Protein AF-A0A2D6N2S7-F1 (afdb_monomer_lite)

pLDDT: mean 90.11, std 9.92, range [46.66, 98.44]

Secondary structure (DSSP, 8-state):
-HHHHHHHHHHHHTTEEEEEETTEEEEEE-PPSSSEEEEEEEEEETTEEEEEEEEEE--TT-HHHHHHHHHHHHHHHHHHHT--HHHHHHHHHHHHHHHHHHHHHH--GGGGS--PPPSSEEEEEEEE-TTS-TTEEEEEHHHHHHHHHHHHHHHHT-HHHHHTT-HHHHHHHHHHHHH--EEEEESS--SGGGEEEEEEEEESSSSEEE-GGGTGGGT--SSS-EEEEE---SHHHHHHIIIIIBHHHHHHH-GGGGGGGS--HHHHHHHHHHTTSHHHHHHHHHHTTSPPP-TTSS--HHHHHHHHHHHHHHH-HHHHHHHHHHHHHHHHHHHHHHT----TTTTTT--PPPPPSS--HHHHHHHHHHHHHHHHT------TTTHHHHHHHHTTSS--HHHHHHHHS--EEEE-TTS-EEEE---GGG---HHHHHHHHHHHHHHHHHHHHHHHHHHHHHH-HHHHHHHHHT-----HHHHHHH-SSHHHHHHHHHHHT-EE---SHHHHHHHTPPP-

Radius of gyration: 33.05 Å; chains: 1; bounding box: 77×55×103 Å

Sequence (520 aa):
GPLFTQLARRLSAAGLRVELAAGRLSFAFAQPEGDVLTLAQPIPHPWWSERELSAVGALPDLPSYRALVDTNGRVARFVADGVPDSLMGRAMTQLASQVGAYFDDLLTDRHLWINSRSLFSGRAVIAPGSNLRLDQVGLPDGIAWTLFGPLVARELGNSDDVLARTPPAADALDTLMAQSWVIINRAPTLTATCLLAFHPVRLPDPVIRLHPLACPLISADFDGDTASVLLPITAAAQREAGERLSVAGHLARDPEVLESLMPTQAALWGLADLSRSLKGRDEVSALADASVATPEGIVTREALLETMQTVLDRQGVAQTLDVLERLMRRGFEVAEASGASISPFIGASIARPPTPTDGASEAWDRYAETLQERLAGRHDYTDDDLGPQLLAVKSGARGSMEQLGRLVGSPGSAATVNGQLTALRRGLAEGLTPDEVYGLGVKQLEGIARVASNWGWVHTYTGSDSHLRETYKDSPGFTVLERAMRATWPGPVFAHAAATGETDPLTDINGRVFVGLSPR

Structure (mmCIF, N/CA/C/O backbone):
data_AF-A0A2D6N2S7-F1
#
_entry.id   AF-A0A2D6N2S7-F1
#
loop_
_atom_site.group_PDB
_atom_site.id
_atom_site.type_symbol
_atom_site.label_atom_id
_atom_site.label_alt_id
_atom_site.label_comp_id
_atom_site.label_asym_id
_atom_site.label_entity_id
_atom_site.label_seq_id
_atom_site.pdbx_PDB_ins_code
_atom_site.Cartn_x
_atom_site.Cartn_y
_atom_site.Cartn_z
_atom_site.occupancy
_atom_site.B_iso_or_equiv
_atom_site.auth_seq_id
_atom_site.auth_comp_id
_atom_site.auth_asym_id
_atom_site.auth_atom_id
_atom_site.pdbx_PDB_model_num
ATOM 1 N N . GLY A 1 1 ? -21.916 3.763 17.877 1.00 63.50 1 GLY A N 1
ATOM 2 C CA . GLY A 1 1 ? -20.790 2.823 17.668 1.00 63.50 1 GLY A CA 1
ATOM 3 C C . GLY A 1 1 ? -20.141 2.451 18.998 1.00 63.50 1 GLY A C 1
ATOM 4 O O . GLY A 1 1 ? -20.493 3.073 19.995 1.00 63.50 1 GLY A O 1
ATOM 5 N N . PRO A 1 2 ? -19.195 1.491 19.035 1.00 73.50 2 PRO A N 1
ATOM 6 C CA . PRO A 1 2 ? -18.548 1.026 20.272 1.00 73.50 2 PRO A CA 1
ATOM 7 C C . PRO A 1 2 ? -17.869 2.138 21.086 1.00 73.50 2 PRO A C 1
ATOM 9 O O . PRO A 1 2 ? -17.995 2.158 22.308 1.00 73.50 2 PRO A O 1
ATOM 12 N N . LEU A 1 3 ? -17.219 3.097 20.410 1.00 81.06 3 LEU A N 1
ATOM 13 C CA . LEU A 1 3 ? -16.598 4.272 21.040 1.00 81.06 3 LEU A CA 1
ATOM 14 C C . LEU A 1 3 ? -17.629 5.119 21.798 1.00 81.06 3 LEU A C 1
ATOM 16 O O . LEU A 1 3 ? -17.452 5.408 22.979 1.00 81.06 3 LEU A O 1
ATOM 20 N N . PHE A 1 4 ? -18.754 5.442 21.157 1.00 88.62 4 PHE A N 1
ATOM 21 C CA . PHE A 1 4 ? -19.841 6.176 21.805 1.00 88.62 4 PHE A CA 1
ATOM 22 C C . PHE A 1 4 ? -20.487 5.408 22.958 1.00 88.62 4 PHE A C 1
ATOM 24 O O . PHE A 1 4 ? -20.748 6.001 23.997 1.00 88.62 4 PHE A O 1
ATOM 31 N N . THR A 1 5 ? -20.690 4.095 22.828 1.00 88.12 5 THR A N 1
ATOM 32 C CA . THR A 1 5 ? -21.196 3.274 23.940 1.00 88.12 5 THR A CA 1
ATOM 33 C C . THR A 1 5 ? -20.243 3.316 25.138 1.00 88.12 5 THR A C 1
ATOM 35 O O . THR A 1 5 ? -20.685 3.437 26.280 1.00 88.12 5 THR A O 1
ATOM 38 N N . GLN A 1 6 ? -18.931 3.274 24.895 1.00 88.69 6 GLN A N 1
ATOM 39 C CA . GLN A 1 6 ? -17.928 3.384 25.950 1.00 88.69 6 GLN A CA 1
ATOM 40 C C . GLN A 1 6 ? -17.907 4.781 26.589 1.00 88.69 6 GLN A C 1
ATOM 42 O O . GLN A 1 6 ? -17.818 4.877 27.815 1.00 88.69 6 GLN A O 1
ATOM 47 N N . LEU A 1 7 ? -18.027 5.845 25.786 1.00 91.88 7 LEU A N 1
ATOM 48 C CA . LEU A 1 7 ? -18.164 7.216 26.281 1.00 91.88 7 LEU A CA 1
ATOM 49 C C . LEU A 1 7 ? -19.421 7.363 27.146 1.00 91.88 7 LEU A C 1
ATOM 51 O O . LEU A 1 7 ? -19.323 7.834 28.274 1.00 91.88 7 LEU A O 1
ATOM 55 N N . ALA A 1 8 ? -20.577 6.911 26.657 1.00 93.31 8 ALA A N 1
ATOM 56 C CA . ALA A 1 8 ? -21.847 6.988 27.373 1.00 93.31 8 ALA A CA 1
ATOM 57 C C . ALA A 1 8 ? -21.783 6.263 28.724 1.00 93.31 8 ALA A C 1
ATOM 59 O O . ALA A 1 8 ? -22.211 6.815 29.732 1.00 93.31 8 ALA A O 1
ATOM 60 N N . ARG A 1 9 ? -21.157 5.079 28.778 1.00 93.00 9 ARG A N 1
ATOM 61 C CA . ARG A 1 9 ? -20.930 4.348 30.034 1.00 93.00 9 ARG A CA 1
ATOM 62 C C . ARG A 1 9 ? -20.064 5.137 31.023 1.00 93.00 9 ARG A C 1
ATOM 64 O O . ARG A 1 9 ? -20.368 5.171 32.211 1.00 93.00 9 ARG A O 1
ATOM 71 N N . ARG A 1 10 ? -18.985 5.768 30.546 1.00 94.50 10 ARG A N 1
ATOM 72 C CA . ARG A 1 10 ? -18.077 6.580 31.380 1.00 94.50 10 ARG A CA 1
ATOM 73 C C . ARG A 1 10 ? -18.755 7.854 31.891 1.00 94.50 10 ARG A C 1
ATOM 75 O O . ARG A 1 10 ? -18.607 8.182 33.062 1.00 94.50 10 ARG A O 1
ATOM 82 N N . LEU A 1 11 ? -19.532 8.530 31.045 1.00 95.62 11 LEU A N 1
ATOM 83 C CA . LEU A 1 11 ? -20.340 9.689 31.437 1.00 95.62 11 LEU A CA 1
ATOM 84 C C . LEU A 1 11 ? -21.427 9.296 32.446 1.00 95.62 11 LEU A C 1
ATOM 86 O O . LEU A 1 11 ? -21.588 9.976 33.457 1.00 95.62 11 LEU A O 1
ATOM 90 N N . SER A 1 12 ? -22.095 8.159 32.235 1.00 95.81 12 SER A N 1
ATOM 91 C CA . SER A 1 12 ? -23.105 7.631 33.157 1.00 95.81 12 SER A CA 1
ATOM 92 C C . SER A 1 12 ? -22.517 7.375 34.545 1.00 95.81 12 SER A C 1
ATOM 94 O O . SER A 1 12 ? -23.096 7.794 35.544 1.00 95.81 12 SER A O 1
ATOM 96 N N . ALA A 1 13 ? -21.302 6.819 34.631 1.00 95.62 13 ALA A N 1
ATOM 97 C CA . ALA A 1 13 ? -20.613 6.628 35.909 1.00 95.62 13 ALA A CA 1
ATOM 98 C C . ALA A 1 13 ? -20.314 7.939 36.664 1.00 95.62 13 ALA A C 1
ATOM 100 O O . ALA A 1 13 ? -20.245 7.931 37.894 1.00 95.62 13 ALA A O 1
ATOM 101 N N . ALA A 1 14 ? -20.199 9.058 35.946 1.00 95.25 14 ALA A N 1
ATOM 102 C CA . ALA A 1 14 ? -20.076 10.397 36.513 1.00 95.25 14 ALA A CA 1
ATOM 103 C C . ALA A 1 14 ? -21.430 11.073 36.813 1.00 95.25 14 ALA A C 1
ATOM 105 O O . ALA A 1 14 ? -21.446 12.216 37.249 1.00 95.25 14 ALA A O 1
ATOM 106 N N . GLY A 1 15 ? -22.570 10.417 36.575 1.00 95.00 15 GLY A N 1
ATOM 107 C CA . GLY A 1 15 ? -23.899 11.019 36.746 1.00 95.00 15 GLY A CA 1
ATOM 108 C C . GLY A 1 15 ? -24.338 11.904 35.572 1.00 95.00 15 GLY A C 1
ATOM 109 O O . GLY A 1 15 ? -25.159 12.811 35.736 1.00 95.00 15 GLY A O 1
ATOM 110 N N . LEU A 1 16 ? -23.794 11.662 34.377 1.00 95.75 16 LEU A N 1
ATOM 111 C CA . LEU A 1 16 ? -24.168 12.339 33.138 1.00 95.75 16 LEU A CA 1
ATOM 112 C C . LEU A 1 16 ? -24.791 11.345 32.159 1.00 95.75 16 LEU A C 1
ATOM 114 O O . LEU A 1 16 ? -24.187 10.343 31.789 1.00 95.75 16 LEU A O 1
ATOM 118 N N . ARG A 1 17 ? -25.987 11.656 31.672 1.00 94.69 17 ARG A N 1
ATOM 119 C CA . ARG A 1 17 ? -26.653 10.913 30.609 1.00 94.69 17 ARG A CA 1
ATOM 120 C C . ARG A 1 17 ? -26.438 11.615 29.277 1.00 94.69 17 ARG A C 1
ATOM 122 O O . ARG A 1 17 ? -26.658 12.822 29.162 1.00 94.69 17 ARG A O 1
ATOM 129 N N . VAL A 1 18 ? -26.051 10.833 28.275 1.00 94.12 18 VAL A N 1
ATOM 130 C CA . VAL A 1 18 ? -25.972 11.260 26.879 1.00 94.12 18 VAL A CA 1
ATOM 131 C C . VAL A 1 18 ? -26.925 10.415 26.041 1.00 94.12 18 VAL A C 1
ATOM 133 O O . VAL A 1 18 ? -26.882 9.189 26.090 1.00 94.12 18 VAL A O 1
ATOM 136 N N . GLU A 1 19 ? -27.787 11.067 25.269 1.00 93.06 19 GLU A N 1
ATOM 137 C CA . GLU A 1 19 ? -28.770 10.399 24.411 1.00 93.06 19 GLU A CA 1
ATOM 138 C C . GLU A 1 19 ? -28.555 10.810 22.955 1.00 93.06 19 GLU A C 1
ATOM 140 O O . GLU A 1 19 ? -28.458 11.997 22.654 1.00 93.06 19 GLU A O 1
ATOM 145 N N . LEU A 1 20 ? -28.477 9.825 22.053 1.00 91.88 20 LEU A N 1
ATOM 146 C CA . LEU A 1 20 ? -28.415 10.045 20.609 1.00 91.88 20 LEU A CA 1
ATOM 147 C C . LEU A 1 20 ? -29.813 9.864 20.012 1.00 91.88 20 LEU A C 1
ATOM 149 O O . LEU A 1 20 ? -30.290 8.738 19.880 1.00 91.88 20 LEU A O 1
ATOM 153 N N . ALA A 1 21 ? -30.450 10.961 19.606 1.00 91.19 21 ALA A N 1
ATOM 154 C CA . ALA A 1 21 ? -31.779 10.950 19.000 1.00 91.19 21 ALA A CA 1
ATOM 155 C C . ALA A 1 21 ? -31.814 11.839 17.753 1.00 91.19 21 ALA A C 1
ATOM 157 O O . ALA A 1 21 ? -31.306 12.958 17.757 1.00 91.19 21 ALA A O 1
ATOM 158 N N . ALA A 1 22 ? -32.396 11.334 16.659 1.00 86.06 22 ALA A N 1
ATOM 159 C CA . ALA A 1 22 ? -32.522 12.055 15.383 1.00 86.06 22 ALA A CA 1
ATOM 160 C C . ALA A 1 22 ? -31.204 12.687 14.866 1.00 86.06 22 ALA A C 1
ATOM 162 O O . ALA A 1 22 ? -31.209 13.741 14.231 1.00 86.06 22 ALA A O 1
ATOM 163 N N . GLY A 1 23 ? -30.062 12.043 15.138 1.00 84.56 23 GLY A N 1
ATOM 164 C CA . GLY A 1 23 ? -28.743 12.533 14.732 1.00 84.56 23 GLY A CA 1
ATOM 165 C C . GLY A 1 23 ? -28.216 13.712 15.552 1.00 84.56 23 GLY A C 1
ATOM 166 O O . GLY A 1 23 ? -27.378 14.446 15.042 1.00 84.56 23 GLY A O 1
ATOM 167 N N . ARG A 1 24 ? -28.698 13.897 16.786 1.00 90.75 24 ARG A N 1
ATOM 168 C CA . ARG A 1 24 ? -28.224 14.902 17.747 1.00 90.75 24 ARG A CA 1
ATOM 169 C C . ARG A 1 24 ? -27.905 14.236 19.083 1.00 90.75 24 ARG A C 1
ATOM 171 O O . ARG A 1 24 ? -28.594 13.283 19.450 1.00 90.75 24 ARG A O 1
ATOM 178 N N . LEU A 1 25 ? -26.901 14.733 19.805 1.00 93.12 25 LEU A N 1
ATOM 179 C CA . LEU A 1 25 ? -26.662 14.341 21.197 1.00 93.12 25 LEU A CA 1
ATOM 180 C C . LEU A 1 25 ? -27.303 15.348 22.140 1.00 93.12 25 LEU A C 1
ATOM 182 O O . LEU A 1 25 ? -27.130 16.550 21.964 1.00 93.12 25 LEU A O 1
ATOM 186 N N . SER A 1 26 ? -27.992 14.872 23.165 1.00 94.31 26 SER A N 1
ATOM 187 C CA . SER A 1 26 ? -28.413 15.690 24.302 1.00 94.31 26 SER A CA 1
ATOM 188 C C . SER A 1 26 ? -27.715 15.226 25.568 1.00 94.31 26 SER A C 1
ATOM 190 O O . SER A 1 26 ? -27.555 14.021 25.776 1.00 94.31 26 SER A O 1
ATOM 192 N N . PHE A 1 27 ? -27.341 16.179 26.418 1.00 95.50 27 PHE A N 1
ATOM 193 C CA . PHE A 1 27 ? -26.660 15.924 27.682 1.00 95.50 27 PHE A CA 1
ATOM 194 C C . PHE A 1 27 ? -27.541 16.380 28.837 1.00 95.50 27 PHE A C 1
ATOM 196 O O . PHE A 1 27 ? -28.137 17.454 28.792 1.00 95.50 27 PHE A O 1
ATOM 203 N N . ALA A 1 28 ? -27.626 15.566 29.880 1.00 95.75 28 ALA A N 1
ATOM 204 C CA . ALA A 1 28 ? -28.330 15.915 31.103 1.00 95.75 28 ALA A CA 1
ATOM 205 C C . ALA A 1 28 ? -27.672 15.220 32.287 1.00 95.75 28 ALA A C 1
ATOM 207 O O . ALA A 1 28 ? -27.144 14.119 32.158 1.00 95.75 28 ALA A O 1
ATOM 208 N N . PHE A 1 29 ? -27.748 15.822 33.465 1.00 95.88 29 PHE A N 1
ATOM 209 C CA . PHE A 1 29 ? -27.415 15.089 34.676 1.00 95.88 29 PHE A CA 1
ATOM 210 C C . PHE A 1 29 ? -28.493 14.050 34.981 1.00 95.88 29 PHE A C 1
ATOM 212 O O . PHE A 1 29 ? -29.689 14.345 34.926 1.00 95.88 29 PHE A O 1
ATOM 219 N N . ALA A 1 30 ? -28.067 12.856 35.366 1.00 93.69 30 ALA A N 1
ATOM 220 C CA . ALA A 1 30 ? -28.940 11.755 35.739 1.00 93.69 30 ALA A CA 1
ATOM 221 C C . ALA A 1 30 ? -28.292 10.929 36.854 1.00 93.69 30 ALA A C 1
ATOM 223 O O . ALA A 1 30 ? -27.128 11.129 37.196 1.00 93.69 30 ALA A O 1
ATOM 224 N N . GLN A 1 31 ? -29.050 10.002 37.435 1.00 90.50 31 GLN A N 1
ATOM 225 C CA . GLN A 1 31 ? -28.432 8.974 38.269 1.00 90.50 31 GLN A CA 1
ATOM 226 C C . GLN A 1 31 ? -27.582 8.048 37.386 1.00 90.50 31 GLN A C 1
ATOM 228 O O . GLN A 1 31 ? -27.989 7.789 36.249 1.00 90.50 31 GLN A O 1
ATOM 233 N N . PRO A 1 32 ? -26.433 7.555 37.880 1.00 92.69 32 PRO A N 1
ATOM 234 C CA . PRO A 1 32 ? -25.656 6.561 37.156 1.00 92.69 32 PRO A CA 1
ATOM 235 C C . PRO A 1 32 ? -26.494 5.317 36.846 1.00 92.69 32 PRO A C 1
ATOM 237 O O . PRO A 1 32 ? -27.296 4.872 37.668 1.00 92.69 32 PRO A O 1
ATOM 240 N N . GLU A 1 33 ? -26.311 4.754 35.656 1.00 88.88 33 GLU A N 1
ATOM 241 C CA . GLU A 1 33 ? -26.980 3.518 35.246 1.00 88.88 33 GLU A CA 1
ATOM 242 C C . GLU A 1 33 ? -26.215 2.283 35.748 1.00 88.88 33 GLU A C 1
ATOM 244 O O . GLU A 1 33 ? -24.984 2.243 35.705 1.00 88.88 33 GLU A O 1
ATOM 249 N N . GLY A 1 34 ? -26.946 1.241 36.158 1.00 88.62 34 GLY A N 1
ATOM 250 C CA . GLY A 1 34 ? -26.372 -0.033 36.602 1.00 88.62 34 GLY A CA 1
ATOM 251 C C . GLY A 1 34 ? -25.985 -0.045 38.082 1.00 88.62 34 GLY A C 1
ATOM 252 O O . GLY A 1 34 ? -26.726 0.465 38.921 1.00 88.62 34 GLY A O 1
ATOM 253 N N . ASP A 1 35 ? -24.850 -0.670 38.397 1.00 92.38 35 ASP A N 1
ATOM 254 C CA . ASP A 1 35 ? -24.328 -0.746 39.763 1.00 92.38 35 ASP A CA 1
ATOM 255 C C . ASP A 1 35 ? -23.748 0.604 40.195 1.00 92.38 35 ASP A C 1
ATOM 257 O O . ASP A 1 35 ? -23.019 1.259 39.447 1.00 92.38 35 ASP A O 1
ATOM 261 N N . VAL A 1 36 ? -24.051 1.014 41.426 1.00 95.50 36 VAL A N 1
ATOM 262 C CA . VAL A 1 36 ? -23.736 2.350 41.941 1.00 95.50 36 VAL A CA 1
ATOM 263 C C . VAL A 1 36 ? -23.107 2.255 43.328 1.00 95.50 36 VAL A C 1
ATOM 265 O O . VAL A 1 36 ? -23.561 1.497 44.185 1.00 95.50 36 VAL A O 1
ATOM 268 N N . LEU A 1 37 ? -22.082 3.070 43.568 1.00 96.06 37 LEU A N 1
ATOM 269 C CA . LEU A 1 37 ? -21.542 3.344 44.893 1.00 96.06 37 LEU A CA 1
ATOM 270 C C . LEU A 1 37 ? -22.189 4.617 45.449 1.00 96.06 37 LEU A C 1
ATOM 272 O O . LEU A 1 37 ? -21.867 5.725 45.015 1.00 96.06 37 LEU A O 1
ATOM 276 N N . THR A 1 38 ? -23.065 4.466 46.440 1.00 96.50 38 THR A N 1
ATOM 277 C CA . THR A 1 38 ? -23.576 5.600 47.221 1.00 96.50 38 THR A CA 1
ATOM 278 C C . THR A 1 38 ? -22.465 6.153 48.109 1.00 96.50 38 THR A C 1
ATOM 280 O O . THR A 1 38 ? -21.839 5.415 48.878 1.00 96.50 38 THR A O 1
ATOM 283 N N . LEU A 1 39 ? -22.209 7.455 48.014 1.00 95.81 39 LEU A N 1
ATOM 284 C CA . LEU A 1 39 ? -21.214 8.122 48.841 1.00 95.81 39 LEU A CA 1
ATOM 285 C C . LEU A 1 39 ? -21.740 8.274 50.272 1.00 95.81 39 LEU A C 1
ATOM 287 O O . LEU A 1 39 ? -22.903 8.602 50.497 1.00 95.81 39 LEU A O 1
ATOM 291 N N . ALA A 1 40 ? -20.869 8.036 51.249 1.00 94.19 40 ALA A N 1
ATOM 292 C CA . ALA A 1 40 ? -21.185 8.111 52.672 1.00 94.19 40 ALA A CA 1
ATOM 293 C C . ALA A 1 40 ? -21.625 9.518 53.104 1.00 94.19 40 ALA A C 1
ATOM 295 O O . ALA A 1 40 ? -22.376 9.669 54.067 1.00 94.19 40 ALA A O 1
ATOM 296 N N . GLN A 1 41 ? -21.133 10.533 52.394 1.00 93.25 41 GLN A N 1
ATOM 297 C CA . GLN A 1 41 ? -21.535 11.928 52.484 1.00 93.25 41 GLN A CA 1
ATOM 298 C C . GLN A 1 41 ? -21.500 12.535 51.073 1.00 93.25 41 GLN A C 1
ATOM 300 O O . GLN A 1 41 ? -20.601 12.181 50.299 1.00 93.25 41 GLN A O 1
ATOM 305 N N . PRO A 1 42 ? -22.432 13.440 50.727 1.00 94.00 42 PRO A N 1
ATOM 306 C CA . PRO A 1 42 ? -22.364 14.188 49.479 1.00 94.00 42 PRO A CA 1
ATOM 307 C C . PRO A 1 42 ? -21.089 15.033 49.403 1.00 94.00 42 PRO A C 1
ATOM 309 O O . PRO A 1 42 ? -20.610 15.554 50.413 1.00 94.00 42 PRO A O 1
ATOM 312 N N . ILE A 1 43 ? -20.546 15.186 48.198 1.00 94.50 43 ILE A N 1
ATOM 313 C CA . ILE A 1 43 ? -19.423 16.092 47.924 1.00 94.50 43 ILE A CA 1
ATOM 314 C C . ILE A 1 43 ? -19.700 16.919 46.662 1.00 94.50 43 ILE A C 1
ATOM 316 O O . ILE A 1 43 ? -20.515 16.501 45.841 1.00 94.50 43 ILE A O 1
ATOM 3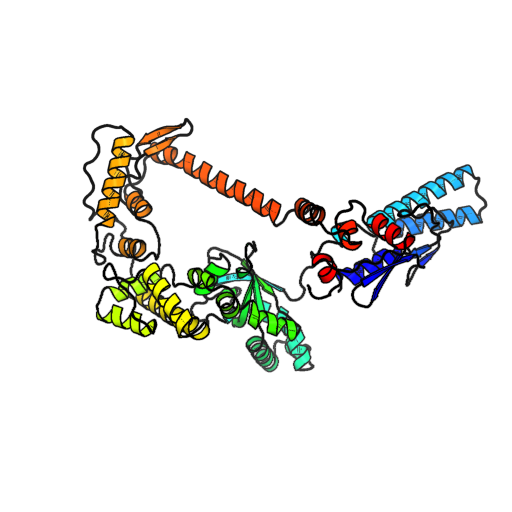20 N N . PRO A 1 44 ? -19.021 18.058 46.441 1.00 95.25 44 PRO A N 1
ATOM 321 C CA . PRO A 1 44 ? -19.117 18.780 45.175 1.00 95.25 44 PRO A CA 1
ATOM 322 C C . PRO A 1 44 ? -18.705 17.898 43.989 1.00 95.25 44 PRO A C 1
ATOM 324 O O . PRO A 1 44 ? -17.697 17.192 44.046 1.00 95.25 44 PRO A O 1
ATOM 327 N N . HIS A 1 45 ? -19.471 17.947 42.902 1.00 95.69 45 HIS A N 1
ATOM 328 C CA . HIS A 1 45 ? -19.205 17.167 41.700 1.00 95.69 45 HIS A CA 1
ATOM 329 C C . HIS A 1 45 ? -17.893 17.633 41.029 1.00 95.69 45 HIS A C 1
ATOM 331 O O . HIS A 1 45 ? -17.788 18.812 40.677 1.00 95.69 45 HIS A O 1
ATOM 337 N N . PRO A 1 46 ? -16.909 16.746 40.769 1.00 94.75 46 PRO A N 1
ATOM 338 C CA . PRO A 1 46 ? -15.580 17.154 40.292 1.00 94.75 46 PRO A CA 1
ATOM 339 C C . PRO A 1 46 ? -15.570 17.928 38.970 1.00 94.75 46 PRO A C 1
ATOM 341 O O . PRO A 1 46 ? -14.735 18.805 38.774 1.00 94.75 46 PRO A O 1
ATOM 344 N N . TRP A 1 47 ? -16.502 17.630 38.059 1.00 95.88 47 TRP A N 1
ATOM 345 C CA . TRP A 1 47 ? -16.620 18.350 36.782 1.00 95.88 47 TRP A CA 1
ATOM 346 C C . TRP A 1 47 ? -17.599 19.541 36.806 1.00 95.88 47 TRP A C 1
ATOM 348 O O . TRP A 1 47 ? -17.669 20.267 35.819 1.00 95.88 47 TRP A O 1
ATOM 358 N N . TRP A 1 48 ? -18.369 19.739 37.887 1.00 95.12 48 TRP A N 1
ATOM 359 C CA . TRP A 1 48 ? -19.357 20.825 38.008 1.00 95.12 48 TRP A CA 1
ATOM 360 C C . TRP A 1 48 ? -19.692 21.116 39.479 1.00 95.12 48 TRP A C 1
ATOM 362 O O . TRP A 1 48 ? -20.682 20.627 40.018 1.00 95.12 48 TRP A O 1
ATOM 372 N N . SER A 1 49 ? -18.859 21.913 40.144 1.00 92.69 49 SER A N 1
ATOM 373 C CA . SER A 1 49 ? -18.895 22.093 41.604 1.00 92.69 49 SER A CA 1
ATOM 374 C C . SER A 1 49 ? -20.186 22.701 42.168 1.00 92.69 49 SER A C 1
ATOM 376 O O . SER A 1 49 ? -20.418 22.586 43.368 1.00 92.69 49 SER A O 1
ATOM 378 N N . GLU A 1 50 ? -21.039 23.312 41.339 1.00 92.25 50 GLU A N 1
ATOM 379 C CA . GLU A 1 50 ? -22.351 23.843 41.753 1.00 92.25 50 GLU A CA 1
ATOM 380 C C . GLU A 1 50 ? -23.377 22.744 42.079 1.00 92.25 50 GLU A C 1
ATOM 382 O O . GLU A 1 50 ? -24.466 23.036 42.572 1.00 92.25 50 GLU A O 1
ATOM 387 N N . ARG A 1 51 ? -23.053 21.478 41.792 1.00 91.69 51 ARG A N 1
ATOM 388 C CA . ARG A 1 51 ? -23.909 20.328 42.072 1.00 91.69 51 ARG A CA 1
ATOM 389 C C . ARG A 1 51 ? -23.238 19.390 43.064 1.00 91.69 51 ARG A C 1
ATOM 391 O O . ARG A 1 51 ? -22.045 19.113 42.965 1.00 91.69 51 ARG A O 1
ATOM 398 N N . GLU A 1 52 ? -24.030 18.838 43.974 1.00 93.31 52 GLU A N 1
ATOM 399 C CA . GLU A 1 52 ? -23.580 17.753 44.839 1.00 93.31 52 GLU A CA 1
ATOM 400 C C . GLU A 1 52 ? -23.678 16.396 44.135 1.00 93.31 52 GLU A C 1
ATOM 402 O O . GLU A 1 52 ? -24.634 16.087 43.416 1.00 93.31 52 GLU A O 1
ATOM 407 N N . LEU A 1 53 ? -22.670 15.573 44.379 1.00 94.31 53 LEU A N 1
ATOM 408 C CA . LEU A 1 53 ? -22.569 14.191 43.964 1.00 94.31 53 LEU A CA 1
ATOM 409 C C . LEU A 1 53 ? -22.830 13.317 45.191 1.00 94.31 53 LEU A C 1
ATOM 411 O O . LEU A 1 53 ? -22.085 13.363 46.168 1.00 94.31 53 LEU A O 1
ATOM 415 N N . SER A 1 54 ? -23.898 12.527 45.139 1.00 94.06 54 SER A N 1
ATOM 416 C CA . SER A 1 54 ? -24.275 11.587 46.203 1.00 94.06 54 SER A CA 1
ATOM 417 C C . SER A 1 54 ? -23.964 10.135 45.852 1.00 94.06 54 SER A C 1
ATOM 419 O O . SER A 1 54 ? -23.985 9.272 46.729 1.00 94.06 54 SER A O 1
ATOM 421 N N . ALA A 1 55 ? -23.671 9.848 44.585 1.00 95.75 55 ALA A N 1
ATOM 422 C CA . ALA A 1 55 ? -23.384 8.506 44.115 1.00 95.75 55 ALA A CA 1
ATOM 423 C C . ALA A 1 55 ? -22.570 8.526 42.816 1.00 95.75 55 ALA A C 1
ATOM 425 O O . ALA A 1 55 ? -22.661 9.477 42.042 1.00 95.75 55 ALA A O 1
ATOM 426 N N . VAL A 1 56 ? -21.802 7.464 42.571 1.00 96.19 56 VAL A N 1
ATOM 427 C CA . VAL A 1 56 ? -21.039 7.254 41.329 1.00 96.19 56 VAL A CA 1
ATOM 428 C C . VAL A 1 56 ? -21.312 5.866 40.765 1.00 96.19 56 VAL A C 1
ATOM 430 O O . VAL A 1 56 ? -21.537 4.928 41.527 1.00 96.19 56 VAL A O 1
ATOM 433 N N . GLY A 1 57 ? -21.273 5.703 39.444 1.00 96.25 57 GLY A N 1
ATOM 434 C CA . GLY A 1 57 ? -21.399 4.376 38.832 1.00 96.25 57 GLY A CA 1
ATOM 435 C C . GLY A 1 57 ? -20.179 3.505 39.128 1.00 96.25 57 GLY A C 1
ATOM 436 O O . GLY A 1 57 ? -19.064 4.013 39.268 1.00 96.25 57 GLY A O 1
ATOM 437 N N . ALA A 1 58 ? -20.389 2.196 39.228 1.00 94.06 58 ALA A N 1
ATOM 438 C CA . ALA A 1 58 ? -19.361 1.234 39.586 1.00 94.06 58 ALA A CA 1
ATOM 439 C C . ALA A 1 58 ? -18.494 0.833 38.384 1.00 94.06 58 ALA A C 1
ATOM 441 O O . ALA A 1 58 ? -18.997 0.353 37.369 1.00 94.06 58 ALA A O 1
ATOM 442 N N . LEU A 1 59 ? -17.170 0.958 38.525 1.00 92.38 59 LEU A N 1
ATOM 443 C CA . LEU A 1 59 ? -16.191 0.452 37.555 1.00 92.38 59 LEU A CA 1
ATOM 444 C C . LEU A 1 59 ? -15.064 -0.311 38.274 1.00 92.38 59 LEU A C 1
ATOM 446 O O . LEU A 1 59 ? -13.970 0.228 38.449 1.00 92.38 59 LEU A O 1
ATOM 450 N N . PRO A 1 60 ? -15.306 -1.574 38.685 1.00 91.94 60 PRO A N 1
ATOM 451 C CA . PRO A 1 60 ? -14.360 -2.376 39.473 1.00 91.94 60 PRO A CA 1
ATOM 452 C C . PRO A 1 60 ? -12.972 -2.547 38.842 1.00 91.94 60 PRO A C 1
ATOM 454 O O . PRO A 1 60 ? -11.981 -2.698 39.560 1.00 91.94 60 PRO A O 1
ATOM 457 N N . ASP A 1 61 ? -12.897 -2.485 37.512 1.00 90.69 61 ASP A N 1
ATOM 458 C CA . ASP A 1 61 ? -11.653 -2.611 36.749 1.00 90.69 61 ASP A CA 1
ATOM 459 C C . ASP A 1 61 ? -10.674 -1.453 37.012 1.00 90.69 61 ASP A C 1
ATOM 461 O O . ASP A 1 61 ? -9.461 -1.612 36.851 1.00 90.69 61 ASP A O 1
ATOM 465 N N . LEU A 1 62 ? -11.169 -0.288 37.446 1.00 91.50 62 LEU A N 1
ATOM 466 C CA . LEU A 1 62 ? -10.340 0.887 37.700 1.00 91.50 62 LEU A CA 1
ATOM 467 C C . LEU A 1 62 ? -9.708 0.829 39.106 1.00 91.50 62 LEU A C 1
ATOM 469 O O . LEU A 1 62 ? -10.416 0.680 40.107 1.00 91.50 62 LEU A O 1
ATOM 473 N N . PRO A 1 63 ? -8.373 0.971 39.238 1.00 93.94 63 PRO A N 1
ATOM 474 C CA . PRO A 1 63 ? -7.718 1.055 40.545 1.00 93.94 63 PRO A CA 1
ATOM 475 C C . PRO A 1 63 ? -8.233 2.217 41.409 1.00 93.94 63 PRO A C 1
ATOM 477 O O . PRO A 1 63 ? -8.436 2.035 42.609 1.00 93.94 63 PRO A O 1
ATOM 480 N N . SER A 1 64 ? -8.502 3.377 40.802 1.00 95.31 64 SER A N 1
ATOM 481 C CA . SER A 1 64 ? -9.073 4.553 41.475 1.00 95.31 64 SER A CA 1
ATOM 482 C C . SER A 1 64 ? -10.466 4.292 42.044 1.00 95.31 64 SER A C 1
ATOM 484 O O . SER A 1 64 ? -10.762 4.731 43.153 1.00 95.31 64 SER A O 1
ATOM 486 N N . TYR A 1 65 ? -11.297 3.501 41.357 1.00 96.38 65 TYR A N 1
ATOM 487 C CA . TYR A 1 65 ? -12.598 3.087 41.885 1.00 96.38 65 TYR A CA 1
ATOM 488 C C . TYR A 1 65 ? -12.452 2.233 43.150 1.00 96.38 65 TYR A C 1
ATOM 490 O O . TYR A 1 65 ? -13.135 2.469 44.144 1.00 96.38 65 TYR A O 1
ATOM 498 N N . ARG A 1 66 ? -11.528 1.265 43.155 1.00 96.06 66 ARG A N 1
ATOM 499 C CA . ARG A 1 66 ? -11.276 0.423 44.338 1.00 96.06 66 ARG A CA 1
ATOM 500 C C . ARG A 1 66 ? -10.795 1.254 45.533 1.00 96.06 66 ARG A C 1
ATOM 502 O O . ARG A 1 66 ? -11.317 1.100 46.633 1.00 96.06 66 ARG A O 1
ATOM 509 N N . ALA A 1 67 ? -9.880 2.196 45.301 1.00 95.31 67 ALA A N 1
ATOM 510 C CA . ALA A 1 67 ? -9.409 3.119 46.335 1.00 95.31 67 ALA A CA 1
ATOM 511 C C . ALA A 1 67 ? -10.523 4.049 46.863 1.00 95.31 67 ALA A C 1
ATOM 513 O O . ALA A 1 67 ? -10.579 4.350 48.065 1.00 95.31 67 ALA A O 1
ATOM 514 N N . LEU A 1 68 ? -11.439 4.468 45.984 1.00 97.06 68 LEU A N 1
ATOM 515 C CA . LEU A 1 68 ? -12.634 5.222 46.351 1.00 97.06 68 LEU A CA 1
ATOM 516 C C . LEU A 1 68 ? -13.573 4.395 47.239 1.00 97.06 68 LEU A C 1
ATOM 518 O O . LEU A 1 68 ? -13.998 4.899 48.277 1.00 97.06 68 LEU A O 1
ATOM 522 N N . VAL A 1 69 ? -13.856 3.136 46.892 1.00 97.12 69 VAL A N 1
ATOM 523 C CA . VAL A 1 69 ? -14.701 2.238 47.704 1.00 97.12 69 VAL A CA 1
ATOM 524 C C . VAL A 1 69 ? -14.147 2.096 49.124 1.00 97.12 69 VAL A C 1
ATOM 526 O O . VAL A 1 69 ? -14.885 2.293 50.094 1.00 97.12 69 VAL A O 1
ATOM 529 N N . ASP A 1 70 ? -12.844 1.838 49.261 1.00 95.81 70 ASP A N 1
ATOM 530 C CA . ASP A 1 70 ? -12.187 1.690 50.565 1.00 95.81 70 ASP A CA 1
ATOM 531 C C . ASP A 1 70 ? -12.279 2.972 51.405 1.00 95.81 70 ASP A C 1
ATOM 533 O O . ASP A 1 70 ? -12.577 2.939 52.606 1.00 95.81 70 ASP A O 1
ATOM 537 N N . THR A 1 71 ? -12.051 4.126 50.774 1.00 96.19 71 THR A N 1
ATOM 538 C CA . THR A 1 71 ? -12.115 5.434 51.439 1.00 96.19 71 THR A CA 1
ATOM 539 C C . THR A 1 71 ? -13.546 5.783 51.841 1.00 96.19 71 THR A C 1
ATOM 541 O O . THR A 1 71 ? -13.780 6.197 52.977 1.00 96.19 71 THR A O 1
ATOM 544 N N . ASN A 1 72 ? -14.518 5.539 50.963 1.00 97.25 72 ASN A N 1
ATOM 545 C CA . ASN A 1 72 ? -15.936 5.749 51.233 1.00 97.25 72 ASN A CA 1
ATOM 546 C C . ASN A 1 72 ? -16.426 4.874 52.400 1.00 97.25 72 ASN A C 1
ATOM 548 O O . ASN A 1 72 ? -17.102 5.362 53.303 1.00 97.25 72 ASN A O 1
ATOM 552 N N . GLY A 1 73 ? -16.001 3.607 52.457 1.00 96.25 73 GLY A N 1
ATOM 553 C CA . GLY A 1 73 ? -16.303 2.703 53.571 1.00 96.25 73 GLY A CA 1
ATOM 554 C C . GLY A 1 73 ? -15.662 3.119 54.904 1.00 96.25 73 GLY A C 1
ATOM 555 O O . GLY A 1 73 ? -16.190 2.822 55.978 1.00 96.25 73 GLY A O 1
ATOM 556 N N . ARG A 1 74 ? -14.526 3.828 54.880 1.00 93.31 74 ARG A N 1
ATOM 557 C CA . ARG A 1 74 ? -13.947 4.451 56.087 1.00 93.31 74 ARG A CA 1
ATOM 558 C C . ARG A 1 74 ? -14.773 5.647 56.555 1.00 93.31 74 ARG A C 1
ATOM 560 O O . ARG A 1 74 ? -15.046 5.741 57.747 1.00 93.31 74 ARG A O 1
ATOM 567 N N . VAL A 1 75 ? -15.198 6.513 55.636 1.00 94.50 75 VAL A N 1
ATOM 568 C CA . VAL A 1 75 ? -16.048 7.674 55.954 1.00 94.50 75 VAL A CA 1
ATOM 569 C C . VAL A 1 75 ? -17.401 7.220 56.499 1.00 94.50 75 VAL A C 1
ATOM 571 O O . VAL A 1 75 ? -17.834 7.732 57.523 1.00 94.50 75 VAL A O 1
ATOM 574 N N . ALA A 1 76 ? -18.024 6.200 55.902 1.00 94.81 76 ALA A N 1
ATOM 575 C CA . ALA A 1 76 ? -19.281 5.628 56.392 1.00 94.81 76 ALA A CA 1
ATOM 576 C C . ALA A 1 76 ? -19.187 5.165 57.855 1.00 94.81 76 ALA A C 1
ATOM 578 O O . ALA A 1 76 ? -20.079 5.446 58.653 1.00 94.81 76 ALA A O 1
ATOM 579 N N . ARG A 1 77 ? -18.078 4.511 58.230 1.00 94.25 77 ARG A N 1
ATOM 580 C CA . ARG A 1 77 ? -17.814 4.132 59.627 1.00 94.25 77 ARG A CA 1
ATOM 581 C C . ARG A 1 77 ? -17.629 5.349 60.526 1.00 94.25 77 ARG A C 1
ATOM 583 O O . ARG A 1 77 ? -18.216 5.396 61.593 1.00 94.25 77 ARG A O 1
ATOM 590 N N . PHE A 1 78 ? -16.892 6.364 60.080 1.00 93.81 78 PHE A N 1
ATOM 591 C CA . PHE A 1 78 ? -16.700 7.588 60.867 1.00 93.81 78 PHE A CA 1
ATOM 592 C C . PHE A 1 78 ? -18.013 8.336 61.120 1.00 93.81 78 PHE A C 1
ATOM 594 O O . PHE A 1 78 ? -18.191 8.906 62.195 1.00 93.81 78 PHE A O 1
ATOM 601 N N . VAL A 1 79 ? -18.924 8.324 60.143 1.00 90.94 79 VAL A N 1
ATOM 602 C CA . VAL A 1 79 ? -20.273 8.886 60.281 1.00 90.94 79 VAL A CA 1
ATOM 603 C C . VAL A 1 79 ? -21.080 8.083 61.302 1.00 90.94 79 VAL A C 1
ATOM 605 O O . VAL A 1 79 ? -21.719 8.677 62.165 1.00 90.94 79 VAL A O 1
ATOM 608 N N . ALA A 1 80 ? -21.020 6.749 61.247 1.00 91.88 80 ALA A N 1
ATOM 609 C CA . ALA A 1 80 ? -21.709 5.881 62.203 1.00 91.88 80 ALA A CA 1
ATOM 610 C C . ALA A 1 80 ? -21.161 6.012 63.639 1.00 91.88 80 ALA A C 1
ATOM 612 O O . ALA A 1 80 ? -21.936 5.997 64.592 1.00 91.88 80 ALA A O 1
ATOM 613 N N . ASP A 1 81 ? -19.845 6.181 63.783 1.00 92.38 81 ASP A N 1
ATOM 614 C CA . ASP A 1 81 ? -19.142 6.228 65.071 1.00 92.38 81 ASP A CA 1
ATOM 615 C C . ASP A 1 81 ? -19.136 7.629 65.722 1.00 92.38 81 ASP A C 1
ATOM 617 O O . ASP A 1 81 ? -18.671 7.778 66.852 1.00 92.38 81 ASP A O 1
ATOM 621 N N . GLY A 1 82 ? -19.628 8.670 65.036 1.00 88.56 82 GLY A N 1
ATOM 622 C CA . GLY A 1 82 ? -19.699 10.035 65.581 1.00 88.56 82 GLY A CA 1
ATOM 623 C C . GLY A 1 82 ? -18.327 10.666 65.855 1.00 88.56 82 GLY A C 1
ATOM 624 O O . GLY A 1 82 ? -18.107 11.276 66.902 1.00 88.56 82 GLY A O 1
ATOM 625 N N . VAL A 1 83 ? -17.378 10.484 64.934 1.00 89.88 83 VAL A N 1
ATOM 626 C CA . VAL A 1 83 ? -15.983 10.938 65.077 1.00 89.88 83 VAL A CA 1
ATOM 627 C C . VAL A 1 83 ? -15.885 12.482 65.107 1.00 89.88 83 VAL A C 1
ATOM 629 O O . VAL A 1 83 ? -16.624 13.138 64.376 1.00 89.88 83 VAL A O 1
ATOM 632 N N . PRO A 1 84 ? -14.953 13.092 65.878 1.00 91.38 84 PRO A N 1
ATOM 633 C CA . PRO A 1 84 ? -14.790 14.549 65.945 1.00 91.38 84 PRO A CA 1
ATOM 634 C C . PRO A 1 84 ? -14.610 15.245 64.586 1.00 91.38 84 PRO A C 1
ATOM 636 O O . PRO A 1 84 ? -13.900 14.741 63.710 1.00 91.38 84 PRO A O 1
ATOM 639 N N . ASP A 1 85 ? -15.140 16.467 64.466 1.00 87.75 85 ASP A N 1
ATOM 640 C CA . ASP A 1 85 ? -15.172 17.261 63.224 1.00 87.75 85 ASP A CA 1
ATOM 641 C C . ASP A 1 85 ? -13.803 17.430 62.549 1.00 87.75 85 ASP A C 1
ATOM 643 O O . ASP A 1 85 ? -13.695 17.416 61.324 1.00 87.75 85 ASP A O 1
ATOM 647 N N . SER A 1 86 ? -12.723 17.546 63.327 1.00 88.44 86 SER A N 1
ATOM 648 C CA . SER A 1 86 ? -11.364 17.705 62.791 1.00 88.44 86 SER A CA 1
ATOM 649 C C . SER A 1 86 ? -10.862 16.464 62.042 1.00 88.44 86 SER A C 1
ATOM 651 O O . SER A 1 86 ? -10.131 16.584 61.054 1.00 88.44 86 SER A O 1
ATOM 653 N N . LEU A 1 87 ? -11.257 15.269 62.488 1.00 89.75 87 LEU A N 1
ATOM 654 C CA . LEU A 1 87 ? -10.948 14.000 61.831 1.00 89.75 87 LEU A CA 1
ATOM 655 C C . LEU A 1 87 ? -11.916 13.731 60.678 1.00 89.75 87 LEU A C 1
ATOM 657 O O . LEU A 1 87 ? -11.472 13.274 59.623 1.00 89.75 87 LEU A O 1
ATOM 661 N N . MET A 1 88 ? -13.197 14.077 60.846 1.00 91.31 88 MET A N 1
ATOM 662 C CA . MET A 1 88 ? -14.186 14.012 59.770 1.00 91.31 88 MET A CA 1
ATOM 663 C C . MET A 1 88 ? -13.773 14.900 58.589 1.00 91.31 88 MET A C 1
ATOM 665 O O . MET A 1 88 ? -13.755 14.435 57.454 1.00 91.31 88 MET A O 1
ATOM 669 N N . GLY A 1 89 ? -13.319 16.131 58.842 1.00 90.69 89 GLY A N 1
ATOM 670 C CA . GLY A 1 89 ? -12.835 17.042 57.803 1.00 90.69 89 GLY A CA 1
ATOM 671 C C . GLY A 1 89 ? -11.671 16.464 56.992 1.00 90.69 89 GLY A C 1
ATOM 672 O O . GLY A 1 89 ? -11.684 16.522 55.766 1.00 90.69 89 GLY A O 1
ATOM 673 N N . ARG A 1 90 ? -10.693 15.817 57.645 1.00 92.44 90 ARG A N 1
ATOM 674 C CA . ARG A 1 90 ? -9.590 15.130 56.940 1.00 92.44 90 ARG A CA 1
ATOM 675 C C . ARG A 1 90 ? -10.086 13.956 56.097 1.00 92.44 90 ARG A C 1
ATOM 677 O O . ARG A 1 90 ? -9.613 13.774 54.977 1.00 92.44 90 ARG A O 1
ATOM 684 N N . ALA A 1 91 ? -11.024 13.172 56.628 1.00 92.56 91 ALA A N 1
ATOM 685 C CA . ALA A 1 91 ? -11.618 12.047 55.915 1.00 92.56 91 ALA A CA 1
ATOM 686 C C . ALA A 1 91 ? -12.419 12.516 54.688 1.00 92.56 91 ALA A C 1
ATOM 688 O O . ALA A 1 91 ? -12.292 11.921 53.621 1.00 92.56 91 ALA A O 1
ATOM 689 N N . MET A 1 92 ? -13.157 13.624 54.806 1.00 94.56 92 MET A N 1
ATOM 690 C CA . MET A 1 92 ? -13.887 14.249 53.701 1.00 94.56 92 MET A CA 1
ATOM 691 C C . MET A 1 92 ? -12.953 14.808 52.623 1.00 94.56 92 MET A C 1
ATOM 693 O O . MET A 1 92 ? -13.198 14.583 51.441 1.00 94.56 92 MET A O 1
ATOM 697 N N . THR A 1 93 ? -11.837 15.448 52.994 1.00 94.50 93 THR A N 1
ATOM 698 C CA . THR A 1 93 ? -10.808 15.868 52.024 1.00 94.50 93 THR A CA 1
ATOM 699 C C . THR A 1 93 ? -10.225 14.670 51.275 1.00 94.50 93 THR A C 1
ATOM 701 O O . THR A 1 93 ? -10.034 14.725 50.061 1.00 94.50 93 THR A O 1
ATOM 704 N N . GLN A 1 94 ? -9.965 13.565 51.981 1.00 95.00 94 GLN A N 1
ATOM 705 C CA . GLN A 1 94 ? -9.469 12.342 51.356 1.00 95.00 94 GLN A CA 1
ATOM 706 C C . GLN A 1 94 ? -10.517 11.711 50.428 1.00 95.00 94 GLN A C 1
ATOM 708 O O . GLN A 1 94 ? -10.163 11.292 49.329 1.00 95.00 94 GLN A O 1
ATOM 713 N N . LEU A 1 95 ? -11.794 11.685 50.825 1.00 95.62 95 LEU A N 1
ATOM 714 C CA . LEU A 1 95 ? -12.893 11.212 49.982 1.00 95.62 95 LEU A CA 1
ATOM 715 C C . LEU A 1 95 ? -13.004 12.044 48.703 1.00 95.62 95 LEU A C 1
ATOM 717 O O . LEU A 1 95 ? -12.999 11.476 47.616 1.00 95.62 95 LEU A O 1
ATOM 721 N N . ALA A 1 96 ? -13.018 13.374 48.820 1.00 95.12 96 ALA A N 1
ATOM 722 C CA . ALA A 1 96 ? -13.057 14.275 47.671 1.00 95.12 96 ALA A CA 1
ATOM 723 C C . ALA A 1 96 ? -11.854 14.072 46.736 1.00 95.12 96 ALA A C 1
ATOM 725 O O . ALA A 1 96 ? -12.021 14.028 45.521 1.00 95.12 96 ALA A O 1
ATOM 726 N N . SER A 1 97 ? -10.653 13.867 47.290 1.00 96.38 97 SER A N 1
ATOM 727 C CA . SER A 1 97 ? -9.457 13.555 46.502 1.00 96.38 97 SER A CA 1
ATOM 728 C C . SER A 1 97 ? -9.573 12.222 45.752 1.00 96.38 97 SER A C 1
ATOM 730 O O . SER A 1 97 ? -9.173 12.155 44.593 1.00 96.38 97 SER A O 1
ATOM 732 N N . GLN A 1 98 ? -10.135 11.179 46.373 1.00 96.62 98 GLN A N 1
ATOM 733 C CA . GLN A 1 98 ? -10.335 9.882 45.714 1.00 96.62 98 GLN A CA 1
ATOM 734 C C . GLN A 1 98 ? -11.433 9.931 44.651 1.00 96.62 98 GLN A C 1
ATOM 736 O O . GLN A 1 98 ? -11.288 9.312 43.600 1.00 96.62 98 GLN A O 1
ATOM 741 N N . VAL A 1 99 ? -12.500 10.703 44.879 1.00 96.38 99 VAL A N 1
ATOM 742 C CA . VAL A 1 99 ? -13.506 10.944 43.839 1.00 96.38 99 VAL A CA 1
ATOM 743 C C . VAL A 1 99 ? -12.902 11.738 42.678 1.00 96.38 99 VAL A C 1
ATOM 745 O O . VAL A 1 99 ? -13.143 11.382 41.530 1.00 96.38 99 VAL A O 1
ATOM 748 N N . GLY A 1 100 ? -12.066 12.746 42.945 1.00 95.44 100 GLY A N 1
ATOM 749 C CA . GLY A 1 100 ? -11.324 13.465 41.905 1.00 95.44 100 GLY A CA 1
ATOM 750 C C . GLY A 1 100 ? -10.457 12.530 41.057 1.00 95.44 100 GLY A C 1
ATOM 751 O O . GLY A 1 100 ? -10.615 12.492 39.843 1.00 95.44 100 GLY A O 1
ATOM 752 N N . ALA A 1 101 ? -9.637 11.691 41.698 1.00 95.19 101 ALA A N 1
ATOM 753 C CA . ALA A 1 101 ? -8.802 10.710 41.001 1.00 95.19 101 ALA A CA 1
ATOM 754 C C . ALA A 1 101 ? -9.625 9.704 40.173 1.00 95.19 101 ALA A C 1
ATOM 756 O O . ALA A 1 101 ? -9.238 9.340 39.065 1.00 95.19 101 ALA A O 1
ATOM 757 N N . TYR A 1 102 ? -10.783 9.275 40.684 1.00 96.56 102 TYR A N 1
ATOM 758 C CA . TYR A 1 102 ? -11.710 8.440 39.921 1.00 96.56 102 TYR A CA 1
ATOM 759 C C . TYR A 1 102 ? -12.247 9.163 38.680 1.00 96.56 102 TYR A C 1
ATOM 761 O O . TYR A 1 102 ? -12.302 8.575 37.604 1.00 96.56 102 TYR A O 1
ATOM 769 N N . PHE A 1 103 ? -12.600 10.444 38.800 1.00 95.88 103 PHE A N 1
ATOM 770 C CA . PHE A 1 103 ? -13.084 11.259 37.685 1.00 95.88 103 PHE A CA 1
ATOM 771 C C . PHE A 1 103 ? -11.998 11.539 36.636 1.00 95.88 103 PHE A C 1
ATOM 773 O O . PHE A 1 103 ? -12.301 11.538 35.442 1.00 95.88 103 PHE A O 1
ATOM 780 N N . ASP A 1 104 ? -10.742 11.707 37.048 1.00 92.31 104 ASP A N 1
ATOM 781 C CA . ASP A 1 104 ? -9.608 11.843 36.127 1.00 92.31 104 ASP A CA 1
ATOM 782 C C . ASP A 1 104 ? -9.391 10.557 35.302 1.00 92.31 104 ASP A C 1
ATOM 784 O O . ASP A 1 104 ? -9.153 10.619 34.094 1.00 92.31 104 ASP A O 1
ATOM 788 N N . ASP A 1 105 ? -9.568 9.383 35.917 1.00 92.81 105 ASP A N 1
ATOM 789 C CA . ASP A 1 105 ? -9.494 8.079 35.236 1.00 92.81 105 ASP A CA 1
ATOM 790 C C . ASP A 1 105 ? -10.753 7.745 34.409 1.00 92.81 105 ASP A C 1
ATOM 792 O O . ASP A 1 105 ? -10.702 6.964 33.443 1.00 92.81 105 ASP A O 1
ATOM 796 N N . LEU A 1 106 ? -11.907 8.310 34.784 1.00 93.00 106 LEU A N 1
ATOM 797 C CA . LEU A 1 106 ? -13.182 8.083 34.107 1.00 93.00 106 LEU A CA 1
ATOM 798 C C . LEU A 1 106 ? -13.148 8.585 32.671 1.00 93.00 106 LEU A C 1
ATOM 800 O O . LEU A 1 106 ? -13.677 7.902 31.790 1.00 93.00 106 LEU A O 1
ATOM 804 N N . LEU A 1 107 ? -12.550 9.750 32.420 1.00 91.25 107 LEU A N 1
ATOM 805 C CA . LEU A 1 107 ? -12.523 10.329 31.086 1.00 91.25 107 LEU A CA 1
ATOM 806 C C . LEU A 1 107 ? -11.287 11.199 30.841 1.00 91.25 107 LEU A C 1
ATOM 808 O O . LEU A 1 107 ? -11.193 12.340 31.283 1.00 91.25 107 LEU A O 1
ATOM 812 N N . THR A 1 108 ? -10.399 10.670 30.011 1.00 86.69 108 THR A N 1
ATOM 813 C CA . THR A 1 108 ? -9.257 11.383 29.421 1.00 86.69 108 THR A CA 1
ATOM 814 C C . THR A 1 108 ? -9.500 11.689 27.942 1.00 86.69 108 THR A C 1
ATOM 816 O O . THR A 1 108 ? -10.343 11.049 27.307 1.00 86.69 108 THR A O 1
ATOM 819 N N . ASP A 1 109 ? -8.739 12.626 27.376 1.00 74.75 109 ASP A N 1
ATOM 820 C CA . ASP A 1 109 ? -8.766 12.986 25.948 1.00 74.75 109 ASP A CA 1
ATOM 821 C C . ASP A 1 109 ? -8.619 11.769 25.014 1.00 74.75 109 ASP A C 1
ATOM 823 O O . ASP A 1 109 ? -9.344 11.647 24.027 1.00 74.75 109 ASP A O 1
ATOM 827 N N . ARG A 1 110 ? -7.779 10.797 25.383 1.00 78.00 110 ARG A N 1
ATOM 828 C CA . ARG A 1 110 ? -7.578 9.535 24.647 1.00 78.00 110 ARG A CA 1
ATOM 829 C C . ARG A 1 110 ? -8.850 8.724 24.414 1.00 78.00 110 ARG A C 1
ATOM 831 O O . ARG A 1 110 ? -8.936 7.998 23.429 1.00 78.00 110 ARG A O 1
ATOM 838 N N . HIS A 1 111 ? -9.840 8.826 25.300 1.00 85.06 111 HIS A N 1
ATOM 839 C CA . HIS A 1 111 ? -11.116 8.118 25.144 1.00 85.06 111 HIS A CA 1
ATOM 840 C C . HIS A 1 111 ? -12.000 8.712 24.044 1.00 85.06 111 HIS A C 1
ATOM 842 O O . HIS A 1 111 ? -12.994 8.098 23.658 1.00 85.06 111 HIS A O 1
ATOM 848 N N . LEU A 1 112 ? -11.650 9.903 23.559 1.00 82.38 112 LEU A N 1
ATOM 849 C CA . LEU A 1 112 ? -12.341 10.594 22.482 1.00 82.38 112 LEU A CA 1
ATOM 850 C C . LEU A 1 112 ? -11.606 10.457 21.140 1.00 82.38 112 LEU A C 1
ATOM 852 O O . LEU A 1 112 ? -12.128 10.902 20.123 1.00 82.38 112 LEU A O 1
ATOM 856 N N . TRP A 1 113 ? -10.428 9.825 21.097 1.00 75.31 113 TRP A N 1
ATOM 857 C CA . TRP A 1 113 ? -9.700 9.598 19.848 1.00 75.31 113 TRP A CA 1
ATOM 858 C C . TRP A 1 113 ? -10.237 8.382 19.096 1.00 75.31 113 TRP A C 1
ATOM 860 O O . TRP A 1 113 ? -10.492 7.320 19.670 1.00 75.31 113 TRP A O 1
ATOM 870 N N . ILE A 1 114 ? -10.346 8.510 17.775 1.00 67.50 114 ILE A N 1
ATOM 871 C CA . ILE A 1 114 ? -10.714 7.404 16.890 1.00 67.50 114 ILE A CA 1
ATOM 872 C C . ILE A 1 114 ? -9.452 6.563 16.635 1.00 67.50 114 ILE A C 1
ATOM 874 O O . ILE A 1 114 ? -8.821 6.657 15.590 1.00 67.50 114 ILE A O 1
ATOM 878 N N . ASN A 1 115 ? -9.047 5.758 17.622 1.00 59.47 115 ASN A N 1
ATOM 879 C CA . ASN A 1 115 ? -7.911 4.832 17.512 1.00 59.47 115 ASN A CA 1
ATOM 880 C C . ASN A 1 115 ? -8.329 3.406 17.903 1.00 59.47 115 ASN A C 1
ATOM 882 O O . ASN A 1 115 ? -7.823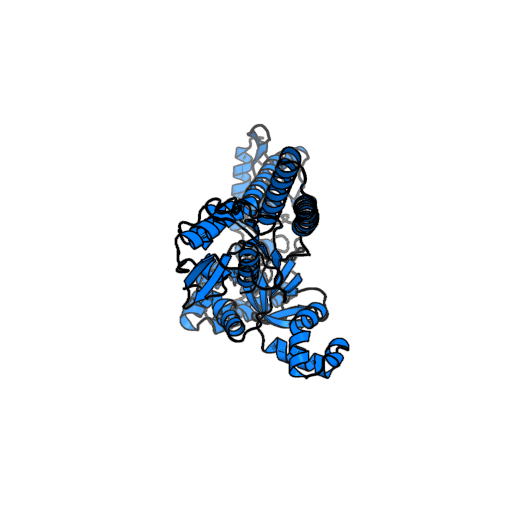 2.806 18.854 1.00 59.47 115 ASN A O 1
ATOM 886 N N . SER A 1 116 ? -9.335 2.873 17.208 1.00 55.69 116 SER A N 1
ATOM 887 C CA . SER A 1 116 ? -9.814 1.513 17.445 1.00 55.69 116 SER A CA 1
ATOM 888 C C . SER A 1 116 ? -9.012 0.499 16.632 1.00 55.69 116 SER A C 1
ATOM 890 O O . SER A 1 116 ? -8.976 0.568 15.403 1.00 55.69 116 SER A O 1
ATOM 892 N N . ARG A 1 117 ? -8.439 -0.504 17.307 1.00 61.28 117 ARG A N 1
ATOM 893 C CA . ARG A 1 117 ? -7.928 -1.710 16.641 1.00 61.28 117 ARG A CA 1
ATOM 894 C C . ARG A 1 117 ? -9.080 -2.415 15.921 1.00 61.28 117 ARG A C 1
ATOM 896 O O . ARG A 1 117 ? -10.096 -2.727 16.539 1.00 61.28 117 ARG A O 1
ATOM 903 N N . SER A 1 118 ? -8.913 -2.673 14.628 1.00 65.81 118 SER A N 1
ATOM 904 C CA . SER A 1 118 ? -9.909 -3.392 13.827 1.00 65.81 118 SER A CA 1
ATOM 905 C C . SER A 1 118 ? -9.816 -4.896 14.082 1.00 65.81 118 SER A C 1
ATOM 907 O O . SER A 1 118 ? -8.755 -5.488 13.903 1.00 65.81 118 SER A O 1
ATOM 909 N N . LEU A 1 119 ? -10.928 -5.517 14.486 1.00 67.81 119 LEU A N 1
ATOM 910 C CA . LEU A 1 119 ? -10.982 -6.939 14.860 1.00 67.81 119 LEU A CA 1
ATOM 911 C C . LEU A 1 119 ? -10.817 -7.892 13.662 1.00 67.81 119 LEU A C 1
ATOM 913 O O . LEU A 1 119 ? -10.233 -8.957 13.814 1.00 67.81 119 LEU A O 1
ATOM 917 N N . PHE A 1 120 ? -11.281 -7.496 12.474 1.00 84.56 120 PHE A N 1
ATOM 918 C CA . PHE A 1 120 ? -11.151 -8.267 11.231 1.00 84.56 120 PHE A CA 1
ATOM 919 C C . PHE A 1 120 ? -9.999 -7.731 10.381 1.00 84.56 120 PHE A C 1
ATOM 921 O O . PHE A 1 120 ? -10.205 -7.195 9.289 1.00 84.56 120 PHE A O 1
ATOM 928 N N . SER A 1 121 ? -8.782 -7.823 10.921 1.00 91.75 121 SER A N 1
ATOM 929 C CA . SER A 1 121 ? -7.574 -7.383 10.225 1.00 91.75 121 SER A CA 1
ATOM 930 C C . SER A 1 121 ? -6.392 -8.335 10.408 1.00 91.75 121 SER A C 1
ATOM 932 O O . SER A 1 121 ? -6.308 -9.068 11.391 1.00 91.75 121 SER A O 1
ATOM 934 N N . GLY A 1 122 ? -5.485 -8.333 9.435 1.00 91.38 122 GLY A N 1
ATOM 935 C CA . GLY A 1 122 ? -4.233 -9.087 9.446 1.00 91.38 122 GLY A CA 1
ATOM 936 C C . GLY A 1 122 ? -3.083 -8.243 8.904 1.00 91.38 122 GLY A C 1
ATOM 937 O O . GLY A 1 122 ? -3.307 -7.181 8.323 1.00 91.38 122 GLY A O 1
ATOM 938 N N . ARG A 1 123 ? -1.842 -8.696 9.090 1.00 93.94 123 ARG A N 1
ATOM 939 C CA . ARG A 1 123 ? -0.649 -8.061 8.513 1.00 93.94 123 ARG A CA 1
ATOM 940 C C . ARG A 1 123 ? 0.357 -9.129 8.110 1.00 93.94 123 ARG A C 1
ATOM 942 O O . ARG A 1 123 ? 0.582 -10.065 8.872 1.00 93.94 123 ARG A O 1
ATOM 949 N N . ALA A 1 124 ? 0.965 -8.967 6.944 1.00 95.62 124 ALA A N 1
ATOM 950 C CA . ALA A 1 124 ? 2.037 -9.828 6.458 1.00 95.62 124 ALA A CA 1
ATOM 951 C C . ALA A 1 124 ? 2.962 -9.051 5.509 1.00 95.62 124 ALA A C 1
ATOM 953 O O . ALA A 1 124 ? 2.647 -7.934 5.088 1.00 95.62 124 ALA A O 1
ATOM 954 N N . VAL A 1 125 ? 4.123 -9.637 5.218 1.00 96.94 125 VAL A N 1
ATOM 955 C CA . VAL A 1 125 ? 5.054 -9.141 4.193 1.00 96.94 125 VAL A CA 1
ATOM 956 C C . VAL A 1 125 ? 4.400 -9.294 2.824 1.00 96.94 125 VAL A C 1
ATOM 958 O O . VAL A 1 125 ? 3.713 -10.293 2.587 1.00 96.94 125 VAL A O 1
ATOM 961 N N . ILE A 1 126 ? 4.589 -8.314 1.943 1.00 96.94 126 ILE A N 1
ATOM 962 C CA . ILE A 1 126 ? 4.101 -8.395 0.565 1.00 96.94 126 ILE A CA 1
ATOM 963 C C . ILE A 1 126 ? 5.141 -9.029 -0.360 1.00 96.94 126 ILE A C 1
ATOM 965 O O . ILE A 1 126 ? 6.344 -8.858 -0.186 1.00 96.94 126 ILE A O 1
ATOM 969 N N . ALA A 1 127 ? 4.666 -9.763 -1.360 1.00 97.19 127 ALA A N 1
ATOM 970 C CA . ALA A 1 127 ? 5.492 -10.400 -2.377 1.00 97.19 127 ALA A CA 1
ATOM 971 C C . ALA A 1 127 ? 4.844 -10.277 -3.769 1.00 97.19 127 ALA A C 1
ATOM 973 O O . ALA A 1 127 ? 3.622 -10.114 -3.861 1.00 97.19 127 ALA A O 1
ATOM 974 N N . PRO A 1 128 ? 5.621 -10.399 -4.863 1.00 96.00 128 PRO A N 1
ATOM 975 C CA . PRO A 1 128 ? 5.075 -10.316 -6.213 1.00 96.00 128 PRO A CA 1
ATOM 976 C C . PRO A 1 128 ? 4.060 -11.430 -6.493 1.00 96.00 128 PRO A C 1
ATOM 978 O O . PRO A 1 128 ? 4.335 -12.612 -6.259 1.00 96.00 128 PRO A O 1
ATOM 981 N N . GLY A 1 129 ? 2.903 -11.048 -7.032 1.00 95.31 129 GLY A N 1
ATOM 982 C CA . GLY A 1 129 ? 1.834 -11.932 -7.495 1.00 95.31 129 GLY A CA 1
ATOM 983 C C . GLY A 1 129 ? 1.497 -11.714 -8.970 1.00 95.31 129 GLY A C 1
ATOM 984 O O . GLY A 1 129 ? 0.346 -11.454 -9.289 1.00 95.31 129 GLY A O 1
ATOM 985 N N . SER A 1 130 ? 2.480 -11.804 -9.871 1.00 89.31 130 SER A N 1
ATOM 986 C CA . SER A 1 130 ? 2.310 -11.548 -11.318 1.00 89.31 130 SER A CA 1
ATOM 987 C C . SER A 1 130 ? 1.324 -12.479 -12.038 1.00 89.31 130 SER A C 1
ATOM 989 O O . SER A 1 130 ? 0.885 -12.160 -13.136 1.00 89.31 130 SER A O 1
ATOM 991 N N . ASN A 1 131 ? 0.979 -13.617 -11.431 1.00 90.88 131 ASN A N 1
ATOM 992 C CA . ASN A 1 131 ? 0.001 -14.573 -11.964 1.00 90.88 131 ASN A CA 1
ATOM 993 C C . ASN A 1 131 ? -1.441 -14.290 -11.507 1.00 90.88 131 ASN A C 1
ATOM 995 O O . ASN A 1 131 ? -2.360 -14.985 -11.936 1.00 90.88 131 ASN A O 1
ATOM 999 N N . LEU A 1 132 ? -1.637 -13.338 -10.590 1.00 95.44 132 LEU A N 1
ATOM 1000 C CA . LEU A 1 132 ? -2.963 -12.896 -10.162 1.00 95.44 132 LEU A CA 1
ATOM 1001 C C . LEU A 1 132 ? -3.539 -11.934 -11.203 1.00 95.44 132 LEU A C 1
ATOM 1003 O O . LEU A 1 132 ? -2.791 -11.317 -11.955 1.00 95.44 132 LEU A O 1
ATOM 1007 N N . ARG A 1 133 ? -4.860 -11.774 -11.221 1.00 95.75 133 ARG A N 1
ATOM 1008 C CA . ARG A 1 133 ? -5.480 -10.647 -11.929 1.00 95.75 133 ARG A CA 1
ATOM 1009 C C . ARG A 1 133 ? -5.268 -9.347 -11.154 1.00 95.75 133 ARG A C 1
ATOM 1011 O O . ARG A 1 133 ? -5.051 -9.384 -9.940 1.00 95.75 133 ARG A O 1
ATOM 1018 N N . LEU A 1 134 ? -5.393 -8.195 -11.813 1.00 95.81 134 LEU A N 1
ATOM 1019 C CA . LEU A 1 134 ? -5.230 -6.891 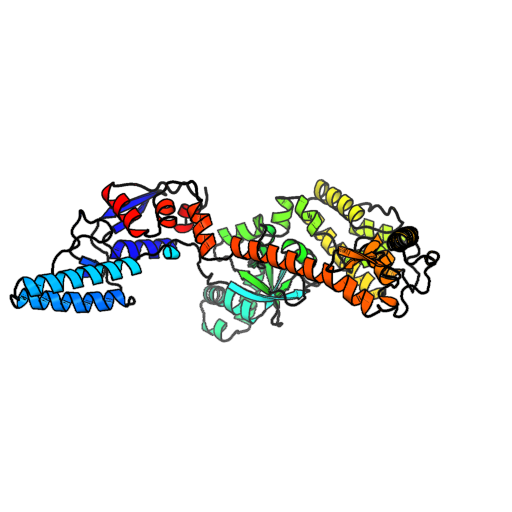-11.153 1.00 95.81 134 LEU A CA 1
ATOM 1020 C C . LEU A 1 134 ? -6.251 -6.642 -10.033 1.00 95.81 134 LEU A C 1
ATOM 1022 O O . LEU A 1 134 ? -5.955 -5.933 -9.074 1.00 95.81 134 LEU A O 1
ATOM 1026 N N . ASP A 1 135 ? -7.443 -7.227 -10.136 1.00 96.31 135 ASP A N 1
ATOM 1027 C CA . ASP A 1 135 ? -8.499 -7.148 -9.124 1.00 96.31 135 ASP A CA 1
ATOM 1028 C C . ASP A 1 135 ? -8.312 -8.142 -7.967 1.00 96.31 135 ASP A C 1
ATOM 1030 O O . ASP A 1 135 ? -9.140 -8.169 -7.058 1.00 96.31 135 ASP A O 1
ATOM 1034 N N . GLN A 1 136 ? -7.247 -8.949 -7.968 1.00 97.75 136 GLN A N 1
ATOM 1035 C CA . GLN A 1 136 ? -7.012 -10.003 -6.984 1.00 97.75 136 GLN A CA 1
ATOM 1036 C C . GLN A 1 136 ? -5.830 -9.721 -6.052 1.00 97.75 136 GLN A C 1
ATOM 1038 O O . GLN A 1 136 ? -4.846 -9.075 -6.409 1.00 97.75 136 GLN A O 1
ATOM 1043 N N . VAL A 1 137 ? -5.903 -10.293 -4.849 1.00 98.25 137 VAL A N 1
ATOM 1044 C CA . VAL A 1 137 ? -4.798 -10.333 -3.885 1.00 98.25 137 VAL A CA 1
ATOM 1045 C C . VAL A 1 137 ? -4.658 -11.736 -3.311 1.00 98.25 137 VAL A C 1
ATOM 1047 O O . VAL A 1 137 ? -5.642 -12.352 -2.915 1.00 98.25 137 VAL A O 1
ATOM 1050 N N . GLY A 1 138 ? -3.441 -12.262 -3.232 1.00 98.19 138 GLY A N 1
ATOM 1051 C CA . GLY A 1 138 ? -3.198 -13.532 -2.558 1.00 98.19 138 GLY A CA 1
ATOM 1052 C C . GLY A 1 138 ? -3.080 -13.333 -1.051 1.00 98.19 138 GLY A C 1
ATOM 1053 O O . GLY A 1 138 ? -2.273 -12.517 -0.606 1.00 98.19 138 GLY A O 1
ATOM 1054 N N . LEU A 1 139 ? -3.865 -14.069 -0.266 1.00 98.19 139 LEU A N 1
ATOM 1055 C CA . LEU A 1 139 ? -3.807 -14.055 1.193 1.00 98.19 139 LEU A CA 1
ATOM 1056 C C . LEU A 1 139 ? -3.239 -15.374 1.733 1.00 98.19 139 LEU A C 1
ATOM 1058 O O . LEU A 1 139 ? -3.671 -16.439 1.281 1.00 98.19 139 LEU A O 1
ATOM 1062 N N . PRO A 1 140 ? -2.369 -15.320 2.760 1.00 97.50 140 PRO A N 1
ATOM 1063 C CA . PRO A 1 140 ? -1.925 -16.511 3.471 1.00 97.50 140 PRO A CA 1
ATOM 1064 C C . PRO A 1 140 ? -3.098 -17.296 4.048 1.00 97.50 140 PRO A C 1
ATOM 1066 O O . PRO A 1 140 ? -3.987 -16.708 4.672 1.00 97.50 140 PRO A O 1
ATOM 1069 N N . ASP A 1 141 ? -3.052 -18.622 3.939 1.00 96.06 141 ASP A N 1
ATOM 1070 C CA . ASP A 1 141 ? -4.085 -19.525 4.463 1.00 96.06 141 ASP A CA 1
ATOM 1071 C C . ASP A 1 141 ? -4.441 -19.230 5.933 1.00 96.06 141 ASP A C 1
ATOM 1073 O O . ASP A 1 141 ? -5.612 -19.114 6.291 1.00 96.06 141 ASP A O 1
ATOM 1077 N N . GLY A 1 142 ? -3.440 -18.995 6.789 1.00 94.56 142 GLY A N 1
ATOM 1078 C CA . GLY A 1 142 ? -3.674 -18.645 8.193 1.00 94.56 142 GLY A CA 1
ATOM 1079 C C . GLY A 1 142 ? -4.460 -17.340 8.384 1.00 94.56 142 GLY A C 1
ATOM 1080 O O . GLY A 1 142 ? -5.346 -17.276 9.240 1.00 94.56 142 GLY A O 1
ATOM 1081 N N . ILE A 1 143 ? -4.174 -16.315 7.574 1.00 96.12 143 ILE A N 1
ATOM 1082 C CA . ILE A 1 143 ? -4.898 -15.036 7.611 1.00 96.12 143 ILE A CA 1
ATOM 1083 C C . ILE A 1 143 ? -6.319 -15.228 7.078 1.00 96.12 143 ILE A C 1
ATOM 1085 O O . ILE A 1 143 ? -7.263 -14.743 7.700 1.00 96.12 143 ILE A O 1
ATOM 1089 N N . ALA A 1 144 ? -6.486 -15.976 5.986 1.00 96.81 144 ALA A N 1
ATOM 1090 C CA . ALA A 1 144 ? -7.792 -16.282 5.413 1.00 96.81 144 ALA A CA 1
ATOM 1091 C C . ALA A 1 144 ? -8.720 -16.944 6.445 1.00 96.81 144 ALA A C 1
ATOM 1093 O O . ALA A 1 144 ? -9.794 -16.416 6.730 1.00 96.81 144 ALA A O 1
ATOM 1094 N N . TRP A 1 145 ? -8.273 -18.024 7.096 1.00 95.38 145 TRP A N 1
ATOM 1095 C CA . TRP A 1 145 ? -9.050 -18.691 8.148 1.00 95.38 145 TRP A CA 1
ATOM 1096 C C . TRP A 1 145 ? -9.359 -17.782 9.335 1.00 95.38 145 TRP A C 1
ATOM 1098 O O . TRP A 1 145 ? -10.460 -17.835 9.878 1.00 95.38 145 TRP A O 1
ATOM 1108 N N . THR A 1 146 ? -8.415 -16.930 9.735 1.00 93.25 146 THR A N 1
ATOM 1109 C CA . THR A 1 146 ? -8.621 -16.014 10.866 1.00 93.25 146 THR A CA 1
ATOM 1110 C C . THR A 1 146 ? -9.701 -14.975 10.561 1.00 93.25 146 THR A C 1
ATOM 1112 O O . THR A 1 146 ? -10.539 -14.691 11.413 1.00 93.25 146 THR A O 1
ATOM 1115 N N . LEU A 1 147 ? -9.703 -14.413 9.348 1.00 94.81 147 LEU A N 1
ATOM 1116 C CA . LEU A 1 147 ? -10.645 -13.361 8.960 1.00 94.81 147 LEU A CA 1
ATOM 1117 C C . LEU A 1 147 ? -12.026 -13.909 8.591 1.00 94.81 147 LEU A C 1
ATOM 1119 O O . LEU A 1 147 ? -13.040 -13.350 9.007 1.00 94.81 147 LEU A O 1
ATOM 1123 N N . PHE A 1 148 ? -12.069 -14.994 7.820 1.00 96.00 148 PHE A N 1
ATOM 1124 C CA . PHE A 1 148 ? -13.300 -15.517 7.228 1.00 96.00 148 PHE A CA 1
ATOM 1125 C C . PHE A 1 148 ? -13.881 -16.718 7.981 1.00 96.00 148 PHE A C 1
ATOM 1127 O O . PHE A 1 148 ? -15.070 -16.991 7.841 1.00 96.00 148 PHE A O 1
ATOM 1134 N N . GLY A 1 149 ? -13.107 -17.408 8.824 1.00 94.06 149 GLY A N 1
ATOM 1135 C CA . GLY A 1 149 ? -13.567 -18.576 9.586 1.00 94.06 149 GLY A CA 1
ATOM 1136 C C . GLY A 1 149 ? -14.877 -18.354 10.357 1.00 94.06 149 GLY A C 1
ATOM 1137 O O . GLY A 1 149 ? -15.779 -19.183 10.241 1.00 94.06 149 GLY A O 1
ATOM 1138 N N . PRO A 1 150 ? -15.065 -17.224 11.072 1.00 92.44 150 PRO A N 1
ATOM 1139 C CA . PRO A 1 150 ? -16.338 -16.929 11.734 1.00 92.44 150 PRO A CA 1
ATOM 1140 C C . PRO A 1 150 ? -17.529 -16.797 10.770 1.00 92.44 150 PRO A C 1
ATOM 1142 O O . PRO A 1 150 ? -18.659 -17.123 11.132 1.00 92.44 150 PRO A O 1
ATOM 1145 N N . LEU A 1 151 ? -17.296 -16.316 9.545 1.00 93.12 151 LEU A N 1
ATOM 1146 C CA . LEU A 1 151 ? -18.331 -16.183 8.517 1.00 93.12 151 LEU A CA 1
ATOM 1147 C C . LEU A 1 151 ? -18.692 -17.549 7.923 1.00 93.12 151 LEU A C 1
ATOM 1149 O O . LEU A 1 151 ? -19.877 -17.841 7.780 1.00 93.12 151 LEU A O 1
ATOM 1153 N N . VAL A 1 152 ? -17.692 -18.400 7.677 1.00 94.25 152 VAL A N 1
ATOM 1154 C CA . VAL A 1 152 ? -17.881 -19.785 7.216 1.00 94.25 152 VAL A CA 1
ATOM 1155 C C . VAL A 1 152 ? -18.633 -20.610 8.261 1.00 94.25 152 VAL A C 1
ATOM 1157 O O . VAL A 1 152 ? -19.588 -21.303 7.926 1.00 94.25 152 VAL A O 1
ATOM 1160 N N . ALA A 1 153 ? -18.276 -20.485 9.543 1.00 92.88 153 ALA A N 1
ATOM 1161 C CA . ALA A 1 153 ? -18.971 -21.178 10.631 1.00 92.88 153 ALA A CA 1
ATOM 1162 C C . ALA A 1 153 ? -20.459 -20.800 10.684 1.00 92.88 153 ALA A C 1
ATOM 1164 O O . ALA A 1 153 ? -21.314 -21.649 10.931 1.00 92.88 153 ALA A O 1
ATOM 1165 N N . ARG A 1 154 ? -20.780 -19.527 10.413 1.00 90.88 154 ARG A N 1
ATOM 1166 C CA . ARG A 1 154 ? -22.164 -19.049 10.325 1.00 90.88 154 ARG A CA 1
ATOM 1167 C C . ARG A 1 154 ? -22.902 -19.620 9.113 1.00 90.88 154 ARG A C 1
ATOM 1169 O O . ARG A 1 154 ? -24.089 -19.899 9.229 1.00 90.88 154 ARG A O 1
ATOM 1176 N N . GLU A 1 155 ? -22.229 -19.760 7.975 1.00 89.56 155 GLU A N 1
ATOM 1177 C CA . GLU A 1 155 ? -22.815 -20.297 6.741 1.00 89.56 155 GLU A CA 1
ATOM 1178 C C . GLU A 1 155 ? -23.080 -21.805 6.832 1.00 89.56 155 GLU A C 1
ATOM 1180 O O . GLU A 1 155 ? -24.154 -22.266 6.455 1.00 89.56 155 GLU A O 1
ATOM 1185 N N . LEU A 1 156 ? -22.143 -22.560 7.409 1.00 90.62 156 LEU A N 1
ATOM 1186 C CA . LEU A 1 156 ? -22.276 -24.005 7.606 1.00 90.62 156 LEU A CA 1
ATOM 1187 C C . LEU A 1 156 ? -23.115 -24.378 8.835 1.00 90.62 156 LEU A C 1
ATOM 1189 O O . LEU A 1 156 ? -23.589 -25.506 8.941 1.00 90.62 156 LEU A O 1
ATOM 1193 N N . GLY A 1 157 ? -23.280 -23.455 9.787 1.00 90.81 157 GLY A N 1
ATOM 1194 C CA . GLY A 1 157 ? -23.942 -23.720 11.066 1.00 90.81 157 GLY A CA 1
ATOM 1195 C C . GLY A 1 157 ? -23.141 -24.628 12.007 1.00 90.81 157 GLY A C 1
ATOM 1196 O O . GLY A 1 157 ? -23.700 -25.121 12.985 1.00 90.81 157 GLY A O 1
ATOM 1197 N N . ASN A 1 158 ? -21.851 -24.854 11.728 1.00 87.50 158 ASN A N 1
ATOM 1198 C CA . ASN A 1 158 ? -20.964 -25.707 12.515 1.00 87.50 158 ASN A CA 1
ATOM 1199 C C . ASN A 1 158 ? -19.562 -25.088 12.650 1.00 87.50 158 ASN A C 1
ATOM 1201 O O . ASN A 1 158 ? -18.833 -24.936 11.670 1.00 87.50 158 ASN A O 1
ATOM 1205 N N . SER A 1 159 ? -19.167 -24.761 13.880 1.00 90.12 159 SER A N 1
ATOM 1206 C CA . SER A 1 159 ? -17.838 -24.213 14.179 1.00 90.12 159 SER A CA 1
ATOM 1207 C C . SER A 1 159 ? -16.744 -25.282 14.224 1.00 90.12 159 SER A C 1
ATOM 1209 O O . SER A 1 159 ? -15.582 -24.960 13.978 1.00 90.12 159 SER A O 1
ATOM 1211 N N . ASP A 1 160 ? -17.089 -26.540 14.511 1.00 90.31 160 ASP A N 1
ATOM 1212 C CA . ASP A 1 160 ? -16.105 -27.620 14.652 1.00 90.31 160 ASP A CA 1
ATOM 1213 C C . ASP A 1 160 ? -15.438 -27.935 13.308 1.00 90.31 160 ASP A C 1
ATOM 1215 O O . ASP A 1 160 ? -14.225 -28.138 13.248 1.00 90.31 160 ASP A O 1
ATOM 1219 N N . ASP A 1 161 ? -16.198 -27.861 12.211 1.00 86.25 161 ASP A N 1
ATOM 1220 C CA . ASP A 1 161 ? -15.687 -28.074 10.853 1.00 86.25 161 ASP A CA 1
ATOM 1221 C C . ASP A 1 161 ? -14.684 -26.993 10.425 1.00 86.25 161 ASP A C 1
ATOM 1223 O O . ASP A 1 161 ? -13.737 -27.284 9.690 1.00 86.25 161 ASP A O 1
ATOM 1227 N N . VAL A 1 162 ? -14.863 -25.761 10.915 1.00 90.44 162 VAL A N 1
ATOM 1228 C CA . VAL A 1 162 ? -13.941 -24.634 10.703 1.00 90.44 162 VAL A CA 1
ATOM 1229 C C . VAL A 1 162 ? -12.682 -24.797 11.549 1.00 90.44 162 VAL A C 1
ATOM 1231 O O . VAL A 1 162 ? -11.577 -24.604 11.043 1.00 90.44 162 VAL A O 1
ATOM 1234 N N . LEU A 1 163 ? -12.822 -25.199 12.817 1.00 89.88 163 LEU A N 1
ATOM 1235 C CA . LEU A 1 163 ? -11.682 -25.475 13.699 1.00 89.88 163 LEU A CA 1
ATOM 1236 C C . LEU A 1 163 ? -10.821 -26.628 13.168 1.00 89.88 163 LEU A C 1
ATOM 1238 O O . LEU A 1 163 ? -9.593 -26.552 13.213 1.00 89.88 163 LEU A O 1
ATOM 1242 N N . ALA A 1 164 ? -11.459 -27.664 12.622 1.00 91.69 164 ALA A N 1
ATOM 1243 C CA . ALA A 1 164 ? -10.797 -28.801 11.993 1.00 91.69 164 ALA A CA 1
ATOM 1244 C C . ALA A 1 164 ? -10.340 -28.532 10.546 1.00 91.69 164 ALA A C 1
ATOM 1246 O O . ALA A 1 164 ? -9.640 -29.371 9.979 1.00 91.69 164 ALA A O 1
ATOM 1247 N N . ARG A 1 165 ? -10.716 -27.388 9.949 1.00 93.69 165 ARG A N 1
ATOM 1248 C CA . ARG A 1 165 ? -10.442 -27.019 8.546 1.00 93.69 165 ARG A CA 1
ATOM 1249 C C . ARG A 1 165 ? -10.790 -28.144 7.565 1.00 93.69 165 ARG A C 1
ATOM 1251 O O . ARG A 1 165 ? -9.987 -28.520 6.710 1.00 93.69 165 ARG A O 1
ATOM 1258 N N . THR A 1 166 ? -11.977 -28.721 7.729 1.00 94.31 166 THR A N 1
ATOM 1259 C CA . THR A 1 166 ? -12.451 -29.828 6.885 1.00 94.31 166 THR A CA 1
ATOM 1260 C C . THR A 1 166 ? -12.572 -29.396 5.414 1.00 94.31 166 THR A C 1
ATOM 1262 O O . THR A 1 166 ? -12.747 -28.204 5.149 1.00 94.31 166 THR A O 1
ATOM 1265 N N . PRO A 1 167 ? -12.524 -30.325 4.436 1.00 95.56 167 PRO A N 1
ATOM 1266 C CA . PRO A 1 167 ? -12.667 -29.967 3.023 1.00 95.56 167 PRO A CA 1
ATOM 1267 C C . PRO A 1 167 ? -13.931 -29.143 2.704 1.00 95.56 167 PRO A C 1
ATOM 1269 O O . PRO A 1 167 ? -13.785 -28.108 2.063 1.00 95.56 167 PRO A O 1
ATOM 1272 N N . PRO A 1 168 ? -15.134 -29.471 3.229 1.00 93.12 168 PRO A N 1
ATOM 1273 C CA . PRO A 1 168 ? -16.319 -28.633 3.017 1.00 93.12 168 PRO A CA 1
ATOM 1274 C C . PRO A 1 168 ? -16.175 -27.206 3.566 1.00 93.12 168 PRO A C 1
ATOM 1276 O O . PRO A 1 168 ? -16.651 -26.255 2.951 1.00 93.12 168 PRO A O 1
ATOM 1279 N N . ALA A 1 169 ? -15.500 -27.036 4.710 1.00 95.44 169 ALA A N 1
ATOM 1280 C CA . ALA A 1 169 ? -15.228 -25.715 5.268 1.00 95.44 169 ALA A CA 1
ATOM 1281 C C . ALA A 1 169 ? -14.205 -24.931 4.436 1.00 95.44 169 ALA A C 1
ATOM 1283 O O . ALA A 1 169 ? -14.336 -23.716 4.310 1.00 95.44 169 ALA A O 1
ATOM 1284 N N . ALA A 1 170 ? -13.212 -25.607 3.854 1.00 96.19 170 ALA A N 1
ATOM 1285 C CA . ALA A 1 170 ? -12.254 -24.985 2.946 1.00 96.19 170 ALA A CA 1
ATOM 1286 C C . ALA A 1 170 ? -12.921 -24.537 1.632 1.00 96.19 170 ALA A C 1
ATOM 1288 O O . ALA A 1 170 ? -12.686 -23.417 1.187 1.00 96.19 170 ALA A O 1
ATOM 1289 N N . ASP A 1 171 ? -13.809 -25.356 1.063 1.00 95.75 171 ASP A N 1
ATOM 1290 C CA . ASP A 1 171 ? -14.556 -25.010 -0.154 1.00 95.75 171 ASP A CA 1
ATOM 1291 C C . ASP A 1 171 ? -15.511 -23.823 0.083 1.00 95.75 171 ASP A C 1
ATOM 1293 O O . ASP A 1 171 ? -15.612 -22.906 -0.741 1.00 95.75 171 ASP A O 1
ATOM 1297 N N . ALA A 1 172 ? -16.186 -23.802 1.238 1.00 96.25 172 ALA A N 1
ATOM 1298 C CA . ALA A 1 172 ? -17.025 -22.679 1.655 1.00 96.25 172 ALA A CA 1
ATOM 1299 C C . ALA A 1 172 ? -16.197 -21.402 1.878 1.00 96.25 172 ALA A C 1
ATOM 1301 O O . ALA A 1 172 ? -16.591 -20.323 1.435 1.00 96.25 172 ALA A O 1
ATOM 1302 N N . LEU A 1 173 ? -15.021 -21.523 2.504 1.00 97.00 173 LEU A N 1
ATOM 1303 C CA . LEU A 1 173 ? -14.074 -20.421 2.671 1.00 97.00 173 LEU A CA 1
ATOM 1304 C C . LEU A 1 173 ? -13.664 -19.820 1.322 1.00 97.00 173 LEU A C 1
ATOM 1306 O O . LEU A 1 173 ? -13.755 -18.605 1.152 1.00 97.00 173 LEU A O 1
ATOM 1310 N N . ASP A 1 174 ? -13.250 -20.652 0.366 1.00 97.19 174 ASP A N 1
ATOM 1311 C CA . ASP A 1 174 ? -12.809 -20.195 -0.956 1.00 97.19 174 ASP A CA 1
ATOM 1312 C C . ASP A 1 174 ? -13.946 -19.520 -1.734 1.00 97.19 174 ASP A C 1
ATOM 1314 O O . ASP A 1 174 ? -13.745 -18.477 -2.362 1.00 97.19 174 ASP A O 1
ATOM 1318 N N . THR A 1 175 ? -15.163 -20.059 -1.629 1.00 96.62 175 THR A N 1
ATOM 1319 C CA . THR A 1 175 ? -16.366 -19.470 -2.237 1.00 96.62 175 THR A CA 1
ATOM 1320 C C . THR A 1 175 ? -16.674 -18.093 -1.647 1.00 96.62 175 THR A C 1
ATOM 1322 O O . THR A 1 175 ? -16.897 -17.131 -2.386 1.00 96.62 175 THR A O 1
ATOM 1325 N N . LEU A 1 176 ? -16.645 -17.975 -0.318 1.00 96.38 176 LEU A N 1
ATOM 1326 C CA . LEU A 1 176 ? -16.900 -16.724 0.390 1.00 96.38 176 LEU A CA 1
ATOM 1327 C C . LEU A 1 176 ? -15.833 -15.667 0.070 1.00 96.38 176 LEU A C 1
ATOM 1329 O O . LEU A 1 176 ? -16.156 -14.498 -0.154 1.00 96.38 176 LEU A O 1
ATOM 1333 N N . MET A 1 177 ? -14.563 -16.076 0.023 1.00 97.25 177 MET A N 1
ATOM 1334 C CA . MET A 1 177 ? -13.441 -15.220 -0.361 1.00 97.25 177 MET A CA 1
ATOM 1335 C C . MET A 1 177 ? -13.618 -14.680 -1.782 1.00 97.25 177 MET A C 1
ATOM 1337 O O . MET A 1 177 ? -13.535 -13.471 -1.974 1.00 97.25 177 MET A O 1
ATOM 1341 N N . ALA A 1 178 ? -13.961 -15.533 -2.750 1.00 96.06 178 ALA A N 1
ATOM 1342 C CA . ALA A 1 178 ? -14.157 -15.126 -4.141 1.00 96.06 178 ALA A CA 1
ATOM 1343 C C . ALA A 1 178 ? -15.289 -14.096 -4.336 1.00 96.06 178 ALA A C 1
ATOM 1345 O O . ALA A 1 178 ? -15.258 -13.324 -5.291 1.00 96.06 178 ALA A O 1
ATOM 1346 N N . GLN A 1 179 ? -16.281 -14.067 -3.442 1.00 95.31 179 GLN A N 1
ATOM 1347 C CA . GLN A 1 179 ? -17.405 -13.119 -3.481 1.00 95.31 179 GLN A CA 1
ATOM 1348 C C . GLN A 1 179 ? -17.166 -11.849 -2.652 1.00 95.31 179 GLN A C 1
ATOM 1350 O O . GLN A 1 179 ? -17.961 -10.909 -2.718 1.00 95.31 179 GLN A O 1
ATOM 1355 N N . SER A 1 180 ? -16.093 -11.815 -1.863 1.00 97.06 180 SER A N 1
ATOM 1356 C CA . SER A 1 180 ? -15.790 -10.721 -0.946 1.00 97.06 180 SER A CA 1
ATOM 1357 C C . SER A 1 180 ? -14.716 -9.798 -1.511 1.00 97.06 180 SER A C 1
ATOM 1359 O O . SER A 1 180 ? -13.827 -10.214 -2.250 1.00 97.06 180 SER A O 1
ATOM 1361 N N . TRP A 1 181 ? -14.763 -8.541 -1.095 1.00 98.31 181 TRP A N 1
ATOM 1362 C CA . TRP A 1 181 ? -13.673 -7.583 -1.187 1.00 98.31 181 TRP A CA 1
ATOM 1363 C C . TRP A 1 181 ? -12.929 -7.529 0.143 1.00 98.31 181 TRP A C 1
ATOM 1365 O O . TRP A 1 181 ? -13.538 -7.521 1.217 1.00 98.31 181 TRP A O 1
ATOM 1375 N N . VAL A 1 182 ? -11.605 -7.447 0.077 1.00 98.06 182 VAL A N 1
ATOM 1376 C CA . VAL A 1 182 ? -10.735 -7.093 1.202 1.00 98.06 182 VAL A CA 1
ATOM 1377 C C . VAL A 1 182 ? -9.983 -5.818 0.868 1.00 98.06 182 VAL A C 1
ATOM 1379 O O . VAL A 1 182 ? -9.655 -5.585 -0.289 1.00 98.06 182 VAL A O 1
ATOM 1382 N N . ILE A 1 183 ? -9.699 -4.997 1.875 1.00 97.75 183 ILE A N 1
ATOM 1383 C CA . ILE A 1 183 ? -8.948 -3.752 1.712 1.00 97.75 183 ILE A CA 1
ATOM 1384 C C . ILE A 1 183 ? -7.504 -3.998 2.138 1.00 97.75 183 ILE A C 1
ATOM 1386 O O . ILE A 1 183 ? -7.253 -4.411 3.269 1.00 97.75 183 ILE A O 1
ATOM 1390 N N . ILE A 1 184 ? -6.561 -3.717 1.251 1.00 97.06 184 ILE A N 1
ATOM 1391 C CA . ILE A 1 184 ? -5.129 -3.701 1.517 1.00 97.06 184 ILE A CA 1
ATOM 1392 C C . ILE A 1 184 ? -4.699 -2.262 1.803 1.00 97.06 184 ILE A C 1
ATOM 1394 O O . ILE A 1 184 ? -5.068 -1.339 1.080 1.00 97.06 184 ILE A O 1
ATOM 1398 N N . ASN A 1 185 ? -3.918 -2.084 2.867 1.00 94.00 185 ASN A N 1
ATOM 1399 C CA . ASN A 1 185 ? -3.317 -0.814 3.257 1.00 94.00 185 ASN A CA 1
ATOM 1400 C C . ASN A 1 185 ? -1.821 -0.991 3.525 1.00 94.00 185 ASN A C 1
ATOM 1402 O O . ASN A 1 185 ? -1.436 -1.860 4.315 1.00 94.00 185 ASN A O 1
ATOM 1406 N N . ARG A 1 186 ? -0.987 -0.122 2.952 1.00 88.50 186 ARG A N 1
ATOM 1407 C CA . ARG A 1 186 ? 0.440 -0.018 3.279 1.00 88.50 186 ARG A CA 1
ATOM 1408 C C . ARG A 1 186 ? 0.679 1.287 4.028 1.00 88.50 186 ARG A C 1
ATOM 1410 O O . ARG A 1 186 ? 0.286 2.357 3.578 1.00 88.50 186 ARG A O 1
ATOM 1417 N N . ALA A 1 187 ? 1.295 1.189 5.204 1.00 81.38 187 ALA A N 1
ATOM 1418 C CA . ALA A 1 187 ? 1.649 2.369 5.983 1.00 81.38 187 ALA A CA 1
ATOM 1419 C C . ALA A 1 187 ? 2.968 2.962 5.458 1.00 81.38 187 ALA A C 1
ATOM 1421 O O . ALA A 1 187 ? 3.877 2.190 5.154 1.00 81.38 187 ALA A O 1
ATOM 1422 N N . PRO A 1 188 ? 3.117 4.294 5.413 1.00 81.25 188 PRO A N 1
ATOM 1423 C CA . PRO A 1 188 ? 2.135 5.312 5.793 1.00 81.25 188 PRO A CA 1
ATOM 1424 C C . PRO A 1 188 ? 1.102 5.591 4.687 1.00 81.25 188 PRO A C 1
ATOM 1426 O O . PRO A 1 188 ? 1.429 5.608 3.505 1.00 81.25 188 PRO A O 1
ATOM 1429 N N . THR A 1 189 ? -0.140 5.865 5.089 1.00 82.81 189 THR A N 1
ATOM 1430 C CA . THR A 1 189 ? -1.253 6.179 4.180 1.00 82.81 189 THR A CA 1
ATOM 1431 C C . THR A 1 189 ? -1.230 7.677 3.844 1.00 82.81 189 THR A C 1
ATOM 1433 O O . THR A 1 189 ? -1.780 8.483 4.590 1.00 82.81 189 THR A O 1
ATOM 1436 N N . LEU A 1 190 ? -0.545 8.061 2.761 1.00 80.56 190 LEU A N 1
ATOM 1437 C CA . LEU A 1 190 ? -0.376 9.473 2.362 1.00 80.56 190 LEU A CA 1
ATOM 1438 C C . LEU A 1 190 ? -1.478 9.975 1.420 1.00 80.56 190 LEU A C 1
ATOM 1440 O O . LEU A 1 190 ? -1.792 11.162 1.409 1.00 80.56 190 LEU A O 1
ATOM 1444 N N . THR A 1 191 ? -2.068 9.075 0.639 1.00 83.50 191 THR A N 1
ATOM 1445 C CA . THR A 1 191 ? -3.127 9.369 -0.330 1.00 83.50 191 THR A CA 1
ATOM 1446 C C . THR A 1 191 ? -4.263 8.362 -0.173 1.00 83.50 191 THR A C 1
ATOM 1448 O O . THR A 1 191 ? -4.102 7.295 0.424 1.00 83.50 191 THR A O 1
ATOM 1451 N N . ALA A 1 192 ? -5.432 8.672 -0.738 1.00 84.88 192 ALA A N 1
ATOM 1452 C CA . ALA A 1 192 ? -6.560 7.742 -0.732 1.00 84.88 192 ALA A CA 1
ATOM 1453 C C . ALA A 1 192 ? -6.261 6.438 -1.503 1.00 84.88 192 ALA A C 1
ATOM 1455 O O . ALA A 1 192 ? -6.817 5.395 -1.164 1.00 84.88 192 ALA A O 1
ATOM 1456 N N . THR A 1 193 ? -5.368 6.476 -2.503 1.00 88.50 193 THR A N 1
ATOM 1457 C CA . THR A 1 193 ? -4.959 5.305 -3.302 1.00 88.50 193 THR A CA 1
ATOM 1458 C C . THR A 1 193 ? -4.199 4.259 -2.490 1.00 88.50 193 THR A C 1
ATOM 1460 O O . THR A 1 193 ? -4.163 3.104 -2.895 1.00 88.50 193 THR A O 1
ATOM 1463 N N . CYS A 1 194 ? -3.661 4.614 -1.314 1.00 90.44 194 CYS A N 1
ATOM 1464 C CA . CYS A 1 194 ? -3.025 3.665 -0.397 1.00 90.44 194 CYS A CA 1
ATOM 1465 C C . CYS A 1 194 ? -4.001 2.622 0.187 1.00 90.44 194 CYS A C 1
ATOM 1467 O O . CYS A 1 194 ? -3.550 1.638 0.771 1.00 90.44 194 CYS A O 1
ATOM 1469 N N . LEU A 1 195 ? -5.317 2.833 0.047 1.00 94.06 195 LEU A N 1
ATOM 1470 C CA . LEU A 1 195 ? -6.367 1.883 0.412 1.00 94.06 195 LEU A CA 1
ATOM 1471 C C . LEU A 1 195 ? -6.970 1.274 -0.856 1.00 94.06 195 LEU A C 1
ATOM 1473 O O . LEU A 1 195 ? -7.753 1.927 -1.553 1.00 94.06 195 LEU A O 1
ATOM 1477 N N . LEU A 1 196 ? -6.627 0.014 -1.129 1.00 96.94 196 LEU A N 1
ATOM 1478 C CA . LEU A 1 196 ? -7.088 -0.701 -2.319 1.00 96.94 196 LEU A CA 1
ATOM 1479 C C . LEU A 1 196 ? -7.928 -1.921 -1.969 1.00 96.94 196 LEU A C 1
ATOM 1481 O O . LEU A 1 196 ? -7.536 -2.724 -1.128 1.00 96.94 196 LEU A O 1
ATOM 1485 N N . ALA A 1 197 ? -9.065 -2.077 -2.638 1.00 98.06 197 ALA A N 1
ATOM 1486 C CA . ALA A 1 197 ? -9.912 -3.252 -2.518 1.00 98.06 197 ALA A CA 1
ATOM 1487 C C . ALA A 1 197 ? -9.584 -4.292 -3.596 1.00 98.06 197 ALA A C 1
ATOM 1489 O O . ALA A 1 197 ? -9.485 -3.958 -4.776 1.00 98.06 197 ALA A O 1
ATOM 1490 N N . PHE A 1 198 ? -9.482 -5.553 -3.180 1.00 98.38 198 PHE A N 1
ATOM 1491 C CA . PHE A 1 198 ? -9.231 -6.703 -4.048 1.00 98.38 198 PHE A CA 1
ATOM 1492 C C . PHE A 1 198 ? -10.112 -7.894 -3.669 1.00 98.38 198 PHE A C 1
ATOM 1494 O O . PHE A 1 198 ? -10.534 -8.026 -2.517 1.00 98.38 198 PHE A O 1
ATOM 1501 N N . HIS A 1 199 ? -10.309 -8.805 -4.615 1.00 98.06 199 HIS A N 1
ATOM 1502 C CA . HIS A 1 199 ? -10.815 -10.144 -4.363 1.00 98.06 199 HIS A CA 1
ATOM 1503 C C . HIS A 1 199 ? -9.696 -11.042 -3.808 1.00 98.06 199 HIS A C 1
ATOM 1505 O O . HIS A 1 199 ? -8.670 -11.233 -4.470 1.00 98.06 199 HIS A O 1
ATOM 1511 N N . PRO A 1 200 ? -9.840 -11.598 -2.596 1.00 98.06 200 PRO A N 1
ATOM 1512 C CA . PRO A 1 200 ? -8.810 -12.429 -2.003 1.00 98.06 200 PRO A CA 1
ATOM 1513 C C . PRO A 1 200 ? -8.773 -13.832 -2.625 1.00 98.06 200 PRO A C 1
ATOM 1515 O O . PRO A 1 200 ? -9.800 -14.477 -2.824 1.00 98.06 200 PRO A O 1
ATOM 1518 N N . VAL A 1 201 ? -7.565 -14.335 -2.860 1.00 98.06 201 VAL A N 1
ATOM 1519 C CA . VAL A 1 201 ? -7.267 -15.700 -3.303 1.00 98.06 201 VAL A CA 1
ATOM 1520 C C . VAL A 1 201 ? -6.456 -16.378 -2.208 1.00 98.06 201 VAL A C 1
ATOM 1522 O O . VAL A 1 201 ? -5.432 -15.850 -1.775 1.00 98.06 201 VAL A O 1
ATOM 1525 N N . ARG A 1 202 ? -6.903 -17.536 -1.724 1.00 96.94 202 ARG A N 1
ATOM 1526 C CA . ARG A 1 202 ? -6.202 -18.262 -0.661 1.00 96.94 202 ARG A CA 1
ATOM 1527 C C . ARG A 1 202 ? -4.946 -18.933 -1.211 1.00 96.94 202 ARG A C 1
ATOM 1529 O O . ARG A 1 202 ? -5.026 -19.710 -2.158 1.00 96.94 202 ARG A O 1
ATOM 1536 N N . LEU A 1 203 ? -3.794 -18.648 -0.607 1.00 96.31 203 LEU A N 1
ATOM 1537 C CA . LEU A 1 203 ? -2.500 -19.205 -1.001 1.00 96.31 203 LEU A CA 1
ATOM 1538 C C . LEU A 1 203 ? -1.785 -19.864 0.192 1.00 96.31 203 LEU A C 1
ATOM 1540 O O . LEU A 1 203 ? -1.989 -19.464 1.341 1.00 96.31 203 LEU A O 1
ATOM 1544 N N . PRO A 1 204 ? -0.953 -20.894 -0.057 1.00 94.25 204 PRO A N 1
ATOM 1545 C CA . PRO A 1 204 ? -0.261 -21.626 1.005 1.00 94.25 204 PRO A CA 1
ATOM 1546 C C . PRO A 1 204 ? 0.950 -20.879 1.582 1.00 94.25 204 PRO A C 1
ATOM 1548 O O . PRO A 1 204 ? 1.480 -21.288 2.614 1.00 94.25 204 PRO A O 1
ATOM 1551 N N . ASP A 1 205 ? 1.432 -19.828 0.919 1.00 92.19 205 ASP A N 1
ATOM 1552 C CA . ASP A 1 205 ? 2.603 -19.079 1.360 1.00 92.19 205 ASP A CA 1
ATOM 1553 C C . ASP A 1 205 ? 2.270 -18.075 2.485 1.00 92.19 205 ASP A C 1
ATOM 1555 O O . ASP A 1 205 ? 1.131 -17.632 2.634 1.00 92.19 205 ASP A O 1
ATOM 1559 N N . PRO A 1 206 ? 3.248 -17.711 3.338 1.00 94.88 206 PRO A N 1
ATOM 1560 C CA . PRO A 1 206 ? 3.015 -16.839 4.493 1.00 94.88 206 PRO A CA 1
ATOM 1561 C C . PRO A 1 206 ? 3.047 -15.339 4.141 1.00 94.88 206 PRO A C 1
ATOM 1563 O O . PRO A 1 206 ? 3.272 -14.505 5.019 1.00 94.88 206 PRO A O 1
ATOM 1566 N N . VAL A 1 207 ? 2.863 -14.982 2.867 1.00 96.81 207 VAL A N 1
ATOM 1567 C CA . VAL A 1 207 ? 3.000 -13.614 2.344 1.00 96.81 207 VAL A CA 1
ATOM 1568 C C . VAL A 1 207 ? 1.724 -13.151 1.651 1.00 96.81 207 VAL A C 1
ATOM 1570 O O . VAL A 1 207 ? 0.964 -13.953 1.119 1.00 96.81 207 VAL A O 1
ATOM 1573 N N . ILE A 1 208 ? 1.489 -11.841 1.632 1.00 97.94 208 ILE A N 1
ATOM 1574 C CA . ILE A 1 208 ? 0.427 -11.256 0.811 1.00 97.94 208 ILE A CA 1
ATOM 1575 C C . ILE A 1 208 ? 0.970 -11.091 -0.610 1.00 97.94 208 ILE A C 1
ATOM 1577 O O . ILE A 1 208 ? 1.933 -10.359 -0.828 1.00 97.94 208 ILE A O 1
ATOM 1581 N N . ARG A 1 209 ? 0.365 -11.760 -1.591 1.00 97.75 209 ARG A N 1
ATOM 1582 C CA . ARG A 1 209 ? 0.762 -11.631 -3.001 1.00 97.75 209 ARG A CA 1
ATOM 1583 C C . ARG A 1 209 ? 0.007 -10.476 -3.637 1.00 97.75 209 ARG A C 1
ATOM 1585 O O . ARG A 1 209 ? -1.217 -10.532 -3.727 1.00 97.75 209 ARG A O 1
ATOM 1592 N N . LEU A 1 210 ? 0.727 -9.458 -4.096 1.00 96.81 210 LEU A N 1
ATOM 1593 C CA . LEU A 1 210 ? 0.141 -8.284 -4.739 1.00 96.81 210 LEU A CA 1
ATOM 1594 C C . LEU A 1 210 ? 0.519 -8.230 -6.219 1.00 96.81 210 LEU A C 1
ATOM 1596 O O . LEU A 1 210 ? 1.658 -8.518 -6.599 1.00 96.81 210 LEU A O 1
ATOM 1600 N N . HIS A 1 211 ? -0.442 -7.843 -7.051 1.00 96.38 211 HIS A N 1
ATOM 1601 C CA . HIS A 1 211 ? -0.202 -7.629 -8.468 1.00 96.38 211 HIS A CA 1
ATOM 1602 C C . HIS A 1 211 ? 0.763 -6.441 -8.693 1.00 96.38 211 HIS A C 1
ATOM 1604 O O . HIS A 1 211 ? 0.499 -5.358 -8.165 1.00 96.38 211 HIS A O 1
ATOM 1610 N N . PRO A 1 212 ? 1.845 -6.578 -9.491 1.00 95.50 212 PRO A N 1
ATOM 1611 C CA . PRO A 1 212 ? 2.857 -5.525 -9.636 1.00 95.50 212 PRO A CA 1
ATOM 1612 C C . PRO A 1 212 ? 2.337 -4.161 -10.122 1.00 95.50 212 PRO A C 1
ATOM 1614 O O . PRO A 1 212 ? 2.855 -3.139 -9.682 1.00 95.50 212 PRO A O 1
ATOM 1617 N N . LEU A 1 213 ? 1.293 -4.113 -10.967 1.00 95.31 213 LEU A N 1
ATOM 1618 C CA . LEU A 1 213 ? 0.686 -2.831 -11.388 1.00 95.31 213 LEU A CA 1
ATOM 1619 C C . LEU A 1 213 ? 0.016 -2.067 -10.240 1.00 95.31 213 LEU A C 1
ATOM 1621 O O . LEU A 1 213 ? -0.152 -0.859 -10.340 1.00 95.31 213 LEU A O 1
ATOM 1625 N N . ALA A 1 214 ? -0.381 -2.741 -9.159 1.00 95.06 214 ALA A N 1
ATOM 1626 C CA . ALA A 1 214 ? -1.006 -2.078 -8.019 1.00 95.06 214 ALA A CA 1
ATOM 1627 C C . ALA A 1 214 ? 0.026 -1.478 -7.049 1.00 95.06 214 ALA A C 1
ATOM 1629 O O . ALA A 1 214 ? -0.321 -0.613 -6.246 1.00 95.06 214 ALA A O 1
ATOM 1630 N N . CYS A 1 215 ? 1.290 -1.909 -7.109 1.00 94.38 215 CYS A N 1
ATOM 1631 C CA . CYS A 1 215 ? 2.330 -1.484 -6.170 1.00 94.38 215 CYS A CA 1
ATOM 1632 C C . CYS A 1 215 ? 2.576 0.037 -6.157 1.00 94.38 215 CYS A C 1
ATOM 1634 O O . CYS A 1 215 ? 2.635 0.598 -5.058 1.00 94.38 215 CYS A O 1
ATOM 1636 N N . PRO A 1 216 ? 2.655 0.740 -7.309 1.00 93.75 216 PRO A N 1
ATOM 1637 C CA . PRO A 1 216 ? 2.856 2.188 -7.306 1.00 93.75 216 PRO A CA 1
ATOM 1638 C C . PRO A 1 216 ? 1.717 2.959 -6.625 1.00 93.75 216 PRO A C 1
ATOM 1640 O O . PRO A 1 216 ? 1.980 3.957 -5.963 1.00 93.75 216 PRO A O 1
ATOM 1643 N N . LEU A 1 217 ? 0.468 2.474 -6.705 1.00 93.06 217 LEU A N 1
ATOM 1644 C CA . LEU A 1 217 ? -0.697 3.133 -6.091 1.00 93.06 217 LEU A CA 1
ATOM 1645 C C . LEU A 1 217 ? -0.624 3.212 -4.566 1.00 93.06 217 LEU A C 1
ATOM 1647 O O . LEU A 1 217 ? -1.152 4.154 -3.967 1.00 93.06 217 LEU A O 1
ATOM 1651 N N . ILE A 1 218 ? 0.014 2.217 -3.951 1.00 92.00 218 ILE A N 1
ATOM 1652 C CA . ILE A 1 218 ? 0.200 2.128 -2.502 1.00 92.00 218 ILE A CA 1
ATOM 1653 C C . ILE A 1 218 ? 1.639 2.459 -2.081 1.00 92.00 218 ILE A C 1
ATOM 1655 O O . ILE A 1 218 ? 1.985 2.265 -0.915 1.00 92.00 218 ILE A O 1
ATOM 1659 N N . SER A 1 219 ? 2.466 2.962 -3.008 1.00 90.19 219 SER A N 1
ATOM 1660 C CA . SER A 1 219 ? 3.887 3.275 -2.803 1.00 90.19 219 SER A CA 1
ATOM 1661 C C . SER A 1 219 ? 4.660 2.123 -2.160 1.00 90.19 219 SER A C 1
ATOM 1663 O O . SER A 1 219 ? 5.374 2.325 -1.175 1.00 90.19 219 SER A O 1
ATOM 1665 N N . ALA A 1 220 ? 4.461 0.917 -2.689 1.00 92.00 220 ALA A N 1
ATOM 1666 C CA . ALA A 1 220 ? 5.064 -0.298 -2.167 1.00 92.00 220 ALA A CA 1
ATOM 1667 C C . ALA A 1 220 ? 6.066 -0.914 -3.144 1.00 92.00 220 ALA A C 1
ATOM 1669 O O . ALA A 1 220 ? 5.932 -0.798 -4.365 1.00 92.00 220 ALA A O 1
ATOM 1670 N N . ASP A 1 221 ? 7.039 -1.622 -2.591 1.00 92.88 221 ASP A N 1
ATOM 1671 C CA . ASP A 1 221 ? 7.960 -2.493 -3.310 1.00 92.88 221 ASP A CA 1
ATOM 1672 C C . ASP A 1 221 ? 8.095 -3.844 -2.582 1.00 92.88 221 ASP A C 1
ATOM 1674 O O . ASP A 1 221 ? 7.283 -4.195 -1.729 1.00 92.88 221 ASP A O 1
ATOM 1678 N N . PHE A 1 222 ? 9.048 -4.679 -2.994 1.00 94.88 222 PHE A N 1
ATOM 1679 C CA . PHE A 1 222 ? 9.173 -6.055 -2.504 1.00 94.88 222 PHE A CA 1
ATOM 1680 C C . PHE A 1 222 ? 10.497 -6.295 -1.767 1.00 94.88 222 PHE A C 1
ATOM 1682 O O . PHE A 1 222 ? 11.082 -7.371 -1.884 1.00 94.88 222 PHE A O 1
ATOM 1689 N N . ASP A 1 223 ? 10.985 -5.299 -1.023 1.00 94.50 223 ASP A N 1
ATOM 1690 C CA . ASP A 1 223 ? 12.250 -5.367 -0.277 1.00 94.50 223 ASP A CA 1
ATOM 1691 C C . ASP A 1 223 ? 12.087 -5.736 1.217 1.00 94.50 223 ASP A C 1
ATOM 1693 O O . ASP A 1 223 ? 13.065 -5.794 1.966 1.00 94.50 223 ASP A O 1
ATOM 1697 N N . GLY A 1 224 ? 10.857 -6.045 1.641 1.00 93.56 224 GLY A N 1
ATOM 1698 C CA . GLY A 1 224 ? 10.498 -6.319 3.037 1.00 93.56 224 GLY A CA 1
ATOM 1699 C C . GLY A 1 224 ? 9.272 -5.546 3.524 1.00 93.56 224 GLY A C 1
ATOM 1700 O O . GLY A 1 224 ? 8.853 -5.722 4.673 1.00 93.56 224 GLY A O 1
ATOM 1701 N N . ASP A 1 225 ? 8.684 -4.722 2.656 1.00 94.44 225 ASP A N 1
ATOM 1702 C CA . ASP A 1 225 ? 7.437 -4.015 2.909 1.00 94.44 225 ASP A CA 1
ATOM 1703 C C . ASP A 1 225 ? 6.328 -4.936 3.447 1.00 94.44 225 ASP A C 1
ATOM 1705 O O . ASP A 1 225 ? 6.182 -6.112 3.096 1.00 94.44 225 ASP A O 1
ATOM 1709 N N . THR A 1 226 ? 5.512 -4.381 4.341 1.00 94.38 226 THR A N 1
ATOM 1710 C CA . THR A 1 226 ? 4.392 -5.097 4.962 1.00 94.38 226 THR A CA 1
ATOM 1711 C C . THR A 1 226 ? 3.093 -4.356 4.712 1.00 94.38 226 THR A C 1
ATOM 1713 O O . THR A 1 226 ? 3.027 -3.133 4.845 1.00 94.38 226 THR A O 1
ATOM 1716 N N . ALA A 1 227 ? 2.037 -5.109 4.422 1.00 94.81 227 ALA A N 1
ATOM 1717 C CA . ALA A 1 227 ? 0.701 -4.568 4.235 1.00 94.81 227 ALA A CA 1
ATOM 1718 C C . ALA A 1 227 ? -0.277 -5.170 5.241 1.00 94.81 227 ALA A C 1
ATOM 1720 O O . ALA A 1 227 ? -0.160 -6.324 5.668 1.00 94.81 227 ALA A O 1
ATOM 1721 N N . SER A 1 228 ? -1.247 -4.353 5.630 1.00 93.69 228 SER A N 1
ATOM 1722 C CA . SER A 1 228 ? -2.392 -4.769 6.419 1.00 93.69 228 SER A CA 1
ATOM 1723 C C . SER A 1 228 ? -3.557 -5.105 5.501 1.00 93.69 228 SER A C 1
ATOM 1725 O O . SER A 1 228 ? -3.805 -4.401 4.528 1.00 93.69 228 SER A O 1
ATOM 1727 N N . VAL A 1 229 ? -4.287 -6.158 5.844 1.00 96.12 229 VAL A N 1
ATOM 1728 C CA . VAL A 1 229 ? -5.547 -6.532 5.205 1.00 96.12 229 VAL A CA 1
ATOM 1729 C C . VAL A 1 229 ? -6.689 -6.276 6.178 1.00 96.12 229 VAL A C 1
ATOM 1731 O O . VAL A 1 229 ? -6.570 -6.582 7.365 1.00 96.12 229 VAL A O 1
ATOM 1734 N N . LEU A 1 230 ? -7.786 -5.710 5.690 1.00 95.31 230 LEU A N 1
ATOM 1735 C CA . LEU A 1 230 ? -9.024 -5.504 6.432 1.00 95.31 230 LEU A CA 1
ATOM 1736 C C . LEU A 1 230 ? -10.176 -6.162 5.677 1.00 95.31 230 LEU A C 1
ATOM 1738 O O . LEU A 1 230 ? -10.270 -6.030 4.458 1.00 95.31 230 LEU A O 1
ATOM 1742 N N . LEU A 1 231 ? -11.068 -6.836 6.402 1.00 96.06 231 LEU A N 1
ATOM 1743 C CA . LEU A 1 231 ? -12.278 -7.430 5.835 1.00 96.06 231 LEU A CA 1
ATOM 1744 C C . LEU A 1 231 ? -13.512 -6.587 6.210 1.00 96.06 231 LEU A C 1
ATOM 1746 O O . LEU A 1 231 ? -13.933 -6.602 7.371 1.00 96.06 231 LEU A O 1
ATOM 1750 N N . PRO A 1 232 ? -14.123 -5.860 5.255 1.00 94.06 232 PRO A N 1
ATOM 1751 C CA . PRO A 1 232 ? -15.435 -5.248 5.442 1.00 94.06 232 PRO A CA 1
ATOM 1752 C C . PRO A 1 232 ? -16.506 -6.319 5.707 1.00 94.06 232 PRO A C 1
ATOM 1754 O O . PRO A 1 232 ? -16.621 -7.282 4.959 1.00 94.06 232 PRO A O 1
ATOM 1757 N N . ILE A 1 233 ? -17.315 -6.166 6.758 1.00 90.25 233 ILE A N 1
ATOM 1758 C CA . ILE A 1 233 ? -18.273 -7.217 7.169 1.00 90.25 233 ILE A CA 1
ATOM 1759 C C . ILE A 1 233 ? -19.695 -6.971 6.651 1.00 90.25 233 ILE A C 1
ATOM 1761 O O . ILE A 1 233 ? -20.443 -7.914 6.401 1.00 90.25 233 ILE A O 1
ATOM 1765 N N . THR A 1 234 ? -20.108 -5.711 6.504 1.00 90.56 234 THR A N 1
ATOM 1766 C CA . THR A 1 234 ? -21.476 -5.389 6.075 1.00 90.56 234 THR A CA 1
ATOM 1767 C C . THR A 1 234 ? -21.583 -5.389 4.554 1.00 90.56 234 THR A C 1
ATOM 1769 O O . THR A 1 234 ? -20.649 -4.995 3.860 1.00 90.56 234 THR A O 1
ATOM 1772 N N . ALA A 1 235 ? -22.753 -5.753 4.022 1.00 91.81 235 ALA A N 1
ATOM 1773 C CA . ALA A 1 235 ? -23.005 -5.714 2.579 1.00 91.81 235 ALA A CA 1
ATOM 1774 C C . ALA A 1 235 ? -22.816 -4.304 1.983 1.00 91.81 235 ALA A C 1
ATOM 1776 O O . ALA A 1 235 ? -22.331 -4.157 0.866 1.00 91.81 235 ALA A O 1
ATOM 1777 N N . ALA A 1 236 ? -23.163 -3.258 2.744 1.00 92.88 236 ALA A N 1
ATOM 1778 C CA . ALA A 1 236 ? -22.942 -1.876 2.329 1.00 92.88 236 ALA A CA 1
ATOM 1779 C C . ALA A 1 236 ? -21.445 -1.541 2.216 1.00 92.88 236 ALA A C 1
ATOM 1781 O O . ALA A 1 236 ? -21.046 -0.950 1.219 1.00 92.88 236 ALA A O 1
ATOM 1782 N N . ALA A 1 237 ? -20.629 -1.965 3.189 1.00 92.81 237 ALA A N 1
ATOM 1783 C CA . ALA A 1 237 ? -19.187 -1.729 3.172 1.00 92.81 237 ALA A CA 1
ATOM 1784 C C . ALA A 1 237 ? -18.470 -2.574 2.107 1.00 92.81 237 ALA A C 1
ATOM 1786 O O . ALA A 1 237 ? -17.533 -2.097 1.480 1.00 92.81 237 ALA A O 1
ATOM 1787 N N . GLN A 1 238 ? -18.931 -3.804 1.865 1.00 97.00 238 GLN A N 1
ATOM 1788 C CA . GLN A 1 238 ? -18.454 -4.656 0.771 1.00 97.00 238 GLN A CA 1
ATOM 1789 C C . GLN A 1 238 ? -18.683 -4.003 -0.598 1.00 97.00 238 GLN A C 1
ATOM 1791 O O . GLN A 1 238 ? -17.762 -3.908 -1.408 1.00 97.00 238 GLN A O 1
ATOM 1796 N N . ARG A 1 239 ? -19.894 -3.480 -0.830 1.00 96.62 239 ARG A N 1
ATOM 1797 C CA . ARG A 1 239 ? -20.222 -2.737 -2.052 1.00 96.62 239 ARG A CA 1
ATOM 1798 C C . ARG A 1 239 ? -19.379 -1.470 -2.192 1.00 96.62 239 ARG A C 1
ATOM 1800 O O . ARG A 1 239 ? -18.803 -1.242 -3.248 1.00 96.62 239 ARG A O 1
ATOM 1807 N N . GLU A 1 240 ? -19.276 -0.672 -1.131 1.00 95.69 240 GLU A N 1
ATOM 1808 C CA . GLU A 1 240 ? -18.477 0.557 -1.144 1.00 95.69 240 GLU A CA 1
ATOM 1809 C C . GLU A 1 240 ? -16.995 0.276 -1.423 1.00 95.69 240 GLU A C 1
ATOM 1811 O O . GLU A 1 240 ? -16.385 0.985 -2.220 1.00 95.69 240 GLU A O 1
ATOM 1816 N N . ALA A 1 241 ? -16.426 -0.781 -0.833 1.00 96.69 241 ALA A N 1
ATOM 1817 C CA . ALA A 1 241 ? -15.049 -1.186 -1.094 1.00 96.69 241 ALA A CA 1
ATOM 1818 C C . ALA A 1 241 ? -14.828 -1.488 -2.585 1.00 96.69 241 ALA A C 1
ATOM 1820 O O . ALA A 1 241 ? -13.923 -0.916 -3.192 1.00 96.69 241 ALA A O 1
ATOM 1821 N N . GLY A 1 242 ? -15.687 -2.307 -3.198 1.00 96.19 242 GLY A N 1
ATOM 1822 C CA . GLY A 1 242 ? -15.600 -2.608 -4.629 1.00 96.19 242 GLY A CA 1
ATOM 1823 C C . GLY A 1 242 ? -15.791 -1.376 -5.522 1.00 96.19 242 GLY A C 1
ATOM 1824 O O . GLY A 1 242 ? -15.016 -1.158 -6.451 1.00 96.19 242 GLY A O 1
ATOM 1825 N N . GLU A 1 243 ? -16.777 -0.528 -5.225 1.00 95.81 243 GLU A N 1
ATOM 1826 C CA . GLU A 1 243 ? -17.110 0.649 -6.044 1.00 95.81 243 GLU A CA 1
ATOM 1827 C C . GLU A 1 243 ? -16.091 1.792 -5.922 1.00 95.81 243 GLU A C 1
ATOM 1829 O O . GLU A 1 243 ? -15.855 2.515 -6.889 1.00 95.81 243 GLU A O 1
ATOM 1834 N N . ARG A 1 244 ? -15.518 2.009 -4.731 1.00 95.31 244 ARG A N 1
ATOM 1835 C CA . ARG A 1 244 ? -14.739 3.222 -4.416 1.00 95.31 244 ARG A CA 1
ATOM 1836 C C . ARG A 1 244 ? -13.260 2.985 -4.166 1.00 95.31 244 ARG A C 1
ATOM 1838 O O . ARG A 1 244 ? -12.499 3.949 -4.290 1.00 95.31 244 ARG A O 1
ATOM 1845 N N . LEU A 1 245 ? -12.883 1.776 -3.751 1.00 96.94 245 LEU A N 1
ATOM 1846 C CA . LEU A 1 245 ? -11.520 1.445 -3.333 1.00 96.94 245 LEU A CA 1
ATOM 1847 C C . LEU A 1 245 ? -10.848 0.421 -4.251 1.00 96.94 245 LEU A C 1
ATOM 1849 O O . LEU A 1 245 ? -9.645 0.228 -4.132 1.00 96.94 245 LEU A O 1
ATOM 1853 N N . SER A 1 246 ? -11.562 -0.228 -5.174 1.00 97.56 246 SER A N 1
ATOM 1854 C CA . SER A 1 246 ? -10.905 -1.046 -6.201 1.00 97.56 246 SER A CA 1
ATOM 1855 C C . SER 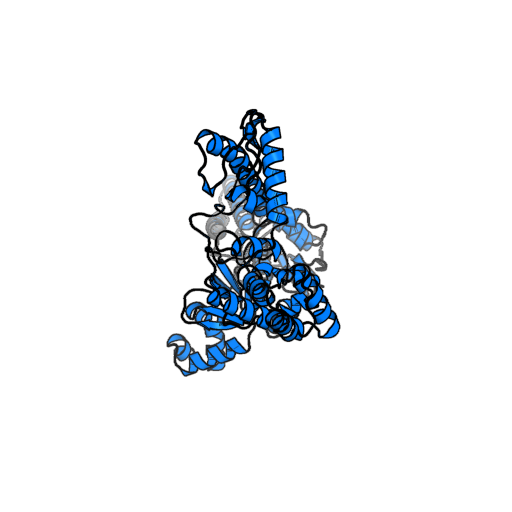A 1 246 ? -10.016 -0.184 -7.105 1.00 97.56 246 SER A C 1
ATOM 1857 O O . SER A 1 246 ? -10.212 1.029 -7.215 1.00 97.56 246 SER A O 1
ATOM 1859 N N . VAL A 1 247 ? -9.058 -0.807 -7.797 1.00 97.00 247 VAL A N 1
ATOM 1860 C CA . VAL A 1 247 ? -8.222 -0.110 -8.794 1.00 97.00 247 VAL A CA 1
ATOM 1861 C C . VAL A 1 247 ? -9.094 0.584 -9.849 1.00 97.00 247 VAL A C 1
ATOM 1863 O O . VAL A 1 247 ? -8.873 1.750 -10.171 1.00 97.00 247 VAL A O 1
ATOM 1866 N N . ALA A 1 248 ? -10.148 -0.096 -10.312 1.00 97.31 248 ALA A N 1
ATOM 1867 C CA . ALA A 1 248 ? -11.133 0.471 -11.227 1.00 97.31 248 ALA A CA 1
ATOM 1868 C C . ALA A 1 248 ? -11.889 1.661 -10.615 1.00 97.31 248 ALA A C 1
ATOM 1870 O O . ALA A 1 248 ? -12.081 2.670 -11.287 1.00 97.31 248 ALA A O 1
ATOM 1871 N N . GLY A 1 249 ? -12.290 1.573 -9.343 1.00 96.88 249 GLY A N 1
ATOM 1872 C CA . GLY A 1 249 ? -12.977 2.655 -8.634 1.00 96.88 249 GLY A CA 1
ATOM 1873 C C . GLY A 1 249 ? -12.113 3.906 -8.456 1.00 96.88 249 GLY A C 1
ATOM 1874 O O . GLY A 1 249 ? -12.611 5.024 -8.611 1.00 96.88 249 GLY A O 1
ATOM 1875 N N . HIS A 1 250 ? -10.816 3.735 -8.178 1.00 96.62 250 HIS A N 1
ATOM 1876 C CA . HIS A 1 250 ? -9.858 4.845 -8.139 1.00 96.62 250 HIS A CA 1
ATOM 1877 C C . HIS A 1 250 ? -9.679 5.475 -9.521 1.00 96.62 250 HIS A C 1
ATOM 1879 O O . HIS A 1 250 ? -9.880 6.679 -9.642 1.00 96.62 250 HIS A O 1
ATOM 1885 N N . LEU A 1 251 ? -9.411 4.673 -10.558 1.00 96.75 251 LEU A N 1
ATOM 1886 C CA . LEU A 1 251 ? -9.216 5.169 -11.926 1.00 96.75 251 LEU A CA 1
ATOM 1887 C C . LEU A 1 251 ? -10.471 5.855 -12.499 1.00 96.75 251 LEU A C 1
ATOM 1889 O O . LEU A 1 251 ? -10.371 6.852 -13.204 1.00 96.75 251 LEU A O 1
ATOM 1893 N N . ALA A 1 252 ? -11.665 5.353 -12.174 1.00 96.19 252 ALA A N 1
ATOM 1894 C CA . ALA A 1 252 ? -12.927 5.962 -12.596 1.00 96.19 252 ALA A CA 1
ATOM 1895 C C . ALA A 1 252 ? -13.179 7.330 -11.943 1.00 96.19 252 ALA A C 1
ATOM 1897 O O . ALA A 1 252 ? -13.822 8.192 -12.541 1.00 96.19 252 ALA A O 1
ATOM 1898 N N . ARG A 1 253 ? -12.727 7.515 -10.697 1.00 95.12 253 ARG A N 1
ATOM 1899 C CA . ARG A 1 253 ? -12.883 8.774 -9.954 1.00 95.12 253 ARG A CA 1
ATOM 1900 C C . ARG A 1 253 ? -11.813 9.791 -10.333 1.00 95.12 253 ARG A C 1
ATOM 1902 O O . ARG A 1 253 ? -12.101 10.984 -10.323 1.00 95.12 253 ARG A O 1
ATOM 1909 N N . ASP A 1 254 ? -10.610 9.312 -10.608 1.00 95.44 254 ASP A N 1
ATOM 1910 C CA . ASP A 1 254 ? -9.440 10.127 -10.880 1.00 95.44 254 ASP A CA 1
ATOM 1911 C C . ASP A 1 254 ? -8.616 9.505 -12.024 1.00 95.44 254 ASP A C 1
ATOM 1913 O O . ASP A 1 254 ? -7.831 8.581 -11.795 1.00 95.44 254 ASP A O 1
ATOM 1917 N N . PRO A 1 255 ? -8.793 9.990 -13.268 1.00 95.31 255 PRO A N 1
ATOM 1918 C CA . PRO A 1 255 ? -8.035 9.515 -14.422 1.00 95.31 255 PRO A CA 1
ATOM 1919 C C . PRO A 1 255 ? -6.515 9.704 -14.308 1.00 95.31 255 PRO A C 1
ATOM 1921 O O . PRO A 1 255 ? -5.778 8.984 -14.982 1.00 95.31 255 PRO A O 1
ATOM 1924 N N . GLU A 1 256 ? -6.019 10.614 -13.456 1.00 94.00 256 GLU A N 1
ATOM 1925 C CA . GLU A 1 256 ? -4.573 10.822 -13.260 1.00 94.00 256 GLU A CA 1
ATOM 1926 C C . GLU A 1 256 ? -3.899 9.588 -12.636 1.00 94.00 256 GLU A C 1
ATOM 1928 O O . GLU A 1 256 ? -2.719 9.322 -12.874 1.00 94.00 256 GLU A O 1
ATOM 1933 N N . VAL A 1 257 ? -4.673 8.748 -11.934 1.00 95.00 257 VAL A N 1
ATOM 1934 C CA . VAL A 1 257 ? -4.235 7.453 -11.386 1.00 95.00 257 VAL A CA 1
ATOM 1935 C C . VAL A 1 257 ? -3.632 6.542 -12.461 1.00 95.00 257 VAL A C 1
ATOM 1937 O O . VAL A 1 257 ? -2.764 5.721 -12.149 1.00 95.00 257 VAL A O 1
ATOM 1940 N N . LEU A 1 258 ? -4.036 6.702 -13.728 1.00 96.69 258 LEU A N 1
ATOM 1941 C CA . LEU A 1 258 ? -3.503 5.940 -14.856 1.00 96.69 258 LEU A CA 1
ATOM 1942 C C . LEU A 1 258 ? -1.975 6.010 -14.941 1.00 96.69 258 LEU A C 1
ATOM 1944 O O . LEU A 1 258 ? -1.335 5.009 -15.260 1.00 96.69 258 LEU A O 1
ATOM 1948 N N . GLU A 1 259 ? -1.375 7.153 -14.605 1.00 95.31 259 GLU A N 1
ATOM 1949 C CA . GLU A 1 259 ? 0.077 7.320 -14.654 1.00 95.31 259 GLU A CA 1
ATOM 1950 C C . GLU A 1 259 ? 0.812 6.319 -13.736 1.00 95.31 259 GLU A C 1
ATOM 1952 O O . GLU A 1 259 ? 1.892 5.817 -14.071 1.00 95.31 259 GLU A O 1
ATOM 1957 N N . SER A 1 260 ? 0.199 5.979 -12.600 1.00 94.81 260 SER A N 1
ATOM 1958 C CA . SER A 1 260 ? 0.725 5.009 -11.634 1.00 94.81 260 SER A CA 1
ATOM 1959 C C . SER A 1 260 ? 0.444 3.550 -12.019 1.00 94.81 260 SER A C 1
ATOM 1961 O O . SER A 1 260 ? 1.026 2.645 -11.429 1.00 94.81 260 SER A O 1
ATOM 1963 N N . LEU A 1 261 ? -0.429 3.306 -12.999 1.00 95.50 261 LEU A N 1
ATOM 1964 C CA . LEU A 1 261 ? -0.848 1.970 -13.439 1.00 95.50 261 LEU A CA 1
ATOM 1965 C C . LEU A 1 261 ? -0.108 1.470 -14.686 1.00 95.50 261 LEU A C 1
ATOM 1967 O O . LEU A 1 261 ? -0.394 0.381 -15.183 1.00 95.50 261 LEU A O 1
ATOM 1971 N N . MET A 1 262 ? 0.845 2.245 -15.200 1.00 96.00 262 MET A N 1
ATOM 1972 C CA . MET A 1 262 ? 1.636 1.861 -16.367 1.00 96.00 262 MET A CA 1
ATOM 1973 C C . MET A 1 262 ? 2.565 0.675 -16.056 1.00 96.00 262 MET A C 1
ATOM 1975 O O . MET A 1 262 ? 3.098 0.590 -14.945 1.00 96.00 262 MET A O 1
ATOM 1979 N N . PRO A 1 263 ? 2.855 -0.213 -17.030 1.00 95.50 263 PRO A N 1
ATOM 1980 C CA . PRO A 1 263 ? 3.966 -1.148 -16.906 1.00 95.50 263 PRO A CA 1
ATOM 1981 C C . PRO A 1 263 ? 5.258 -0.387 -16.582 1.00 95.50 263 PRO A C 1
ATOM 1983 O O . PRO A 1 263 ? 5.563 0.633 -17.200 1.00 95.50 263 PRO A O 1
ATOM 1986 N N . THR A 1 264 ? 6.024 -0.877 -15.610 1.00 91.62 264 THR A N 1
ATOM 1987 C CA . THR A 1 264 ? 7.285 -0.262 -15.164 1.00 91.62 264 THR A CA 1
ATOM 1988 C C . THR A 1 264 ? 8.418 -1.285 -15.172 1.00 91.62 264 THR A C 1
ATOM 1990 O O . THR A 1 264 ? 8.186 -2.490 -15.297 1.00 91.62 264 THR A O 1
ATOM 1993 N N . GLN A 1 265 ? 9.660 -0.807 -15.036 1.00 94.12 265 GLN A N 1
ATOM 1994 C CA . GLN A 1 265 ? 10.851 -1.644 -14.861 1.00 94.12 265 GLN A CA 1
ATOM 1995 C C . GLN A 1 265 ? 10.952 -2.748 -15.930 1.00 94.12 265 GLN A C 1
ATOM 1997 O O . GLN A 1 265 ? 10.913 -2.444 -17.119 1.00 94.12 265 GLN A O 1
ATOM 2002 N N . ALA A 1 266 ? 11.073 -4.019 -15.533 1.00 95.62 266 ALA A N 1
ATOM 2003 C CA . ALA A 1 266 ? 11.271 -5.136 -16.454 1.00 95.62 266 ALA A CA 1
ATOM 2004 C C . ALA A 1 266 ? 10.142 -5.278 -17.489 1.00 95.62 266 ALA A C 1
ATOM 2006 O O . ALA A 1 266 ? 10.428 -5.554 -18.649 1.00 95.62 266 ALA A O 1
ATOM 2007 N N . ALA A 1 267 ? 8.883 -5.024 -17.116 1.00 96.69 267 ALA A N 1
ATOM 2008 C CA . ALA A 1 267 ? 7.773 -5.125 -18.061 1.00 96.69 267 ALA A CA 1
ATOM 2009 C C . ALA A 1 267 ? 7.880 -4.066 -19.170 1.00 96.69 267 ALA A C 1
ATOM 2011 O O . ALA A 1 267 ? 7.796 -4.391 -20.353 1.00 96.69 267 ALA A O 1
ATOM 2012 N N . LEU A 1 268 ? 8.135 -2.805 -18.805 1.00 97.81 268 LEU A N 1
ATOM 2013 C CA . LEU A 1 268 ? 8.332 -1.741 -19.794 1.00 97.81 268 LEU A CA 1
ATOM 2014 C C . LEU A 1 268 ? 9.607 -1.953 -20.618 1.00 97.81 268 LEU A C 1
ATOM 2016 O O . LEU A 1 268 ? 9.602 -1.720 -21.824 1.00 97.81 268 LEU A O 1
ATOM 2020 N N . TRP A 1 269 ? 10.679 -2.442 -19.990 1.00 98.06 269 TRP A N 1
ATOM 2021 C CA . TRP A 1 269 ? 11.910 -2.809 -20.686 1.00 98.06 269 TRP A CA 1
ATOM 2022 C C . TRP A 1 269 ? 11.648 -3.872 -21.761 1.00 98.06 269 TRP A C 1
ATOM 2024 O O . TRP A 1 269 ? 12.076 -3.700 -22.898 1.00 98.06 269 TRP A O 1
ATOM 2034 N N . GLY A 1 270 ? 10.888 -4.925 -21.442 1.00 98.06 270 GLY A N 1
ATOM 2035 C CA . GLY A 1 270 ? 10.562 -5.986 -22.396 1.00 98.06 270 GLY A CA 1
ATOM 2036 C C . GLY A 1 270 ? 9.657 -5.517 -23.535 1.00 98.06 270 GLY A C 1
ATOM 2037 O O . GLY A 1 270 ? 9.867 -5.904 -24.681 1.00 98.06 270 GLY A O 1
ATOM 2038 N N . LEU A 1 271 ? 8.697 -4.625 -23.265 1.00 98.44 271 LEU A N 1
ATOM 2039 C CA . LEU A 1 271 ? 7.900 -3.986 -24.323 1.00 98.44 271 LEU A CA 1
ATOM 2040 C C . LEU A 1 271 ? 8.772 -3.129 -25.251 1.00 98.44 271 LEU A C 1
ATOM 2042 O O . LEU A 1 271 ? 8.612 -3.174 -26.474 1.00 98.44 271 LEU A O 1
ATOM 2046 N N . ALA A 1 272 ? 9.718 -2.378 -24.682 1.00 97.88 272 ALA A N 1
ATOM 2047 C CA . ALA A 1 272 ? 10.672 -1.597 -25.454 1.00 97.88 272 ALA A CA 1
ATOM 2048 C C . ALA A 1 272 ? 11.561 -2.505 -26.320 1.00 97.88 272 ALA A C 1
ATOM 2050 O O . ALA A 1 272 ? 11.713 -2.236 -27.512 1.00 97.88 272 ALA A O 1
ATOM 2051 N N . ASP A 1 273 ? 12.065 -3.612 -25.770 1.00 97.69 273 ASP A N 1
ATOM 2052 C CA . ASP A 1 273 ? 12.882 -4.581 -26.505 1.00 97.69 273 ASP A CA 1
ATOM 2053 C C . ASP A 1 273 ? 12.104 -5.234 -27.660 1.00 97.69 273 ASP A C 1
ATOM 2055 O O . ASP A 1 273 ? 12.558 -5.226 -28.806 1.00 97.69 273 ASP A O 1
ATOM 2059 N N . LEU A 1 274 ? 10.869 -5.678 -27.400 1.00 97.94 274 LEU A N 1
ATOM 2060 C CA . LEU A 1 274 ? 9.965 -6.224 -28.417 1.00 97.94 274 LEU A CA 1
ATOM 2061 C C . LEU A 1 274 ? 9.780 -5.243 -29.587 1.00 97.94 274 LEU A C 1
ATOM 2063 O O . LEU A 1 274 ? 9.911 -5.604 -30.761 1.00 97.94 274 LEU A O 1
ATOM 2067 N N . SER A 1 275 ? 9.520 -3.976 -29.261 1.00 97.69 275 SER A N 1
ATOM 2068 C CA . SER A 1 275 ? 9.205 -2.918 -30.225 1.00 97.69 275 SER A CA 1
ATOM 2069 C C . SER A 1 275 ? 10.377 -2.451 -31.102 1.00 97.69 275 SER A C 1
ATOM 2071 O O . SER A 1 275 ? 10.183 -1.649 -32.018 1.00 97.69 275 SER A O 1
ATOM 2073 N N . ARG A 1 276 ? 11.590 -2.979 -30.898 1.00 95.31 276 ARG A N 1
ATOM 2074 C CA . ARG A 1 276 ? 12.745 -2.698 -31.769 1.00 95.31 276 ARG A CA 1
ATOM 2075 C C . ARG A 1 276 ? 12.540 -3.196 -33.201 1.00 95.31 276 ARG A C 1
ATOM 2077 O O . ARG A 1 276 ? 13.140 -2.664 -34.133 1.00 95.31 276 ARG A O 1
ATOM 2084 N N . SER A 1 277 ? 11.689 -4.206 -33.387 1.00 95.88 277 SER A N 1
ATOM 2085 C CA . SER A 1 277 ? 11.311 -4.740 -34.699 1.00 95.88 277 SER A CA 1
ATOM 2086 C C . SER A 1 277 ? 9.940 -4.224 -35.141 1.00 95.88 277 SER A C 1
ATOM 2088 O O . SER A 1 277 ? 9.062 -4.025 -34.309 1.00 95.88 277 SER A O 1
ATOM 2090 N N . LEU A 1 278 ? 9.712 -4.075 -36.454 1.00 95.50 278 LEU A N 1
ATOM 2091 C CA . LEU A 1 278 ? 8.397 -3.674 -36.984 1.00 95.50 278 LEU A CA 1
ATOM 2092 C C . LEU A 1 278 ? 7.278 -4.614 -36.510 1.00 95.50 278 LEU A C 1
ATOM 2094 O O . LEU A 1 278 ? 6.272 -4.151 -35.987 1.00 95.50 278 LEU A O 1
ATOM 2098 N N . LYS A 1 279 ? 7.513 -5.932 -36.582 1.00 97.25 279 LYS A N 1
ATOM 2099 C CA . LYS A 1 279 ? 6.569 -6.948 -36.096 1.00 97.25 279 LYS A CA 1
ATOM 2100 C C . LYS A 1 279 ? 6.235 -6.764 -34.612 1.00 97.25 279 LYS A C 1
ATOM 2102 O O . LYS A 1 279 ? 5.083 -6.914 -34.226 1.00 97.25 279 LYS A O 1
ATOM 2107 N N . GLY A 1 280 ? 7.229 -6.447 -33.785 1.00 97.56 280 GLY A N 1
ATOM 2108 C CA . GLY A 1 280 ? 7.007 -6.206 -32.363 1.00 97.56 280 GLY A CA 1
ATOM 2109 C C . GLY A 1 280 ? 6.247 -4.909 -32.081 1.00 97.56 280 GLY A C 1
ATOM 2110 O O . GLY A 1 280 ? 5.452 -4.874 -31.150 1.00 97.56 280 GLY A O 1
ATOM 2111 N N . ARG A 1 281 ? 6.410 -3.859 -32.899 1.00 97.69 281 ARG A N 1
ATOM 2112 C CA . ARG A 1 281 ? 5.585 -2.634 -32.800 1.00 97.69 281 ARG A CA 1
ATOM 2113 C C . ARG A 1 281 ? 4.121 -2.912 -33.122 1.00 97.69 281 ARG A C 1
ATOM 2115 O O . ARG A 1 281 ? 3.241 -2.427 -32.410 1.00 97.69 281 ARG A O 1
ATOM 2122 N N . ASP A 1 282 ? 3.879 -3.714 -34.158 1.00 97.69 282 ASP A N 1
ATOM 2123 C CA . ASP A 1 282 ? 2.533 -4.157 -34.527 1.00 97.69 282 ASP A CA 1
ATOM 2124 C C . ASP A 1 282 ? 1.916 -5.001 -33.402 1.00 97.69 282 ASP A C 1
ATOM 2126 O O . ASP A 1 282 ? 0.755 -4.810 -33.050 1.00 97.69 282 ASP A O 1
ATOM 2130 N N . GLU A 1 283 ? 2.707 -5.886 -32.784 1.00 98.31 283 GLU A N 1
ATOM 2131 C CA . GLU A 1 283 ? 2.282 -6.701 -31.641 1.00 98.31 283 GLU A CA 1
ATOM 2132 C C . GLU A 1 283 ? 1.925 -5.844 -30.419 1.00 98.31 283 GLU A C 1
ATOM 2134 O O . GLU A 1 283 ? 0.855 -6.030 -29.843 1.00 98.31 283 GLU A O 1
ATOM 2139 N N . VAL A 1 284 ? 2.761 -4.867 -30.047 1.00 97.94 284 VAL A N 1
ATOM 2140 C CA . VAL A 1 284 ? 2.457 -3.957 -28.929 1.00 97.94 284 VAL A CA 1
ATOM 2141 C C . VAL A 1 284 ? 1.201 -3.133 -29.215 1.00 97.94 284 VAL A C 1
ATOM 2143 O O . VAL A 1 284 ? 0.350 -3.010 -28.339 1.00 97.94 284 VAL A O 1
ATOM 2146 N N . SER A 1 285 ? 1.038 -2.619 -30.437 1.00 97.88 285 SER A N 1
ATOM 2147 C CA . SER A 1 285 ? -0.161 -1.858 -30.816 1.00 97.88 285 SER A CA 1
ATOM 2148 C C . SER A 1 285 ? -1.426 -2.726 -30.813 1.00 97.88 285 SER A C 1
ATOM 2150 O O . SER A 1 285 ? -2.495 -2.273 -30.406 1.00 97.88 285 SER A O 1
ATOM 2152 N N . ALA A 1 286 ? -1.313 -3.995 -31.216 1.00 97.88 286 ALA A N 1
ATOM 2153 C CA . ALA A 1 286 ? -2.410 -4.953 -31.135 1.00 97.88 286 ALA A CA 1
ATOM 2154 C C . ALA A 1 286 ? -2.779 -5.288 -29.681 1.00 97.88 286 ALA A C 1
ATOM 2156 O O . ALA A 1 286 ? -3.957 -5.410 -29.370 1.00 97.88 286 ALA A O 1
ATOM 2157 N N . LEU A 1 287 ? -1.798 -5.406 -28.780 1.00 97.62 287 LEU A N 1
ATOM 2158 C CA . LEU A 1 287 ? -2.049 -5.603 -27.347 1.00 97.62 287 LEU A CA 1
ATOM 2159 C C . LEU A 1 287 ? -2.650 -4.362 -26.683 1.00 97.62 287 LEU A C 1
ATOM 2161 O O . LEU A 1 287 ? -3.460 -4.506 -25.773 1.00 97.62 287 LEU A O 1
ATOM 2165 N N . ALA A 1 288 ? -2.257 -3.172 -27.139 1.00 96.69 288 ALA A N 1
ATOM 2166 C CA . ALA A 1 288 ? -2.755 -1.888 -26.661 1.00 96.69 288 ALA A CA 1
ATOM 2167 C C . ALA A 1 288 ? -4.162 -1.536 -27.182 1.00 96.69 288 ALA A C 1
ATOM 2169 O O . ALA A 1 288 ? -4.718 -0.518 -26.774 1.00 96.69 288 ALA A O 1
ATOM 2170 N N . ASP A 1 289 ? -4.711 -2.326 -28.113 1.00 95.31 289 ASP A N 1
ATOM 2171 C CA . ASP A 1 289 ? -5.932 -2.031 -28.876 1.00 95.31 289 ASP A CA 1
ATOM 2172 C C . ASP A 1 289 ? -5.913 -0.635 -29.546 1.00 95.31 289 ASP A C 1
ATOM 2174 O O . ASP A 1 289 ? -6.955 -0.024 -29.805 1.00 95.31 289 ASP A O 1
ATOM 2178 N N . ALA A 1 290 ? -4.716 -0.104 -29.811 1.00 96.25 290 ALA A N 1
ATOM 2179 C CA . ALA A 1 290 ? -4.477 1.229 -30.349 1.00 96.25 290 ALA A CA 1
ATOM 2180 C C . ALA A 1 290 ? -3.044 1.349 -30.894 1.00 96.25 290 ALA A C 1
ATOM 2182 O O . ALA A 1 290 ? -2.127 0.670 -30.443 1.00 96.25 290 ALA A O 1
ATOM 2183 N N . SER A 1 291 ? -2.836 2.244 -31.864 1.00 96.38 291 SER A N 1
ATOM 2184 C CA . SER A 1 291 ? -1.497 2.519 -32.398 1.00 96.38 291 SER A CA 1
ATOM 2185 C C . SER A 1 291 ? -0.623 3.177 -31.333 1.00 96.38 291 SER A C 1
ATOM 2187 O O . SER A 1 291 ? -0.938 4.282 -30.897 1.00 96.38 291 SER A O 1
ATOM 2189 N N . VAL A 1 292 ? 0.498 2.543 -30.983 1.00 97.12 292 VAL A N 1
ATOM 2190 C CA . VAL A 1 292 ? 1.480 3.097 -30.039 1.00 97.12 292 VAL A CA 1
ATOM 2191 C C . VAL A 1 292 ? 2.607 3.776 -30.815 1.00 97.12 292 VAL A C 1
ATOM 2193 O O . VAL A 1 292 ? 3.206 3.182 -31.714 1.00 97.12 292 VAL A O 1
ATOM 2196 N N . ALA A 1 293 ? 2.907 5.032 -30.483 1.00 96.12 293 ALA A N 1
ATOM 2197 C CA . ALA A 1 293 ? 4.009 5.761 -31.103 1.00 96.12 293 ALA A CA 1
ATOM 2198 C C . ALA A 1 293 ? 5.378 5.201 -30.671 1.00 96.12 293 ALA A C 1
ATOM 2200 O O . ALA A 1 293 ? 5.569 4.784 -29.530 1.00 96.12 293 ALA A O 1
ATOM 2201 N N . THR A 1 294 ? 6.358 5.233 -31.579 1.00 95.31 294 THR A N 1
ATOM 2202 C CA . THR A 1 294 ? 7.739 4.795 -31.305 1.00 95.31 294 THR A CA 1
ATOM 2203 C C . THR A 1 294 ? 8.752 5.828 -31.814 1.00 95.31 294 THR A C 1
ATOM 2205 O O . THR A 1 294 ? 9.351 5.618 -32.875 1.00 95.31 294 THR A O 1
ATOM 2208 N N . PRO A 1 295 ? 8.930 6.970 -31.124 1.00 88.50 295 PRO A N 1
ATOM 2209 C CA . PRO A 1 295 ? 9.724 8.099 -31.626 1.00 88.50 295 PRO A CA 1
ATOM 2210 C C . PRO A 1 295 ? 11.198 7.745 -31.883 1.00 88.50 295 PRO A C 1
ATOM 2212 O O . PRO A 1 295 ? 11.763 8.183 -32.880 1.00 88.50 295 PRO A O 1
ATOM 2215 N N . GLU A 1 296 ? 11.799 6.886 -31.053 1.00 86.06 296 GLU A N 1
ATOM 2216 C CA . GLU A 1 296 ? 13.171 6.375 -31.241 1.00 86.06 296 GLU A CA 1
ATOM 2217 C C . GLU A 1 296 ? 13.205 4.948 -31.815 1.00 86.06 296 GLU A C 1
ATOM 2219 O O . GLU A 1 296 ? 14.182 4.216 -31.677 1.00 86.06 296 GLU A O 1
ATOM 2224 N N . GLY A 1 297 ? 12.109 4.510 -32.438 1.00 91.81 297 GLY A N 1
ATOM 2225 C CA . GLY A 1 297 ? 11.968 3.132 -32.907 1.00 91.81 297 GLY A CA 1
ATOM 2226 C C . GLY A 1 297 ? 11.771 2.101 -31.790 1.00 91.81 297 GLY A C 1
ATOM 2227 O O . GLY A 1 297 ? 11.828 0.904 -32.072 1.00 91.81 297 GLY A O 1
ATOM 2228 N N . ILE A 1 298 ? 11.508 2.570 -30.570 1.00 96.50 298 ILE A N 1
ATOM 2229 C CA . ILE A 1 298 ? 11.110 1.792 -29.396 1.00 96.50 298 ILE A CA 1
ATOM 2230 C C . ILE A 1 298 ? 9.876 2.427 -28.746 1.00 96.50 298 ILE A C 1
ATOM 2232 O O . ILE A 1 298 ? 9.627 3.623 -28.913 1.00 96.50 298 ILE A O 1
ATOM 2236 N N . VAL A 1 299 ? 9.117 1.631 -28.003 1.00 97.25 299 VAL A N 1
ATOM 2237 C CA . VAL A 1 299 ? 8.045 2.093 -27.117 1.00 97.25 299 VAL A CA 1
ATOM 2238 C C . VAL A 1 299 ? 8.662 2.729 -25.874 1.00 97.25 299 VAL A C 1
ATOM 2240 O O . VAL A 1 299 ? 9.588 2.173 -25.279 1.00 97.25 299 VAL A O 1
ATOM 2243 N N . THR A 1 300 ? 8.134 3.886 -25.478 1.00 97.25 300 THR A N 1
ATOM 2244 C CA . THR A 1 300 ? 8.508 4.584 -24.241 1.00 97.25 300 THR A CA 1
ATOM 2245 C C . THR A 1 300 ? 7.321 4.660 -23.286 1.00 97.25 300 THR A C 1
ATOM 2247 O O . THR A 1 300 ? 6.169 4.461 -23.693 1.00 97.25 300 THR A O 1
ATOM 2250 N N . ARG A 1 301 ? 7.591 4.958 -22.010 1.00 96.88 301 ARG A N 1
ATOM 2251 C CA . ARG A 1 301 ? 6.555 5.170 -20.992 1.00 96.88 301 ARG A CA 1
ATOM 2252 C C . ARG A 1 301 ? 5.542 6.225 -21.433 1.00 96.88 301 ARG A C 1
ATOM 2254 O O . ARG A 1 301 ? 4.344 6.011 -21.283 1.00 96.88 301 ARG A O 1
ATOM 2261 N N . GLU A 1 302 ? 6.024 7.337 -21.978 1.00 96.62 302 GLU A N 1
ATOM 2262 C CA . GLU A 1 302 ? 5.220 8.490 -22.386 1.00 96.62 302 GLU A CA 1
ATOM 2263 C C . GLU A 1 302 ? 4.289 8.122 -23.543 1.00 96.62 302 GLU A C 1
ATOM 2265 O O . GLU A 1 302 ? 3.081 8.322 -23.443 1.00 96.62 302 GLU A O 1
ATOM 2270 N N . ALA A 1 303 ? 4.821 7.487 -24.594 1.00 97.25 303 ALA A N 1
ATOM 2271 C CA . ALA A 1 303 ? 4.017 7.053 -25.736 1.00 97.25 303 ALA A CA 1
ATOM 2272 C C . ALA A 1 303 ? 2.940 6.034 -25.330 1.00 97.25 303 ALA A C 1
ATOM 2274 O O . ALA A 1 303 ? 1.816 6.055 -25.842 1.00 97.25 303 ALA A O 1
ATOM 2275 N N . LEU A 1 304 ? 3.268 5.141 -24.390 1.00 97.44 304 LEU A N 1
ATOM 2276 C CA . LEU A 1 304 ? 2.306 4.183 -23.865 1.00 97.44 304 LEU A CA 1
ATOM 2277 C C . LEU A 1 304 ? 1.231 4.884 -23.024 1.00 97.44 304 LEU A C 1
ATOM 2279 O O . LEU A 1 304 ? 0.057 4.566 -23.181 1.00 97.44 304 LEU A O 1
ATOM 2283 N N . LEU A 1 305 ? 1.601 5.855 -22.184 1.00 97.69 305 LEU A N 1
ATOM 2284 C CA . LEU A 1 305 ? 0.661 6.626 -21.366 1.00 97.69 305 LEU A CA 1
ATOM 2285 C C . LEU A 1 305 ? -0.330 7.417 -22.230 1.00 97.69 305 LEU A C 1
ATOM 2287 O O . LEU A 1 305 ? -1.533 7.314 -22.005 1.00 97.69 305 LEU A O 1
ATOM 2291 N N . GLU A 1 306 ? 0.143 8.130 -23.254 1.00 97.31 306 GLU A N 1
ATOM 2292 C CA . GLU A 1 306 ? -0.717 8.845 -24.214 1.00 97.31 306 GLU A CA 1
ATOM 2293 C C . GLU A 1 306 ? -1.695 7.891 -24.920 1.00 97.31 306 GLU A C 1
ATOM 2295 O O . GLU A 1 306 ? -2.886 8.184 -25.097 1.00 97.31 306 GLU A O 1
ATOM 2300 N N . THR A 1 307 ? -1.210 6.700 -25.284 1.00 97.88 307 THR A N 1
ATOM 2301 C CA . THR A 1 307 ? -2.058 5.665 -25.883 1.00 97.88 307 THR A CA 1
ATOM 2302 C C . THR A 1 307 ? -3.110 5.180 -24.884 1.00 97.88 307 THR A C 1
ATOM 2304 O O . THR A 1 307 ? -4.283 5.070 -25.235 1.00 97.88 307 THR A O 1
ATOM 2307 N N . MET A 1 308 ? -2.732 4.932 -23.627 1.00 98.12 308 MET A N 1
ATOM 2308 C CA . MET A 1 308 ? -3.655 4.453 -22.593 1.00 98.12 308 MET A CA 1
ATOM 2309 C C . MET A 1 308 ? -4.685 5.502 -22.179 1.00 98.12 308 MET A C 1
ATOM 2311 O O . MET A 1 308 ? -5.822 5.132 -21.896 1.00 98.12 308 MET A O 1
ATOM 2315 N N . GLN A 1 309 ? -4.344 6.793 -22.213 1.00 97.62 309 GLN A N 1
ATOM 2316 C CA . GLN A 1 309 ? -5.313 7.883 -22.058 1.00 97.62 309 GLN A CA 1
ATOM 2317 C C . GLN A 1 309 ? -6.362 7.830 -23.176 1.00 97.62 309 GLN A C 1
ATOM 2319 O O . GLN A 1 309 ? -7.560 7.849 -22.913 1.00 97.62 309 GLN A O 1
ATOM 2324 N N . THR A 1 310 ? -5.923 7.627 -24.422 1.00 97.00 310 THR A N 1
ATOM 2325 C CA . THR A 1 310 ? -6.838 7.463 -25.563 1.00 97.00 310 THR A CA 1
ATOM 2326 C C . THR A 1 310 ? -7.730 6.224 -25.418 1.00 97.00 310 THR A C 1
ATOM 2328 O O . THR A 1 310 ? -8.912 6.267 -25.766 1.00 97.00 310 THR A O 1
ATOM 2331 N N . VAL A 1 311 ? -7.186 5.109 -24.920 1.00 97.75 311 VAL A N 1
ATOM 2332 C CA . VAL A 1 311 ? -7.962 3.888 -24.644 1.00 97.75 311 VAL A CA 1
ATOM 2333 C C . VAL A 1 311 ? -8.972 4.134 -23.524 1.00 97.75 311 VAL A C 1
ATOM 2335 O O . VAL A 1 311 ? -10.130 3.758 -23.680 1.00 97.75 311 VAL A O 1
ATOM 2338 N N . LEU A 1 312 ? -8.576 4.816 -22.446 1.00 97.94 312 LEU A N 1
ATOM 2339 C CA . LEU A 1 312 ? -9.460 5.171 -21.336 1.00 97.94 312 LEU A CA 1
ATOM 2340 C C . LEU A 1 312 ? -10.635 6.034 -21.802 1.00 97.94 312 LEU A C 1
ATOM 2342 O O . LEU A 1 312 ? -11.782 5.701 -21.509 1.00 97.94 312 LEU A O 1
ATOM 2346 N N . ASP A 1 313 ? -10.367 7.067 -22.597 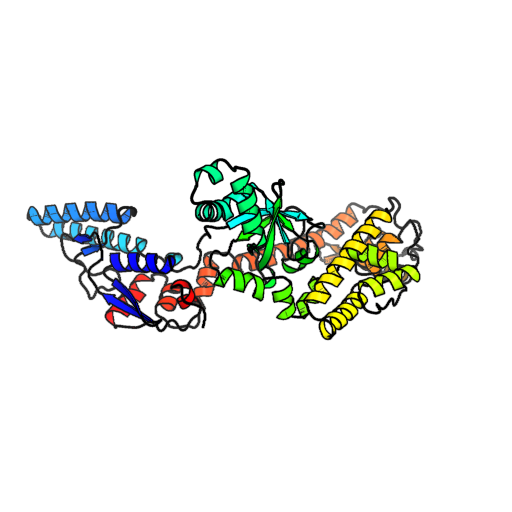1.00 96.88 313 ASP A N 1
ATOM 2347 C CA . ASP A 1 313 ? -11.395 7.978 -23.104 1.00 96.88 313 ASP A CA 1
ATOM 2348 C C . ASP A 1 313 ? -12.383 7.292 -24.061 1.00 96.88 313 ASP A C 1
ATOM 2350 O O . ASP A 1 313 ? -13.567 7.631 -24.095 1.00 96.88 313 ASP A O 1
ATOM 2354 N N . ARG A 1 314 ? -11.910 6.333 -24.869 1.00 96.88 314 ARG A N 1
ATOM 2355 C CA . ARG A 1 314 ? -12.721 5.692 -25.921 1.00 96.88 314 ARG A CA 1
ATOM 2356 C C . ARG A 1 314 ? -13.401 4.401 -25.486 1.00 96.88 314 ARG A C 1
ATOM 2358 O O . ARG A 1 314 ? -14.490 4.105 -25.971 1.00 96.88 314 ARG A O 1
ATOM 2365 N N . GLN A 1 315 ? -12.733 3.608 -24.655 1.00 96.81 315 GLN A N 1
ATOM 2366 C CA . GLN A 1 315 ? -13.118 2.232 -24.324 1.00 96.81 315 GLN A CA 1
ATOM 2367 C C . GLN A 1 315 ? -13.438 2.056 -22.830 1.00 96.81 315 GLN A C 1
ATOM 2369 O O . GLN A 1 315 ? -14.065 1.067 -22.449 1.00 96.81 315 GLN A O 1
ATOM 2374 N N . GLY A 1 316 ? -13.086 3.036 -21.994 1.00 97.56 316 GLY A N 1
ATOM 2375 C CA . GLY A 1 316 ? -13.414 3.066 -20.574 1.00 97.56 316 GLY A CA 1
ATOM 2376 C C . GLY A 1 316 ? -12.483 2.235 -19.688 1.00 97.56 316 GLY A C 1
ATOM 2377 O O . GLY A 1 316 ? -11.637 1.470 -20.145 1.00 97.56 316 GLY A O 1
ATOM 2378 N N . VAL A 1 317 ? -12.687 2.379 -18.376 1.00 97.69 317 VAL A N 1
ATOM 2379 C CA . VAL A 1 317 ? -11.817 1.853 -17.307 1.00 97.69 317 VAL A CA 1
ATOM 2380 C C . VAL A 1 317 ? -11.542 0.355 -17.432 1.00 97.69 317 VAL A C 1
ATOM 2382 O O . VAL A 1 317 ? -10.391 -0.060 -17.357 1.00 97.69 317 VAL A O 1
ATOM 2385 N N . ALA A 1 318 ? -12.581 -0.464 -17.620 1.00 96.62 318 ALA A N 1
ATOM 2386 C CA . ALA A 1 318 ? -12.432 -1.919 -17.632 1.00 96.62 318 ALA A CA 1
ATOM 2387 C C . ALA A 1 318 ? -11.499 -2.394 -18.756 1.00 96.62 318 ALA A C 1
ATOM 2389 O O . ALA A 1 318 ? -10.624 -3.223 -18.518 1.00 96.62 318 ALA A O 1
ATOM 2390 N N . GLN A 1 319 ? -11.650 -1.821 -19.954 1.00 97.31 319 GLN A N 1
ATOM 2391 C CA . GLN A 1 319 ? -10.807 -2.166 -21.092 1.00 97.31 319 GLN A CA 1
ATOM 2392 C C . GLN A 1 319 ? -9.371 -1.678 -20.893 1.00 97.31 319 GLN A C 1
ATOM 2394 O O . GLN A 1 319 ? -8.434 -2.417 -21.176 1.00 97.31 319 GLN A O 1
ATOM 2399 N N . THR A 1 320 ? -9.179 -0.469 -20.356 1.00 98.25 320 THR A N 1
ATOM 2400 C CA . THR A 1 320 ? -7.840 0.052 -20.047 1.00 98.25 320 THR A CA 1
ATOM 2401 C C . THR A 1 320 ? -7.083 -0.862 -19.087 1.00 98.25 320 THR A C 1
ATOM 2403 O O . THR A 1 320 ? -5.916 -1.157 -19.325 1.00 98.25 320 THR A O 1
ATOM 2406 N N . LEU A 1 321 ? -7.731 -1.343 -18.021 1.00 97.69 321 LEU A N 1
ATOM 2407 C CA . LEU A 1 321 ? -7.089 -2.243 -17.058 1.00 97.69 321 LEU A CA 1
ATOM 2408 C C . LEU A 1 321 ? -6.712 -3.594 -17.688 1.00 97.69 321 LEU A C 1
ATOM 2410 O O . LEU A 1 321 ? -5.592 -4.057 -17.484 1.00 97.69 321 LEU A O 1
ATOM 2414 N N . ASP A 1 322 ? -7.589 -4.180 -18.509 1.00 97.31 322 ASP A N 1
ATOM 2415 C CA . ASP A 1 322 ? -7.289 -5.421 -19.241 1.00 97.31 322 ASP A CA 1
ATOM 2416 C C . ASP A 1 322 ? -6.097 -5.256 -20.202 1.00 97.31 322 ASP A C 1
ATOM 2418 O O . ASP A 1 322 ? -5.191 -6.095 -20.247 1.00 97.31 322 ASP A O 1
ATOM 2422 N N . VAL A 1 323 ? -6.056 -4.141 -20.937 1.00 97.88 323 VAL A N 1
ATOM 2423 C CA . VAL A 1 323 ? -4.937 -3.799 -21.823 1.00 97.88 323 VAL A CA 1
ATOM 2424 C C . VAL A 1 323 ? -3.628 -3.681 -21.034 1.00 97.88 323 VAL A C 1
ATOM 2426 O O . VAL A 1 323 ? -2.611 -4.253 -21.436 1.00 97.88 323 VAL A O 1
ATOM 2429 N N . LEU A 1 324 ? -3.639 -2.987 -19.892 1.00 97.75 324 LEU A N 1
ATOM 2430 C CA . LEU A 1 324 ? -2.460 -2.838 -19.035 1.00 97.75 324 LEU A CA 1
ATOM 2431 C C . LEU A 1 324 ? -1.957 -4.191 -18.510 1.00 97.75 324 LEU A C 1
ATOM 2433 O O . LEU A 1 324 ? -0.748 -4.436 -18.521 1.00 97.75 324 LEU A O 1
ATOM 2437 N N . GLU A 1 325 ? -2.856 -5.095 -18.109 1.00 96.56 325 GLU A N 1
ATOM 2438 C CA . GLU A 1 325 ? -2.499 -6.457 -17.693 1.00 96.56 325 GLU A CA 1
ATOM 2439 C C . GLU A 1 325 ? -1.861 -7.259 -18.838 1.00 96.56 325 GLU A C 1
ATOM 2441 O O . GLU A 1 325 ? -0.812 -7.887 -18.647 1.00 96.56 325 GLU A O 1
ATOM 2446 N N . ARG A 1 326 ? -2.442 -7.210 -20.048 1.00 96.69 326 ARG A N 1
ATOM 2447 C CA . ARG A 1 326 ? -1.888 -7.868 -21.246 1.00 96.69 326 ARG A CA 1
ATOM 2448 C C . ARG A 1 326 ? -0.490 -7.356 -21.583 1.00 96.69 326 ARG A C 1
ATOM 2450 O O . ARG A 1 326 ? 0.418 -8.163 -21.799 1.00 96.69 326 ARG A O 1
ATOM 2457 N N . LEU A 1 327 ? -0.314 -6.036 -21.607 1.00 97.88 327 LEU A N 1
ATOM 2458 C CA . LEU A 1 327 ? 0.966 -5.385 -21.881 1.00 97.88 327 LEU A CA 1
ATOM 2459 C C . LEU A 1 327 ? 2.012 -5.744 -20.826 1.00 97.88 327 LEU A C 1
ATOM 2461 O O . LEU A 1 327 ? 3.132 -6.107 -21.177 1.00 97.88 327 LEU A O 1
ATOM 2465 N N . MET A 1 328 ? 1.654 -5.693 -19.541 1.00 96.81 328 MET A N 1
ATOM 2466 C CA . MET A 1 328 ? 2.582 -6.029 -18.465 1.00 96.81 328 MET A CA 1
ATOM 2467 C C . MET A 1 328 ? 3.034 -7.490 -18.550 1.00 96.81 328 MET A C 1
ATOM 2469 O O . MET A 1 328 ? 4.236 -7.756 -18.504 1.00 96.81 328 MET A O 1
ATOM 2473 N N . ARG A 1 329 ? 2.092 -8.432 -18.705 1.00 96.12 329 ARG A N 1
ATOM 2474 C CA . ARG A 1 329 ? 2.409 -9.861 -18.831 1.00 96.12 329 ARG A CA 1
ATOM 2475 C C . ARG A 1 329 ? 3.348 -10.105 -20.006 1.00 96.12 329 ARG A C 1
ATOM 2477 O O . ARG A 1 329 ? 4.381 -10.748 -19.835 1.00 96.12 329 ARG A O 1
ATOM 2484 N N . ARG A 1 330 ? 3.038 -9.527 -21.172 1.00 97.62 330 ARG A N 1
ATOM 2485 C CA . ARG A 1 330 ? 3.885 -9.680 -22.355 1.00 97.62 330 ARG A CA 1
ATOM 2486 C C . ARG A 1 330 ? 5.269 -9.067 -22.163 1.00 97.62 330 ARG A C 1
ATOM 2488 O O . ARG A 1 330 ? 6.265 -9.663 -22.562 1.00 97.62 330 ARG A O 1
ATOM 2495 N N . GLY A 1 331 ? 5.334 -7.898 -21.532 1.00 97.75 331 GLY A N 1
ATOM 2496 C CA . GLY A 1 331 ? 6.587 -7.244 -21.180 1.00 97.75 331 GLY A CA 1
ATOM 2497 C C . GLY A 1 331 ? 7.484 -8.133 -20.320 1.00 97.75 331 GLY A C 1
ATOM 2498 O O . GLY A 1 331 ? 8.665 -8.276 -20.624 1.00 97.75 331 GLY A O 1
ATOM 2499 N N . PHE A 1 332 ? 6.928 -8.784 -19.293 1.00 96.75 332 PHE A N 1
ATOM 2500 C CA . PHE A 1 332 ? 7.690 -9.725 -18.468 1.00 96.75 332 PHE A CA 1
ATOM 2501 C C . PHE A 1 332 ? 8.192 -10.935 -19.256 1.00 96.75 332 PHE A C 1
ATOM 2503 O O . PHE A 1 332 ? 9.369 -11.259 -19.149 1.00 96.75 332 PHE A O 1
ATOM 2510 N N . GLU A 1 333 ? 7.345 -11.559 -20.080 1.00 97.00 333 GLU A N 1
ATOM 2511 C CA . GLU A 1 333 ? 7.745 -12.706 -20.909 1.00 97.00 333 GLU A CA 1
ATOM 2512 C C . GLU A 1 333 ? 8.925 -12.369 -21.829 1.00 97.00 333 GLU A C 1
ATOM 2514 O O . GLU A 1 333 ? 9.868 -13.149 -21.952 1.00 97.00 333 GLU A O 1
ATOM 2519 N N . VAL A 1 334 ? 8.885 -11.201 -22.481 1.00 98.00 334 VAL A N 1
ATOM 2520 C CA . VAL A 1 334 ? 9.964 -10.761 -23.375 1.00 98.00 334 VAL A CA 1
ATOM 2521 C C . VAL A 1 334 ? 11.229 -10.437 -22.586 1.00 98.00 334 VAL A C 1
ATOM 2523 O O . VAL A 1 334 ? 12.315 -10.839 -22.995 1.00 98.00 334 VAL A O 1
ATOM 2526 N N . ALA A 1 335 ? 11.102 -9.746 -21.452 1.00 96.62 335 ALA A N 1
ATOM 2527 C CA . ALA A 1 335 ? 12.242 -9.417 -20.603 1.00 96.62 335 ALA A CA 1
ATOM 2528 C C . ALA A 1 335 ? 12.935 -10.668 -20.043 1.00 96.62 335 ALA A C 1
ATOM 2530 O O . ALA A 1 335 ? 14.159 -10.713 -19.980 1.00 96.62 335 ALA A O 1
ATOM 2531 N N . GLU A 1 336 ? 12.170 -11.692 -19.665 1.00 95.50 336 GLU A N 1
ATOM 2532 C CA . GLU A 1 336 ? 12.715 -12.975 -19.220 1.00 95.50 336 GLU A CA 1
ATOM 2533 C C . GLU A 1 336 ? 13.406 -13.716 -20.374 1.00 95.50 336 GLU A C 1
ATOM 2535 O O . GLU A 1 336 ? 14.537 -14.181 -20.230 1.00 95.50 336 GLU A O 1
ATOM 2540 N N . ALA A 1 337 ? 12.762 -13.780 -21.544 1.00 96.81 337 ALA A N 1
ATOM 2541 C CA . ALA A 1 337 ? 13.290 -14.483 -22.710 1.00 96.81 337 ALA A CA 1
ATOM 2542 C C . ALA A 1 337 ? 14.530 -13.817 -23.328 1.00 96.81 337 ALA A C 1
ATOM 2544 O O . ALA A 1 337 ? 15.331 -14.506 -23.962 1.00 96.81 337 ALA A O 1
ATOM 2545 N N . SER A 1 338 ? 14.701 -12.500 -23.166 1.00 94.81 338 SER A N 1
ATOM 2546 C CA . SER A 1 338 ? 15.846 -11.770 -23.722 1.00 94.81 338 SER A CA 1
ATOM 2547 C C . SER A 1 338 ? 17.171 -12.150 -23.056 1.00 94.81 338 SER A C 1
ATOM 2549 O O . SER A 1 338 ? 18.227 -11.989 -23.665 1.00 94.81 338 SER A O 1
ATOM 2551 N N . GLY A 1 339 ? 17.134 -12.631 -21.806 1.00 92.06 339 GLY A N 1
ATOM 2552 C CA . GLY A 1 339 ? 18.336 -12.885 -21.010 1.00 92.06 339 GLY A CA 1
ATOM 2553 C C . GLY A 1 339 ? 19.162 -11.623 -20.733 1.00 92.06 339 GLY A C 1
ATOM 2554 O O . GLY A 1 339 ? 20.354 -11.728 -20.438 1.00 92.06 339 GLY A O 1
ATOM 2555 N N . ALA A 1 340 ? 18.557 -10.436 -20.857 1.00 91.50 340 ALA A N 1
ATOM 2556 C CA . ALA A 1 340 ? 19.256 -9.170 -20.706 1.00 91.50 340 ALA A CA 1
ATOM 2557 C C . ALA A 1 340 ? 19.951 -9.056 -19.347 1.00 91.50 340 ALA A C 1
ATOM 2559 O O . ALA A 1 340 ? 19.400 -9.386 -18.296 1.00 91.50 340 ALA A O 1
ATOM 2560 N N . SER A 1 341 ? 21.185 -8.559 -19.379 1.00 91.06 341 SER A N 1
ATOM 2561 C CA . SER A 1 341 ? 22.050 -8.473 -18.209 1.00 91.06 341 SER A CA 1
ATOM 2562 C C . SER A 1 341 ? 22.890 -7.195 -18.228 1.00 91.06 341 SER A C 1
ATOM 2564 O O . SER A 1 341 ? 22.808 -6.378 -19.147 1.00 91.06 341 SER A O 1
ATOM 2566 N N . ILE A 1 342 ? 23.685 -7.004 -17.178 1.00 88.56 342 ILE A N 1
ATOM 2567 C CA . ILE A 1 342 ? 24.676 -5.931 -17.082 1.00 88.56 342 ILE A CA 1
ATOM 2568 C C . ILE A 1 342 ? 26.053 -6.544 -17.339 1.00 88.56 342 ILE A C 1
ATOM 2570 O O . ILE A 1 342 ? 26.447 -7.492 -16.659 1.00 88.56 342 ILE A O 1
ATOM 2574 N N . SER A 1 343 ? 26.790 -5.986 -18.302 1.00 86.19 343 SER A N 1
ATOM 2575 C CA . SER A 1 343 ? 28.164 -6.401 -18.590 1.00 86.19 343 SER A CA 1
ATOM 2576 C C . SER A 1 343 ? 29.076 -6.181 -17.370 1.00 86.19 343 SER A C 1
ATOM 2578 O O . SER A 1 343 ? 29.050 -5.101 -16.773 1.00 86.19 343 SER A O 1
ATOM 2580 N N . PRO A 1 344 ? 29.946 -7.144 -17.006 1.00 83.69 344 PRO A N 1
ATOM 2581 C CA . PRO A 1 344 ? 30.961 -6.931 -15.971 1.00 83.69 344 PRO A CA 1
ATOM 2582 C C . PRO A 1 344 ? 32.043 -5.925 -16.398 1.00 83.69 344 PRO A C 1
ATOM 2584 O O . PRO A 1 344 ? 32.779 -5.427 -15.550 1.00 83.69 344 PRO A O 1
ATOM 2587 N N . PHE A 1 345 ? 32.140 -5.618 -17.697 1.00 84.69 345 PHE A N 1
ATOM 2588 C CA . PHE A 1 345 ? 33.078 -4.651 -18.274 1.00 84.69 345 PHE A CA 1
ATOM 2589 C C . PHE A 1 345 ? 32.355 -3.414 -18.822 1.00 84.69 345 PHE A C 1
ATOM 2591 O O . PHE A 1 345 ? 32.801 -2.834 -19.812 1.00 84.69 345 PHE A O 1
ATOM 2598 N N . ILE A 1 346 ? 31.235 -3.041 -18.190 1.00 88.88 346 ILE A N 1
ATOM 2599 C CA . ILE A 1 346 ? 30.348 -1.978 -18.665 1.00 88.88 346 ILE A CA 1
ATOM 2600 C C . ILE A 1 346 ? 31.102 -0.684 -18.996 1.00 88.88 346 ILE A C 1
ATOM 2602 O O . ILE A 1 346 ? 31.859 -0.132 -18.194 1.00 88.88 346 ILE A O 1
ATOM 2606 N N . GLY A 1 347 ? 30.858 -0.183 -20.198 1.00 85.38 347 GLY A N 1
ATOM 2607 C CA . GLY A 1 347 ? 31.419 1.050 -20.720 1.00 85.38 347 GLY A CA 1
ATOM 2608 C C . GLY A 1 347 ? 32.735 0.902 -21.482 1.00 85.38 347 GLY A C 1
ATOM 2609 O O . GLY A 1 347 ? 33.359 1.919 -21.798 1.00 85.38 347 GLY A O 1
ATOM 2610 N N . ALA A 1 348 ? 33.147 -0.326 -21.809 1.00 84.62 348 ALA A N 1
ATOM 2611 C CA . ALA A 1 348 ? 34.310 -0.599 -22.653 1.00 84.62 348 ALA A CA 1
ATOM 2612 C C . ALA A 1 348 ? 34.129 -0.118 -24.107 1.00 84.62 348 ALA A C 1
ATOM 2614 O O . ALA A 1 348 ? 35.100 0.273 -24.754 1.00 84.62 348 ALA A O 1
ATOM 2615 N N . SER A 1 349 ? 32.895 -0.110 -24.617 1.00 82.12 349 SER A N 1
ATOM 2616 C CA . SER A 1 349 ? 32.546 0.331 -25.977 1.00 82.12 349 SER A CA 1
ATOM 2617 C C . SER A 1 349 ? 32.461 1.856 -26.130 1.00 82.12 349 SER A C 1
ATOM 2619 O O . SER A 1 349 ? 32.284 2.369 -27.237 1.00 82.12 349 SER A O 1
ATOM 2621 N N . ILE A 1 350 ? 32.533 2.610 -25.027 1.00 82.75 350 ILE A N 1
ATOM 2622 C CA . ILE A 1 350 ? 32.197 4.035 -25.027 1.00 82.75 350 ILE A CA 1
ATOM 2623 C C . ILE A 1 350 ? 33.349 4.877 -25.560 1.00 82.75 350 ILE A C 1
ATOM 2625 O O . ILE A 1 350 ? 34.450 4.906 -25.008 1.00 82.75 350 ILE A O 1
ATOM 2629 N N . ALA A 1 351 ? 33.041 5.711 -26.550 1.00 83.50 351 ALA A N 1
ATOM 2630 C CA . ALA A 1 351 ? 33.896 6.821 -26.945 1.00 83.50 351 ALA A CA 1
ATOM 2631 C C . ALA A 1 351 ? 33.859 7.938 -25.885 1.00 83.50 351 ALA A C 1
ATOM 2633 O O . ALA A 1 351 ? 33.063 8.880 -25.970 1.00 83.50 351 ALA A O 1
ATOM 2634 N N . ARG A 1 352 ? 34.725 7.847 -24.872 1.00 87.62 352 ARG A N 1
ATOM 2635 C CA . ARG A 1 352 ? 34.831 8.851 -23.801 1.00 87.62 352 ARG A CA 1
ATOM 2636 C C . ARG A 1 352 ? 35.340 10.204 -24.328 1.00 87.62 352 ARG A C 1
ATOM 2638 O O . ARG A 1 352 ? 36.100 10.238 -25.304 1.00 87.62 352 ARG A O 1
ATOM 2645 N N . PRO A 1 353 ? 34.919 11.337 -23.737 1.00 89.94 353 PRO A N 1
ATOM 2646 C CA . PRO A 1 353 ? 35.525 12.631 -24.033 1.00 89.94 353 PRO A CA 1
ATOM 2647 C C . PRO A 1 353 ? 37.028 12.636 -23.696 1.00 89.94 353 PRO A C 1
ATOM 2649 O O . PRO A 1 353 ? 37.486 11.790 -22.923 1.00 89.94 353 PRO A O 1
ATOM 2652 N N . PRO A 1 354 ? 37.815 13.571 -24.256 1.00 89.25 354 PRO A N 1
ATOM 2653 C CA . PRO A 1 354 ? 39.204 13.751 -23.853 1.00 89.25 354 PRO A CA 1
ATOM 2654 C C . PRO A 1 354 ? 39.300 14.049 -22.355 1.00 89.25 354 PRO A C 1
ATOM 2656 O O . PRO A 1 354 ? 38.566 14.894 -21.842 1.00 89.25 354 PRO A O 1
ATOM 2659 N N . THR A 1 355 ? 40.210 13.370 -21.662 1.00 88.25 355 THR A N 1
ATOM 2660 C CA . THR A 1 355 ? 40.452 13.609 -20.237 1.00 88.25 355 THR A CA 1
ATOM 2661 C C . THR A 1 355 ? 40.952 15.043 -20.021 1.00 88.25 355 THR A C 1
ATOM 2663 O O . THR A 1 355 ? 41.922 15.435 -20.678 1.00 88.25 355 THR A O 1
ATOM 2666 N N . PRO A 1 356 ? 40.345 15.821 -19.105 1.00 88.75 356 PRO A N 1
ATOM 2667 C CA . PRO A 1 356 ? 40.826 17.154 -18.762 1.00 88.75 356 PRO A CA 1
ATOM 2668 C C . PRO A 1 356 ? 42.295 17.147 -18.318 1.00 88.75 356 PRO A C 1
ATOM 2670 O O . PRO A 1 356 ? 42.716 16.292 -17.536 1.00 88.75 356 PRO A O 1
ATOM 2673 N N . THR A 1 357 ? 43.082 18.099 -18.823 1.00 80.69 357 THR A N 1
ATOM 2674 C CA . THR A 1 357 ? 44.516 18.228 -18.507 1.00 80.69 357 THR A CA 1
ATOM 2675 C C . THR A 1 357 ? 44.775 19.039 -17.242 1.00 80.69 357 THR A C 1
ATOM 2677 O O . THR A 1 357 ? 45.787 18.837 -16.573 1.00 80.69 357 THR A O 1
ATOM 2680 N N . ASP A 1 358 ? 43.877 19.961 -16.910 1.00 68.19 358 ASP A N 1
ATOM 2681 C CA . ASP A 1 358 ? 43.891 20.734 -15.679 1.00 68.19 358 ASP A CA 1
ATOM 2682 C C . ASP A 1 358 ? 43.042 20.041 -14.603 1.00 68.19 358 ASP A C 1
ATOM 2684 O O . ASP A 1 358 ? 41.981 19.475 -14.852 1.00 68.19 358 ASP A O 1
ATOM 2688 N N . GLY A 1 359 ? 43.515 20.058 -13.355 1.00 68.62 359 GLY A N 1
ATOM 2689 C CA . GLY A 1 359 ? 42.799 19.465 -12.217 1.00 68.62 359 GLY A CA 1
ATOM 2690 C C . GLY A 1 359 ? 41.558 20.253 -11.775 1.00 68.62 359 GLY A C 1
ATOM 2691 O O . GLY A 1 359 ? 41.099 20.045 -10.655 1.00 68.62 359 GLY A O 1
ATOM 2692 N N . ALA A 1 360 ? 41.068 21.180 -12.603 1.00 82.25 360 ALA A N 1
ATOM 2693 C CA . ALA A 1 360 ? 39.982 22.094 -12.287 1.00 82.25 360 ALA A CA 1
ATOM 2694 C C . ALA A 1 360 ? 38.626 21.375 -12.315 1.00 82.25 360 ALA A C 1
ATOM 2696 O O . ALA A 1 360 ? 38.294 20.688 -13.279 1.00 82.25 360 ALA A O 1
ATOM 2697 N N . SER A 1 361 ? 37.823 21.573 -11.270 1.00 83.12 361 SER A N 1
ATOM 2698 C CA . SER A 1 361 ? 36.511 20.932 -11.101 1.00 83.12 361 SER A CA 1
ATOM 2699 C C . SER A 1 361 ? 35.552 21.194 -12.272 1.00 83.12 361 SER A C 1
ATOM 2701 O O . SER A 1 361 ? 34.940 20.257 -12.771 1.00 83.12 361 SER A O 1
ATOM 2703 N N . GLU A 1 362 ? 35.520 22.421 -12.802 1.00 87.81 362 GLU A N 1
ATOM 2704 C CA . GLU A 1 362 ? 34.656 22.794 -13.936 1.00 87.81 362 GLU A CA 1
ATOM 2705 C C . GLU A 1 362 ? 34.977 22.030 -15.230 1.00 87.81 362 GLU A C 1
ATOM 2707 O O . GLU A 1 362 ? 34.102 21.797 -16.063 1.00 87.81 362 GLU A O 1
ATOM 2712 N N . ALA A 1 363 ? 36.242 21.653 -15.438 1.00 89.94 363 ALA A N 1
ATOM 2713 C CA . ALA A 1 363 ? 36.632 20.891 -16.620 1.00 89.94 363 ALA A CA 1
ATOM 2714 C C . ALA A 1 363 ? 36.075 19.462 -16.571 1.00 89.94 363 ALA A C 1
ATOM 2716 O O . ALA A 1 363 ? 35.714 18.901 -17.606 1.00 89.94 363 ALA A O 1
ATOM 2717 N N . TRP A 1 364 ? 35.950 18.901 -15.367 1.00 90.75 364 TRP A N 1
ATOM 2718 C CA . TRP A 1 364 ? 35.324 17.603 -15.140 1.00 90.75 364 TRP A CA 1
ATOM 2719 C C . TRP A 1 364 ? 33.799 17.664 -15.230 1.00 90.75 364 TRP A C 1
ATOM 2721 O O . TRP A 1 364 ? 33.199 16.726 -15.746 1.00 90.75 364 TRP A O 1
ATOM 2731 N N . ASP A 1 365 ? 33.170 18.772 -14.835 1.00 91.69 365 ASP A N 1
ATOM 2732 C CA . ASP A 1 365 ? 31.731 18.974 -15.060 1.00 91.69 365 ASP A CA 1
ATOM 2733 C C . ASP A 1 365 ? 31.405 18.991 -16.566 1.00 91.69 365 ASP A C 1
ATOM 2735 O O . ASP A 1 365 ? 30.558 18.225 -17.026 1.00 91.69 365 ASP A O 1
ATOM 2739 N N . ARG A 1 366 ? 32.176 19.741 -17.371 1.00 92.19 366 ARG A N 1
ATOM 2740 C CA . ARG A 1 366 ? 32.045 19.735 -18.844 1.00 92.19 366 ARG A CA 1
ATOM 2741 C C . ARG A 1 366 ? 32.301 18.359 -19.463 1.00 92.19 366 ARG A C 1
ATOM 2743 O O . ARG A 1 366 ? 31.656 17.987 -20.446 1.00 92.19 366 ARG A O 1
ATOM 2750 N N . TYR A 1 367 ? 33.253 17.599 -18.915 1.00 93.31 367 TYR A N 1
ATOM 2751 C CA . TYR A 1 367 ? 33.487 16.213 -19.327 1.00 93.31 367 TYR A CA 1
ATOM 2752 C C . TYR A 1 367 ? 32.233 15.361 -19.099 1.00 93.31 367 TYR A C 1
ATOM 2754 O O . TYR A 1 367 ? 31.820 14.635 -20.004 1.00 93.31 367 TYR A O 1
ATOM 2762 N N . ALA A 1 368 ? 31.626 15.460 -17.912 1.00 93.12 368 ALA A N 1
ATOM 2763 C CA . ALA A 1 368 ? 30.443 14.689 -17.552 1.00 93.12 368 ALA A CA 1
ATOM 2764 C C . ALA A 1 368 ? 29.250 15.035 -18.457 1.00 93.12 368 ALA A C 1
ATOM 2766 O O . ALA A 1 368 ? 28.597 14.124 -18.964 1.00 93.12 368 ALA A O 1
ATOM 2767 N N . GLU A 1 369 ? 29.019 16.321 -18.732 1.00 93.81 369 GLU A N 1
ATOM 2768 C CA . GLU A 1 369 ? 27.994 16.788 -19.678 1.00 93.81 369 GLU A CA 1
ATOM 2769 C C . GLU A 1 369 ? 28.223 16.215 -21.085 1.00 93.81 369 GLU A C 1
ATOM 2771 O O . GLU A 1 369 ? 27.340 15.573 -21.651 1.00 93.81 369 GLU A O 1
ATOM 2776 N N . THR A 1 370 ? 29.447 16.333 -21.613 1.00 94.69 370 THR A N 1
ATOM 2777 C CA . THR A 1 370 ? 29.791 15.810 -22.948 1.00 94.69 370 THR A CA 1
ATOM 2778 C C . THR A 1 370 ? 29.606 14.290 -23.027 1.00 94.69 370 THR A C 1
ATOM 2780 O O . THR A 1 370 ? 29.178 13.754 -24.051 1.00 94.69 370 THR A O 1
ATOM 2783 N N . LEU A 1 371 ? 29.952 13.558 -21.963 1.00 93.56 371 LEU A N 1
ATOM 2784 C CA . LEU A 1 371 ? 29.743 12.112 -21.894 1.00 93.56 371 LEU A CA 1
ATOM 2785 C C . LEU A 1 371 ? 28.248 11.766 -21.917 1.00 93.56 371 LEU A C 1
ATOM 2787 O O . LEU A 1 371 ? 27.852 10.860 -22.650 1.00 93.56 371 LEU A O 1
ATOM 2791 N N . GLN A 1 372 ? 27.425 12.488 -21.154 1.00 93.75 372 GLN A N 1
ATOM 2792 C CA . GLN A 1 372 ? 25.974 12.292 -21.131 1.00 93.75 372 GLN A CA 1
ATOM 2793 C C . GLN A 1 372 ? 25.340 12.576 -22.497 1.00 93.75 372 GLN A C 1
ATOM 2795 O O . GLN A 1 372 ? 24.540 11.767 -22.964 1.00 93.75 372 GLN A O 1
ATOM 2800 N N . GLU A 1 373 ? 25.744 13.647 -23.183 1.00 93.31 373 GLU A N 1
ATOM 2801 C CA . GLU A 1 373 ? 25.282 13.954 -24.545 1.00 93.31 373 GLU A CA 1
ATOM 2802 C C . GLU A 1 373 ? 25.639 12.840 -25.538 1.00 93.31 373 GLU A C 1
ATOM 2804 O O . GLU A 1 373 ? 24.800 12.404 -26.330 1.00 93.31 373 GLU A O 1
ATOM 2809 N N . ARG A 1 374 ? 26.872 12.316 -25.468 1.00 92.44 374 ARG A N 1
ATOM 2810 C CA . ARG A 1 374 ? 27.298 11.187 -26.309 1.00 92.44 374 ARG A CA 1
ATOM 2811 C C . ARG A 1 374 ? 26.473 9.933 -26.044 1.00 92.44 374 ARG A C 1
ATOM 2813 O O . ARG A 1 374 ? 26.120 9.250 -26.999 1.00 92.44 374 ARG A O 1
ATOM 2820 N N . LEU A 1 375 ? 26.171 9.627 -24.781 1.00 92.62 375 LEU A N 1
ATOM 2821 C CA . LEU A 1 375 ? 25.321 8.489 -24.415 1.00 92.62 375 LEU A CA 1
ATOM 2822 C C . LEU A 1 375 ? 23.882 8.684 -24.904 1.00 92.62 375 LEU A C 1
ATOM 2824 O O . LEU A 1 375 ? 23.312 7.762 -25.485 1.00 92.62 375 LEU A O 1
ATOM 2828 N N . ALA A 1 376 ? 23.325 9.886 -24.748 1.00 92.12 376 ALA A N 1
ATOM 2829 C CA . ALA A 1 376 ? 21.984 10.221 -25.219 1.00 92.12 376 ALA A CA 1
ATOM 2830 C C . ALA A 1 376 ? 21.845 10.082 -26.747 1.00 92.12 376 ALA A C 1
ATOM 2832 O O . ALA A 1 376 ? 20.803 9.638 -27.229 1.00 92.12 376 ALA A O 1
ATOM 2833 N N . GLY A 1 377 ? 22.905 10.380 -27.505 1.00 91.38 377 GLY A N 1
ATOM 2834 C CA . GLY A 1 377 ? 22.950 10.195 -28.958 1.00 91.38 377 GLY A CA 1
ATOM 2835 C C . GLY A 1 377 ? 23.084 8.741 -29.436 1.00 91.38 377 GLY A C 1
ATOM 2836 O O . GLY A 1 377 ? 22.999 8.492 -30.639 1.00 91.38 377 GLY A O 1
ATOM 2837 N N . ARG A 1 378 ? 23.301 7.760 -28.545 1.00 90.69 378 ARG A N 1
ATOM 2838 C CA . ARG A 1 378 ? 23.362 6.337 -28.931 1.00 90.69 378 ARG A CA 1
ATOM 2839 C C . ARG A 1 378 ? 21.952 5.757 -29.073 1.00 90.69 378 ARG A C 1
ATOM 2841 O O . ARG A 1 378 ? 21.093 5.955 -28.217 1.00 90.69 378 ARG A O 1
ATOM 2848 N N . HIS A 1 379 ? 21.738 4.988 -30.139 1.00 89.44 379 HIS A N 1
ATOM 2849 C CA . HIS A 1 379 ? 20.487 4.256 -30.408 1.00 89.44 379 HIS A CA 1
ATOM 2850 C C . HIS A 1 379 ? 20.732 2.772 -30.726 1.00 89.44 379 HIS A C 1
ATOM 2852 O O . HIS A 1 379 ? 19.837 2.071 -31.190 1.00 89.44 379 HIS A O 1
ATOM 2858 N N . ASP A 1 380 ? 21.957 2.291 -30.505 1.00 89.69 380 ASP A N 1
ATOM 2859 C CA . ASP A 1 380 ? 22.266 0.872 -30.627 1.00 89.69 380 ASP A CA 1
ATOM 2860 C C . ASP A 1 380 ? 21.929 0.153 -29.318 1.00 89.69 380 ASP A C 1
ATOM 2862 O O . ASP A 1 380 ? 22.694 0.175 -28.356 1.00 89.69 380 ASP A O 1
ATOM 2866 N N . TYR A 1 381 ? 20.752 -0.467 -29.295 1.00 91.12 381 TYR A N 1
ATOM 2867 C CA . TYR A 1 381 ? 20.278 -1.290 -28.182 1.00 91.12 381 TYR A CA 1
ATOM 2868 C C . TYR A 1 381 ? 20.718 -2.763 -28.302 1.00 91.12 381 TYR A C 1
ATOM 2870 O O . TYR A 1 381 ? 20.354 -3.574 -27.453 1.00 91.12 381 TYR A O 1
ATOM 2878 N N . THR A 1 382 ? 21.435 -3.139 -29.374 1.00 87.38 382 THR A N 1
ATOM 2879 C CA . THR A 1 382 ? 21.997 -4.494 -29.560 1.00 87.38 382 THR A CA 1
ATOM 2880 C C . THR A 1 382 ? 23.363 -4.665 -28.906 1.00 87.38 382 THR A C 1
ATOM 2882 O O . THR A 1 382 ? 23.797 -5.796 -28.742 1.00 87.38 382 THR A O 1
ATOM 2885 N N . ASP A 1 383 ? 24.025 -3.564 -28.551 1.00 87.19 383 ASP A N 1
ATOM 2886 C CA . ASP A 1 383 ? 25.349 -3.574 -27.936 1.00 87.19 383 ASP A CA 1
ATOM 2887 C C . ASP A 1 383 ? 25.343 -4.344 -26.604 1.00 87.19 383 ASP A C 1
ATOM 2889 O O . ASP A 1 383 ? 24.647 -3.957 -25.664 1.00 87.19 383 ASP A O 1
ATOM 2893 N N . ASP A 1 384 ? 26.151 -5.401 -26.510 1.00 84.50 384 ASP A N 1
ATOM 2894 C CA . ASP A 1 384 ? 26.292 -6.226 -25.303 1.00 84.50 384 ASP A CA 1
ATOM 2895 C C . ASP A 1 384 ? 26.868 -5.440 -24.111 1.00 84.50 384 ASP A C 1
ATOM 2897 O O . ASP A 1 384 ? 26.728 -5.853 -22.958 1.00 84.50 384 ASP A O 1
ATOM 2901 N N . ASP A 1 385 ? 27.532 -4.309 -24.370 1.00 88.94 385 ASP A N 1
ATOM 2902 C CA . ASP A 1 385 ? 28.144 -3.487 -23.331 1.00 88.94 385 ASP A CA 1
ATOM 2903 C C . ASP A 1 385 ? 27.125 -2.594 -22.606 1.00 88.94 385 ASP A C 1
ATOM 2905 O O . ASP A 1 385 ? 27.061 -2.589 -21.375 1.00 88.94 385 ASP A O 1
ATOM 2909 N N . LEU A 1 386 ? 26.328 -1.834 -23.367 1.00 91.25 386 LEU A N 1
ATOM 2910 C CA . LEU A 1 386 ? 25.423 -0.806 -22.837 1.00 91.25 386 LEU A CA 1
ATOM 2911 C C . LEU A 1 386 ? 23.996 -0.841 -23.384 1.00 91.25 386 LEU A C 1
ATOM 2913 O O . LEU A 1 386 ? 23.146 -0.094 -22.892 1.00 91.25 386 LEU A O 1
ATOM 2917 N N . GLY A 1 387 ? 23.718 -1.654 -24.400 1.00 92.88 387 GLY A N 1
ATOM 2918 C CA . GLY A 1 387 ? 22.432 -1.699 -25.090 1.00 92.88 387 GLY A CA 1
ATOM 2919 C C . GLY A 1 387 ? 21.246 -1.884 -24.138 1.00 92.88 387 GLY A C 1
ATOM 2920 O O . GLY A 1 387 ? 20.334 -1.052 -24.167 1.00 92.88 387 GLY A O 1
ATOM 2921 N N . PRO A 1 388 ? 21.264 -2.880 -23.226 1.00 94.50 388 PRO A N 1
ATOM 2922 C CA . PRO A 1 388 ? 20.180 -3.082 -22.267 1.00 94.50 388 PRO A CA 1
ATOM 2923 C C . PRO A 1 388 ? 19.956 -1.897 -21.318 1.00 94.50 388 PRO A C 1
ATOM 2925 O O . PRO A 1 388 ? 18.808 -1.576 -21.003 1.00 94.50 388 PRO A O 1
ATOM 2928 N N . GLN A 1 389 ? 21.021 -1.219 -20.874 1.00 94.69 389 GLN A N 1
ATOM 2929 C CA . GLN A 1 389 ? 20.932 -0.071 -19.962 1.00 94.69 389 GLN A CA 1
ATOM 2930 C C . GLN A 1 389 ? 20.476 1.191 -20.699 1.00 94.69 389 GLN A C 1
ATOM 2932 O O . GLN A 1 389 ? 19.645 1.935 -20.179 1.00 94.69 389 GLN A O 1
ATOM 2937 N N . LEU A 1 390 ? 20.957 1.410 -21.926 1.00 94.75 390 LEU A N 1
ATOM 2938 C CA . LEU A 1 390 ? 20.471 2.475 -22.802 1.00 94.75 390 LEU A CA 1
ATOM 2939 C C . LEU A 1 390 ? 18.986 2.293 -23.100 1.00 94.75 390 LEU A C 1
ATOM 2941 O O . LEU A 1 390 ? 18.233 3.260 -23.019 1.00 94.75 390 LEU A O 1
ATOM 2945 N N . LEU A 1 391 ? 18.556 1.061 -23.384 1.00 96.12 391 LEU A N 1
ATOM 2946 C CA . LEU A 1 391 ? 17.150 0.740 -23.594 1.00 96.12 391 LEU A CA 1
ATOM 2947 C C . LEU A 1 391 ? 16.323 1.032 -22.336 1.00 96.12 391 LEU A C 1
ATOM 2949 O O . LEU A 1 391 ? 15.273 1.653 -22.448 1.00 96.12 391 LEU A O 1
ATOM 2953 N N . ALA A 1 392 ? 16.812 0.660 -21.147 1.00 96.31 392 ALA A N 1
ATOM 2954 C CA . ALA A 1 392 ? 16.128 0.923 -19.879 1.00 96.31 392 ALA A CA 1
ATOM 2955 C C . ALA A 1 392 ? 15.932 2.419 -19.594 1.00 96.31 392 ALA A C 1
ATOM 2957 O O . ALA A 1 392 ? 14.856 2.823 -19.150 1.00 96.31 392 ALA A O 1
ATOM 2958 N N . VAL A 1 393 ? 16.960 3.230 -19.858 1.00 96.12 393 VAL A N 1
ATOM 2959 C CA . VAL A 1 393 ? 16.903 4.682 -19.656 1.00 96.12 393 VAL A CA 1
ATOM 2960 C C . VAL A 1 393 ? 16.011 5.338 -20.709 1.00 96.12 393 VAL A C 1
ATOM 2962 O O . VAL A 1 393 ? 15.145 6.132 -20.358 1.00 96.12 393 VAL A O 1
ATOM 2965 N N . LYS A 1 394 ? 16.187 5.000 -21.993 1.00 96.06 394 LYS A N 1
ATOM 2966 C CA . LYS A 1 394 ? 15.470 5.649 -23.104 1.00 96.06 394 LYS A CA 1
ATOM 2967 C C . LYS A 1 394 ? 13.999 5.262 -23.200 1.00 96.06 394 LYS A C 1
ATOM 2969 O O . LYS A 1 394 ? 13.200 6.068 -23.659 1.00 96.06 394 LYS A O 1
ATOM 2974 N N . SER A 1 395 ? 13.623 4.064 -22.757 1.00 96.38 395 SER A N 1
ATOM 2975 C CA . SER A 1 395 ? 12.210 3.686 -22.670 1.00 96.38 395 SER A CA 1
ATOM 2976 C C . SER A 1 395 ? 11.506 4.258 -21.438 1.00 96.38 395 SER A C 1
ATOM 2978 O O . SER A 1 395 ? 10.281 4.200 -21.367 1.00 96.38 395 SER A O 1
ATOM 2980 N N . GLY A 1 396 ? 12.251 4.780 -20.457 1.00 96.12 396 GLY A N 1
ATOM 2981 C CA . GLY A 1 396 ? 11.711 5.188 -19.160 1.00 96.12 396 GLY A CA 1
ATOM 2982 C C . GLY A 1 396 ? 11.459 4.020 -18.197 1.00 96.12 396 GLY A C 1
ATOM 2983 O O . GLY A 1 396 ? 10.830 4.202 -17.156 1.00 96.12 396 GLY A O 1
ATOM 2984 N N . ALA A 1 397 ? 11.947 2.813 -18.506 1.00 96.38 397 ALA A N 1
ATOM 2985 C CA . ALA A 1 397 ? 11.814 1.645 -17.637 1.00 96.38 397 ALA A CA 1
ATOM 2986 C C . ALA A 1 397 ? 12.570 1.801 -16.311 1.00 96.38 397 ALA A C 1
ATOM 2988 O O . ALA A 1 397 ? 12.024 1.485 -15.248 1.00 96.38 397 ALA A O 1
ATOM 2989 N N . ARG A 1 398 ? 13.828 2.263 -16.361 1.00 95.88 398 ARG A N 1
ATOM 2990 C CA . ARG A 1 398 ? 14.648 2.522 -15.171 1.00 95.88 398 ARG A CA 1
ATOM 2991 C C . ARG A 1 398 ? 15.884 3.352 -15.510 1.00 95.88 398 ARG A C 1
ATOM 2993 O O . ARG A 1 398 ? 16.620 3.039 -16.438 1.00 95.88 398 ARG A O 1
ATOM 3000 N N . GLY A 1 399 ? 16.182 4.307 -14.636 1.00 94.94 399 GLY A N 1
ATOM 3001 C CA . GLY A 1 399 ? 17.439 5.048 -14.631 1.00 94.94 399 GLY A CA 1
ATOM 3002 C C . GLY A 1 399 ? 17.371 6.382 -15.371 1.00 94.94 399 GLY A C 1
ATOM 3003 O O . GLY A 1 399 ? 16.339 6.748 -15.924 1.00 94.94 399 GLY A O 1
ATOM 3004 N N . SER A 1 400 ? 18.482 7.116 -15.372 1.00 95.88 400 SER A N 1
ATOM 3005 C CA . SER A 1 400 ? 18.649 8.363 -16.125 1.00 95.88 400 SER A CA 1
ATOM 3006 C C . SER A 1 400 ? 19.986 8.391 -16.866 1.00 95.88 400 SER A C 1
ATOM 3008 O O . SER A 1 400 ? 20.917 7.659 -16.520 1.00 95.88 400 SER A O 1
ATOM 3010 N N . MET A 1 401 ? 20.109 9.269 -17.868 1.00 94.12 401 MET A N 1
ATOM 3011 C CA . MET A 1 401 ? 21.375 9.469 -18.592 1.00 94.12 401 MET A CA 1
ATOM 3012 C C . MET A 1 401 ? 22.493 9.943 -17.666 1.00 94.12 401 MET A C 1
ATOM 3014 O O . MET A 1 401 ? 23.638 9.524 -17.815 1.00 94.12 401 MET A O 1
ATOM 3018 N N . GLU A 1 402 ? 22.151 10.748 -16.660 1.00 93.44 402 GLU A N 1
ATOM 3019 C CA . GLU A 1 402 ? 23.083 11.142 -15.610 1.00 93.44 402 GLU A CA 1
ATOM 3020 C C . GLU A 1 402 ? 23.605 9.912 -14.857 1.00 93.44 402 GLU A C 1
ATOM 3022 O O . GLU A 1 402 ? 24.813 9.712 -14.771 1.00 93.44 402 GLU A O 1
ATOM 3027 N N . GLN A 1 403 ? 22.717 9.045 -14.358 1.00 94.50 403 GLN A N 1
ATOM 3028 C CA . GLN A 1 403 ? 23.112 7.832 -13.632 1.00 94.50 403 GLN A CA 1
ATOM 3029 C C . GLN A 1 403 ? 23.966 6.898 -14.494 1.00 94.50 403 GLN A C 1
ATOM 3031 O O . GLN A 1 403 ? 24.958 6.356 -14.004 1.00 94.50 403 GLN A O 1
ATOM 3036 N N . LEU A 1 404 ? 23.620 6.749 -15.776 1.00 93.56 404 LEU A N 1
ATOM 3037 C CA . LEU A 1 404 ? 24.401 5.952 -16.715 1.00 93.56 404 LEU A CA 1
ATOM 3038 C C . LEU A 1 404 ? 25.787 6.564 -16.957 1.00 93.56 404 LEU A C 1
ATOM 3040 O O . LEU A 1 404 ? 26.782 5.847 -16.921 1.00 93.56 404 LEU A O 1
ATOM 3044 N N . GLY A 1 405 ? 25.870 7.887 -17.121 1.00 93.94 405 GLY A N 1
ATOM 3045 C CA . GLY A 1 405 ? 27.131 8.618 -17.245 1.00 93.94 405 GLY A CA 1
ATOM 3046 C C . GLY A 1 405 ? 28.040 8.425 -16.030 1.00 93.94 405 GLY A C 1
ATOM 3047 O O . GLY A 1 405 ? 29.215 8.112 -16.197 1.00 93.94 405 GLY A O 1
ATOM 3048 N N . ARG A 1 406 ? 27.483 8.509 -14.813 1.00 92.62 406 ARG A N 1
ATOM 3049 C CA . ARG A 1 406 ? 28.213 8.269 -13.551 1.00 92.62 406 ARG A CA 1
ATOM 3050 C C . ARG A 1 406 ? 28.715 6.829 -13.408 1.00 92.62 406 ARG A C 1
ATOM 3052 O O . ARG A 1 406 ? 29.724 6.586 -12.744 1.00 92.62 406 ARG A O 1
ATOM 3059 N N . LEU A 1 407 ? 28.004 5.862 -13.988 1.00 92.50 407 LEU A N 1
ATOM 3060 C CA . LEU A 1 407 ? 28.420 4.462 -13.970 1.00 92.50 407 LEU A CA 1
ATOM 3061 C C . LEU A 1 407 ? 29.699 4.261 -14.791 1.00 92.50 407 LEU A C 1
ATOM 3063 O O . LEU A 1 407 ? 30.624 3.597 -14.332 1.00 92.50 407 LEU A O 1
ATOM 3067 N N . VAL A 1 408 ? 29.760 4.864 -15.977 1.00 92.38 408 VAL A N 1
ATOM 3068 C CA . VAL A 1 408 ? 30.766 4.545 -17.005 1.00 92.38 408 VAL A CA 1
ATOM 3069 C C . VAL A 1 408 ? 31.855 5.602 -17.200 1.00 92.38 408 VAL A C 1
ATOM 3071 O O . VAL A 1 408 ? 32.804 5.378 -17.958 1.00 92.38 408 VAL A O 1
ATOM 3074 N N . GLY A 1 409 ? 31.738 6.745 -16.529 1.00 91.88 409 GLY A N 1
ATOM 3075 C CA . GLY A 1 409 ? 32.732 7.808 -16.534 1.00 91.88 409 GLY A CA 1
ATOM 3076 C C . GLY A 1 409 ? 32.560 8.780 -15.370 1.00 91.88 409 GLY A C 1
ATOM 3077 O O . GLY A 1 409 ? 31.724 8.589 -14.488 1.00 91.88 409 GLY A O 1
ATOM 3078 N N . SER A 1 410 ? 33.400 9.813 -15.355 1.00 91.00 410 SER A N 1
ATOM 3079 C CA . SER A 1 410 ? 33.416 10.817 -14.290 1.00 91.00 410 SER A CA 1
ATOM 3080 C C . SER A 1 410 ? 32.031 11.459 -14.077 1.00 91.00 410 SER A C 1
ATOM 3082 O O . SER A 1 410 ? 31.395 11.884 -15.045 1.00 91.00 410 SER A O 1
ATOM 3084 N N . PRO A 1 411 ? 31.581 11.597 -12.816 1.00 88.50 411 PRO A N 1
ATOM 3085 C CA . PRO A 1 411 ? 30.350 12.296 -12.466 1.00 88.50 411 PRO A CA 1
ATOM 3086 C C . PRO A 1 411 ? 30.520 13.830 -12.412 1.00 88.50 411 PRO A C 1
ATOM 3088 O O . PRO A 1 411 ? 29.573 14.512 -12.027 1.00 88.50 411 PRO A O 1
ATOM 3091 N N . GLY A 1 412 ? 31.703 14.366 -12.741 1.00 91.19 412 GLY A N 1
ATOM 3092 C CA . GLY A 1 412 ? 32.033 15.789 -12.640 1.00 91.19 412 GLY A CA 1
ATOM 3093 C C . GLY A 1 412 ? 32.711 16.142 -11.319 1.00 91.19 412 GLY A C 1
ATOM 3094 O O . GLY A 1 412 ? 33.730 15.555 -10.956 1.00 91.19 412 GLY A O 1
ATOM 3095 N N . SER A 1 413 ? 32.171 17.111 -10.591 1.00 88.44 413 SER A N 1
ATOM 3096 C CA . SER A 1 413 ? 32.703 17.580 -9.314 1.00 88.44 413 SER A CA 1
ATOM 3097 C C . SER A 1 413 ? 31.721 17.414 -8.147 1.00 88.44 413 SER A C 1
ATOM 3099 O O . SER A 1 413 ? 30.499 17.386 -8.302 1.00 88.44 413 SER A O 1
ATOM 3101 N N . ALA A 1 414 ? 32.258 17.291 -6.931 1.00 85.25 414 ALA A N 1
ATOM 3102 C CA . ALA A 1 414 ? 31.480 17.243 -5.695 1.00 85.25 414 ALA A CA 1
ATOM 3103 C C . ALA A 1 414 ? 32.010 18.246 -4.668 1.00 85.25 414 ALA A C 1
ATOM 3105 O O . ALA A 1 414 ? 33.202 18.539 -4.620 1.00 85.25 414 ALA A O 1
ATOM 3106 N N . ALA A 1 415 ? 31.113 18.777 -3.835 1.00 81.50 415 ALA A N 1
ATOM 3107 C CA . ALA A 1 415 ? 31.496 19.657 -2.736 1.00 81.50 415 ALA A CA 1
ATOM 3108 C C . ALA A 1 415 ? 31.876 18.823 -1.508 1.00 81.50 415 ALA A C 1
ATOM 3110 O O . ALA A 1 415 ? 31.153 17.902 -1.131 1.00 81.50 415 ALA A O 1
ATOM 3111 N N . THR A 1 416 ? 32.997 19.172 -0.889 1.00 75.31 416 THR A N 1
ATOM 3112 C CA . THR A 1 416 ? 33.470 18.619 0.387 1.00 75.31 416 THR A CA 1
ATOM 3113 C C . THR A 1 416 ? 32.722 19.228 1.580 1.00 75.31 416 THR A C 1
ATOM 3115 O O . THR A 1 416 ? 31.980 20.197 1.421 1.00 75.31 416 THR A O 1
ATOM 3118 N N . VAL A 1 417 ? 32.979 18.724 2.799 1.00 71.00 417 VAL A N 1
ATOM 3119 C CA . VAL A 1 417 ? 32.403 19.249 4.063 1.00 71.00 417 VAL A CA 1
ATOM 3120 C C . VAL A 1 417 ? 32.645 20.753 4.226 1.00 71.00 417 VAL A C 1
ATOM 3122 O O . VAL A 1 417 ? 31.814 21.465 4.775 1.00 71.00 417 VAL A O 1
ATOM 3125 N N . ASN A 1 418 ? 33.770 21.252 3.713 1.00 76.88 418 ASN A N 1
ATOM 3126 C CA . ASN A 1 418 ? 34.151 22.660 3.820 1.00 76.88 418 ASN A CA 1
ATOM 3127 C C . ASN A 1 418 ? 33.598 23.521 2.667 1.00 76.88 418 ASN A C 1
ATOM 3129 O O . ASN A 1 418 ? 34.022 24.662 2.500 1.00 76.88 418 ASN A O 1
ATOM 3133 N N . GLY A 1 419 ? 32.720 22.972 1.820 1.00 77.19 419 GLY A N 1
ATOM 3134 C CA . GLY A 1 419 ? 32.166 23.652 0.647 1.00 77.19 419 GLY A CA 1
ATOM 3135 C C . GLY A 1 419 ? 33.136 23.793 -0.533 1.00 77.19 419 GLY A C 1
ATOM 3136 O O . GLY A 1 419 ? 32.781 24.392 -1.545 1.00 77.19 419 GLY A O 1
ATOM 3137 N N . GLN A 1 420 ? 34.351 23.240 -0.443 1.00 80.62 420 GLN A N 1
ATOM 3138 C CA . GLN A 1 420 ? 35.315 23.254 -1.547 1.00 80.62 420 GLN A CA 1
ATOM 3139 C C . GLN A 1 420 ? 34.952 22.196 -2.591 1.00 80.62 420 GLN A C 1
ATOM 3141 O O . GLN A 1 420 ? 34.640 21.063 -2.223 1.00 80.62 420 GLN A O 1
ATOM 3146 N N . LEU A 1 421 ? 35.027 22.550 -3.875 1.00 82.94 421 LEU A N 1
ATOM 3147 C CA . LEU A 1 421 ? 34.795 21.622 -4.981 1.00 82.94 421 LEU A CA 1
ATOM 3148 C C . LEU A 1 421 ? 36.011 20.722 -5.215 1.00 82.94 421 LEU A C 1
ATOM 3150 O O . LEU A 1 421 ? 37.132 21.205 -5.371 1.00 82.94 421 LEU A O 1
ATOM 3154 N N . THR A 1 422 ? 35.767 19.424 -5.329 1.00 82.88 422 THR A N 1
ATOM 3155 C CA . THR A 1 422 ? 36.748 18.405 -5.695 1.00 82.88 422 THR A CA 1
ATOM 3156 C C . THR A 1 422 ? 36.296 17.708 -6.970 1.00 82.88 422 THR A C 1
ATOM 3158 O O . THR A 1 422 ? 35.152 17.269 -7.077 1.00 82.88 422 THR A O 1
ATOM 3161 N N . ALA A 1 423 ? 37.202 17.601 -7.940 1.00 87.38 423 ALA A N 1
ATOM 3162 C CA . ALA A 1 423 ? 36.972 16.846 -9.162 1.00 87.38 423 ALA A CA 1
ATOM 3163 C C . ALA A 1 423 ? 36.915 15.340 -8.871 1.00 87.38 423 ALA A C 1
ATOM 3165 O O . ALA A 1 423 ? 37.849 14.784 -8.292 1.00 87.38 423 ALA A O 1
ATOM 3166 N N . LEU A 1 424 ? 35.853 14.689 -9.330 1.00 88.62 424 LEU A N 1
ATOM 3167 C CA . LEU A 1 424 ? 35.698 13.241 -9.342 1.00 88.62 424 LEU A CA 1
ATOM 3168 C C . LEU A 1 424 ? 36.093 12.764 -10.733 1.00 88.62 424 LEU A C 1
ATOM 3170 O O . LEU A 1 424 ? 35.446 13.101 -11.714 1.00 88.62 424 LEU A O 1
ATOM 3174 N N . ARG A 1 425 ? 37.186 12.026 -10.854 1.00 89.44 425 ARG A N 1
ATOM 3175 C CA . ARG A 1 425 ? 37.830 11.738 -12.144 1.00 89.44 425 ARG A CA 1
ATOM 3176 C C . ARG A 1 425 ? 37.406 10.400 -12.734 1.00 89.44 425 ARG A C 1
ATOM 3178 O O . ARG A 1 425 ? 37.650 10.162 -13.913 1.00 89.44 425 ARG A O 1
ATOM 3185 N N . ARG A 1 426 ? 36.794 9.539 -11.921 1.00 88.75 426 ARG A N 1
ATOM 3186 C CA . ARG A 1 426 ? 36.476 8.147 -12.257 1.00 88.75 426 ARG A CA 1
ATOM 3187 C C . ARG A 1 426 ? 34.983 7.864 -12.193 1.00 88.75 426 ARG A C 1
ATOM 3189 O O . ARG A 1 426 ? 34.270 8.453 -11.381 1.00 88.75 426 ARG A O 1
ATOM 3196 N N . GLY A 1 427 ? 34.537 6.944 -13.044 1.00 89.88 427 GLY A N 1
ATOM 3197 C CA . GLY A 1 427 ? 33.197 6.358 -12.959 1.00 89.88 427 GLY A CA 1
ATOM 3198 C C . GLY A 1 427 ? 33.132 5.196 -11.971 1.00 89.88 427 GLY A C 1
ATOM 3199 O O . GLY A 1 427 ? 34.159 4.665 -11.544 1.00 89.88 427 GLY A O 1
ATOM 3200 N N . LEU A 1 428 ? 31.920 4.757 -11.628 1.00 90.69 428 LEU A N 1
ATOM 3201 C CA . LEU A 1 428 ? 31.727 3.635 -10.698 1.00 90.69 428 LEU A CA 1
ATOM 3202 C C . LEU A 1 428 ? 32.337 2.322 -11.216 1.00 90.69 428 LEU A C 1
ATOM 3204 O O . LEU A 1 428 ? 32.906 1.574 -10.425 1.00 90.69 428 LEU A O 1
ATOM 3208 N N . ALA A 1 429 ? 32.277 2.068 -12.526 1.00 90.44 429 ALA A N 1
ATOM 3209 C CA . ALA A 1 429 ? 32.863 0.880 -13.150 1.00 90.44 429 ALA A CA 1
ATOM 3210 C C . ALA A 1 429 ? 34.402 0.843 -13.064 1.00 90.44 429 ALA A C 1
ATOM 3212 O O . ALA A 1 429 ? 34.999 -0.229 -13.076 1.00 90.44 429 ALA A O 1
ATOM 3213 N N . GLU A 1 430 ? 35.054 2.003 -12.949 1.00 89.12 430 GLU A N 1
ATOM 3214 C CA . GLU A 1 430 ? 36.516 2.110 -12.826 1.00 89.12 430 GLU A CA 1
ATOM 3215 C C . GLU A 1 430 ? 36.998 1.989 -11.373 1.00 89.12 430 GLU A C 1
ATOM 3217 O O . GLU A 1 430 ? 38.189 1.786 -11.122 1.00 89.12 430 GLU A O 1
ATOM 3222 N N . GLY A 1 431 ? 36.077 2.118 -10.415 1.00 89.44 431 GLY A N 1
ATOM 3223 C CA . GLY A 1 431 ? 36.378 2.199 -8.995 1.00 89.44 431 GLY A CA 1
ATOM 3224 C C . GLY A 1 431 ? 36.877 3.583 -8.578 1.00 89.44 431 GLY A C 1
ATOM 3225 O O . GLY A 1 431 ? 37.696 4.226 -9.239 1.00 89.44 431 GLY A O 1
ATOM 3226 N N . LEU A 1 432 ? 36.392 4.033 -7.425 1.00 88.81 432 LEU A N 1
ATOM 3227 C CA . LEU A 1 432 ? 36.718 5.340 -6.865 1.00 88.81 432 LEU A CA 1
ATOM 3228 C C . LEU A 1 432 ? 37.930 5.258 -5.934 1.00 88.81 432 LEU A C 1
ATOM 3230 O O . LEU A 1 432 ? 38.132 4.269 -5.227 1.00 88.81 432 LEU A O 1
ATOM 3234 N N . THR A 1 433 ? 38.733 6.318 -5.909 1.00 89.50 433 THR A N 1
ATOM 3235 C CA . THR A 1 433 ? 39.800 6.481 -4.914 1.00 89.50 433 THR A CA 1
ATOM 3236 C C . THR A 1 433 ? 39.227 6.846 -3.537 1.00 89.50 433 THR A C 1
ATOM 3238 O O . THR A 1 433 ? 38.111 7.364 -3.459 1.00 89.50 433 THR A O 1
ATOM 3241 N N . PRO A 1 434 ? 39.972 6.633 -2.434 1.00 87.88 434 PRO A N 1
ATOM 3242 C CA . PRO A 1 434 ? 39.519 7.030 -1.098 1.00 87.88 434 PRO A CA 1
ATOM 3243 C C . PRO A 1 434 ? 39.095 8.505 -0.994 1.00 87.88 434 PRO A C 1
ATOM 3245 O O . PRO A 1 434 ? 38.084 8.799 -0.360 1.00 87.88 434 PRO A O 1
ATOM 3248 N N . ASP A 1 435 ? 39.808 9.413 -1.667 1.00 81.62 435 ASP A N 1
ATOM 3249 C CA . ASP A 1 435 ? 39.495 10.849 -1.668 1.00 81.62 435 ASP A CA 1
ATOM 3250 C C . ASP A 1 435 ? 38.185 11.157 -2.411 1.00 81.62 435 ASP A C 1
ATOM 3252 O O . ASP A 1 435 ? 37.383 11.974 -1.958 1.00 81.62 435 ASP A O 1
ATOM 3256 N N . GLU A 1 436 ? 37.922 10.469 -3.527 1.00 84.12 436 GLU A N 1
ATOM 3257 C CA . GLU A 1 436 ? 36.671 10.600 -4.288 1.00 84.12 436 GLU A CA 1
ATOM 3258 C C . GLU A 1 436 ? 35.474 10.029 -3.514 1.00 84.12 436 GLU A C 1
ATOM 3260 O O . GLU A 1 436 ? 34.402 10.637 -3.498 1.00 84.12 436 GLU A O 1
ATOM 3265 N N . VAL A 1 437 ? 35.660 8.900 -2.819 1.00 86.94 437 VAL A N 1
ATOM 3266 C CA . VAL A 1 437 ? 34.640 8.332 -1.920 1.00 86.94 437 VAL A CA 1
ATOM 3267 C C . VAL A 1 437 ? 34.333 9.303 -0.782 1.00 86.94 437 VAL A C 1
ATOM 3269 O O . VAL A 1 437 ? 33.163 9.557 -0.493 1.00 86.94 437 VAL A O 1
ATOM 3272 N N . TYR A 1 438 ? 35.362 9.887 -0.161 1.00 82.44 438 TYR A N 1
ATOM 3273 C CA . TYR A 1 438 ? 35.181 10.879 0.896 1.00 82.44 438 TYR A CA 1
ATOM 3274 C C . TYR A 1 438 ? 34.446 12.127 0.385 1.00 82.44 438 TYR A C 1
ATOM 3276 O O . TYR A 1 438 ? 33.514 12.602 1.034 1.00 82.44 438 TYR A O 1
ATOM 3284 N N . GLY A 1 439 ? 34.805 12.618 -0.807 1.00 77.56 439 GLY A N 1
ATOM 3285 C CA . GLY A 1 439 ? 34.135 13.747 -1.455 1.00 77.56 439 GLY A CA 1
ATOM 3286 C C . GLY A 1 439 ? 32.649 13.495 -1.738 1.00 77.56 439 GLY A C 1
ATOM 3287 O O . GLY A 1 439 ? 31.824 14.381 -1.525 1.00 77.56 439 GLY A O 1
ATOM 3288 N N . LEU A 1 440 ? 32.282 12.280 -2.158 1.00 82.06 440 LEU A N 1
ATOM 3289 C CA . LEU A 1 440 ? 30.883 11.886 -2.371 1.00 82.06 440 LEU A CA 1
ATOM 3290 C C . LEU A 1 440 ? 30.106 11.685 -1.063 1.00 82.06 440 LEU A C 1
ATOM 3292 O O . LEU A 1 440 ? 28.917 12.013 -0.995 1.00 82.06 440 LEU A O 1
ATOM 3296 N N . GLY A 1 441 ? 30.772 11.165 -0.029 1.00 82.19 441 GLY A N 1
ATOM 3297 C CA . GLY A 1 441 ? 30.146 10.792 1.239 1.00 82.19 441 GLY A CA 1
ATOM 3298 C C . GLY A 1 441 ? 29.438 11.954 1.936 1.00 82.19 441 GLY A C 1
ATOM 3299 O O . GLY A 1 441 ? 28.378 11.759 2.525 1.00 82.19 441 GLY A O 1
ATOM 3300 N N . VAL A 1 442 ? 29.963 13.175 1.811 1.00 79.56 442 VAL A N 1
ATOM 3301 C CA . VAL A 1 442 ? 29.394 14.380 2.439 1.00 79.56 442 VAL A CA 1
ATOM 3302 C C . VAL A 1 442 ? 27.976 14.652 1.942 1.00 79.56 442 VAL A C 1
ATOM 3304 O O . VAL A 1 442 ? 27.024 14.606 2.721 1.00 79.56 442 VAL A O 1
ATOM 3307 N N . LYS A 1 443 ? 27.815 14.862 0.630 1.00 79.00 443 LYS A N 1
ATOM 3308 C CA . LYS A 1 443 ? 26.504 15.140 0.025 1.00 79.00 443 LYS A CA 1
ATOM 3309 C C . LYS A 1 443 ? 25.538 13.970 0.185 1.00 79.00 443 LYS A C 1
ATOM 3311 O O . LYS A 1 443 ? 24.333 14.183 0.314 1.00 79.00 443 LYS A O 1
ATOM 3316 N N . GLN A 1 444 ? 26.046 12.736 0.173 1.00 85.06 444 GLN A N 1
ATOM 3317 C CA . GLN A 1 444 ? 25.221 11.552 0.391 1.00 85.06 444 GLN A CA 1
ATOM 3318 C C . GLN A 1 444 ? 24.630 11.539 1.806 1.00 85.06 444 GLN A C 1
ATOM 3320 O O . GLN A 1 444 ? 23.423 11.349 1.958 1.00 85.06 444 GLN A O 1
ATOM 3325 N N . LEU A 1 445 ? 25.449 11.790 2.830 1.00 87.00 445 LEU A N 1
ATOM 3326 C CA . LEU A 1 445 ? 24.995 11.861 4.219 1.00 87.00 445 LEU A CA 1
ATOM 3327 C C . LEU A 1 445 ? 24.039 13.035 4.448 1.00 87.00 445 LEU A C 1
ATOM 3329 O O . LEU A 1 445 ? 23.022 12.853 5.108 1.00 87.00 445 LEU A O 1
ATOM 3333 N N . GLU A 1 446 ? 24.301 14.204 3.859 1.00 85.38 446 GLU A N 1
ATOM 3334 C CA . GLU A 1 446 ? 23.369 15.341 3.887 1.00 85.38 446 GLU A CA 1
ATOM 3335 C C . GLU A 1 446 ? 22.020 14.996 3.245 1.00 85.38 446 GLU A C 1
ATOM 3337 O O . GLU A 1 446 ? 20.963 15.317 3.789 1.00 85.38 446 GLU A O 1
ATOM 3342 N N . GLY A 1 447 ? 22.039 14.309 2.099 1.00 86.62 447 GLY A N 1
ATOM 3343 C CA . GLY A 1 447 ? 20.836 13.833 1.423 1.00 86.62 447 GLY A CA 1
ATOM 3344 C C . GLY A 1 447 ? 20.032 12.863 2.291 1.00 86.62 447 GLY A C 1
ATOM 3345 O O . GLY A 1 447 ? 18.826 13.053 2.456 1.00 86.62 447 GLY A O 1
ATOM 3346 N N . ILE A 1 448 ? 20.698 11.873 2.895 1.00 89.62 448 ILE A N 1
ATOM 3347 C CA . ILE A 1 448 ? 20.078 10.911 3.821 1.00 89.62 448 ILE A CA 1
ATOM 3348 C C . ILE A 1 448 ? 19.517 11.633 5.051 1.00 89.62 448 ILE A C 1
ATOM 3350 O O . ILE A 1 448 ? 18.374 11.389 5.430 1.00 89.62 448 ILE A O 1
ATOM 3354 N N . ALA A 1 449 ? 20.274 12.558 5.646 1.00 87.44 449 ALA A N 1
ATOM 3355 C CA . ALA A 1 449 ? 19.836 13.338 6.800 1.00 87.44 449 ALA A CA 1
ATOM 3356 C C . ALA A 1 449 ? 18.613 14.208 6.474 1.00 87.44 449 ALA A C 1
ATOM 3358 O O . ALA A 1 449 ? 17.687 14.298 7.282 1.00 87.44 449 ALA A O 1
ATOM 3359 N N . ARG A 1 450 ? 18.565 14.805 5.276 1.00 85.38 450 ARG A N 1
ATOM 3360 C CA . ARG A 1 450 ? 17.409 15.572 4.794 1.00 85.38 450 ARG A CA 1
ATOM 3361 C C . ARG A 1 450 ? 16.180 14.686 4.614 1.00 85.38 450 ARG A C 1
ATOM 3363 O O . ARG A 1 450 ? 15.104 15.055 5.072 1.00 85.38 450 ARG A O 1
ATOM 3370 N N . VAL A 1 451 ? 16.332 13.511 4.000 1.00 84.88 451 VAL A N 1
ATOM 3371 C CA . VAL A 1 451 ? 15.240 12.533 3.859 1.00 84.88 451 VAL A CA 1
ATOM 3372 C C . VAL A 1 451 ? 14.740 12.083 5.233 1.00 84.88 451 VAL A C 1
ATOM 3374 O O . VAL A 1 451 ? 13.536 12.113 5.473 1.00 84.88 451 VAL A O 1
ATOM 3377 N N . ALA A 1 452 ? 15.640 11.743 6.158 1.00 82.12 452 ALA A N 1
ATOM 3378 C CA . ALA A 1 452 ? 15.286 11.338 7.516 1.00 82.12 452 ALA A CA 1
ATOM 3379 C C . ALA A 1 452 ? 14.584 12.458 8.304 1.00 82.12 452 ALA A C 1
ATOM 3381 O O . ALA A 1 452 ? 13.602 12.195 8.991 1.00 82.12 452 ALA A O 1
ATOM 3382 N N . SER A 1 453 ? 15.034 13.709 8.170 1.00 79.12 453 SER A N 1
ATOM 3383 C CA . SER A 1 453 ? 14.408 14.869 8.825 1.00 79.12 453 SER A CA 1
ATOM 3384 C C . SER A 1 453 ? 13.006 15.141 8.277 1.00 79.12 453 SER A C 1
ATOM 3386 O O . SER A 1 453 ? 12.071 15.345 9.050 1.00 79.12 453 SER A O 1
ATOM 3388 N N . ASN A 1 454 ? 12.835 15.067 6.953 1.00 79.38 454 ASN A N 1
ATOM 3389 C CA . ASN A 1 454 ? 11.526 15.191 6.310 1.00 79.38 454 ASN A CA 1
ATOM 3390 C C . ASN A 1 454 ? 10.586 14.056 6.748 1.00 79.38 454 ASN A C 1
ATOM 3392 O O . ASN A 1 454 ? 9.418 14.298 7.039 1.00 79.38 454 ASN A O 1
ATOM 3396 N N . TRP A 1 455 ? 11.095 12.828 6.869 1.00 73.94 455 TRP A N 1
ATOM 3397 C CA . TRP A 1 455 ? 10.332 11.697 7.399 1.00 73.94 455 TRP A CA 1
ATOM 3398 C C . TRP A 1 455 ? 9.987 11.842 8.879 1.00 73.94 455 TRP A C 1
ATOM 3400 O O . TRP A 1 455 ? 8.884 11.479 9.274 1.00 73.94 455 TRP A O 1
ATOM 3410 N N . GLY A 1 456 ? 10.882 12.401 9.696 1.00 65.75 456 GLY A N 1
ATOM 3411 C CA . GLY A 1 456 ? 10.599 12.738 11.092 1.00 65.75 456 GLY A CA 1
ATOM 3412 C C . GLY A 1 456 ? 9.439 13.727 11.210 1.00 65.75 456 GLY A C 1
ATOM 3413 O O . GLY A 1 456 ? 8.569 13.558 12.065 1.00 65.75 456 GLY A O 1
ATOM 3414 N N . TRP A 1 457 ? 9.367 14.700 10.298 1.00 62.62 457 TRP A N 1
ATOM 3415 C CA . TRP A 1 457 ? 8.225 15.605 10.180 1.00 62.62 457 TRP A CA 1
ATOM 3416 C C . TRP A 1 457 ? 6.948 14.850 9.793 1.00 62.62 457 TRP A C 1
ATOM 3418 O O . TRP A 1 457 ? 5.961 14.950 10.515 1.00 62.62 457 TRP A O 1
ATOM 3428 N N . VAL A 1 458 ? 6.980 14.007 8.751 1.00 59.88 458 VAL A N 1
ATOM 3429 C CA . VAL A 1 458 ? 5.819 13.190 8.341 1.00 59.88 458 VAL A CA 1
ATOM 3430 C C . VAL A 1 458 ? 5.344 12.279 9.473 1.00 59.88 458 VAL A C 1
ATOM 3432 O O . VAL A 1 458 ? 4.164 12.279 9.782 1.00 59.88 458 VAL A O 1
ATOM 3435 N N . HIS A 1 459 ? 6.237 11.562 10.157 1.00 55.69 459 HIS A N 1
ATOM 3436 C CA . HIS A 1 459 ? 5.883 10.690 11.281 1.00 55.69 459 HIS A CA 1
ATOM 3437 C C . HIS A 1 459 ? 5.278 11.479 12.453 1.00 55.69 459 HIS A C 1
ATOM 3439 O O . HIS A 1 459 ? 4.356 11.008 13.121 1.00 55.69 459 HIS A O 1
ATOM 3445 N N . THR A 1 460 ? 5.776 12.692 12.705 1.00 53.59 460 THR A N 1
ATOM 3446 C CA . THR A 1 460 ? 5.181 13.597 13.696 1.00 53.59 460 THR A CA 1
ATOM 3447 C C . THR A 1 460 ? 3.765 13.991 13.273 1.00 53.59 460 THR A C 1
ATOM 3449 O O . THR A 1 460 ? 2.867 13.893 14.107 1.00 53.59 460 THR A O 1
ATOM 3452 N N . TYR A 1 461 ? 3.562 14.327 11.991 1.00 51.66 461 TYR A N 1
ATOM 3453 C CA . TYR A 1 461 ? 2.282 14.683 11.354 1.00 51.66 461 TYR A CA 1
ATOM 3454 C C . TYR A 1 461 ? 1.264 13.542 11.272 1.00 51.66 461 TYR A C 1
ATOM 3456 O O . TYR A 1 461 ? 0.073 13.778 11.451 1.00 51.66 461 TYR A O 1
ATOM 3464 N N . THR A 1 462 ? 1.700 12.306 11.036 1.00 51.84 462 THR A N 1
ATOM 3465 C CA . THR A 1 462 ? 0.802 11.171 10.782 1.00 51.84 462 THR A CA 1
ATOM 3466 C C . THR A 1 462 ? 0.670 10.199 11.957 1.00 51.84 462 THR A C 1
ATOM 3468 O O . THR A 1 462 ? -0.127 9.269 11.860 1.00 51.84 462 THR A O 1
ATOM 3471 N N . GLY A 1 463 ? 1.449 10.336 13.042 1.00 47.22 463 GLY A N 1
ATOM 3472 C CA . GLY A 1 463 ? 1.551 9.256 14.036 1.00 47.22 463 GLY A CA 1
ATOM 3473 C C . GLY A 1 463 ? 2.001 9.598 15.458 1.00 47.22 463 GLY A C 1
ATOM 3474 O O . GLY A 1 463 ? 2.162 8.670 16.249 1.00 47.22 463 GLY A O 1
ATOM 3475 N N . SER A 1 464 ? 2.202 10.865 15.839 1.00 46.66 464 SER A N 1
ATOM 3476 C CA . SER A 1 464 ? 2.475 11.188 17.250 1.00 46.66 464 SER A CA 1
ATOM 3477 C C . SER A 1 464 ? 1.180 11.441 18.040 1.00 46.66 464 SER A C 1
ATOM 3479 O O . SER A 1 464 ? 0.304 12.177 17.587 1.00 46.66 464 SER A O 1
ATOM 3481 N N . ASP A 1 465 ? 1.071 10.879 19.254 1.00 47.81 465 ASP A N 1
ATOM 3482 C CA . ASP A 1 465 ? 0.009 11.193 20.237 1.00 47.81 465 ASP A CA 1
ATOM 3483 C C . ASP A 1 465 ? -0.125 12.716 20.453 1.00 47.81 465 ASP A C 1
ATOM 3485 O O . ASP A 1 465 ? -1.215 13.236 20.686 1.00 47.81 465 ASP A O 1
ATOM 3489 N N . SER A 1 466 ? 0.993 13.447 20.351 1.00 48.56 466 SER A N 1
ATOM 3490 C CA . SER A 1 466 ? 1.042 14.910 20.414 1.00 48.56 466 SER A CA 1
ATOM 3491 C C . SER A 1 466 ? 0.360 15.590 19.232 1.00 48.56 466 SER A C 1
ATOM 3493 O O . SER A 1 466 ? -0.277 16.619 19.442 1.00 48.56 466 SER A O 1
ATOM 3495 N N . HIS A 1 467 ? 0.444 15.025 18.024 1.00 50.09 467 HIS A N 1
ATOM 3496 C CA . HIS A 1 467 ? -0.126 15.657 16.842 1.00 50.09 467 HIS A CA 1
ATOM 3497 C C . HIS A 1 467 ? -1.571 15.246 16.582 1.00 50.09 467 HIS A C 1
ATOM 3499 O O . HIS A 1 467 ? -2.335 16.121 16.220 1.00 50.09 467 HIS A O 1
ATOM 3505 N N . LEU A 1 468 ? -2.012 14.017 16.903 1.00 49.66 468 LEU A N 1
ATOM 3506 C CA . LEU A 1 468 ? -3.457 13.723 16.995 1.00 49.66 468 LEU A CA 1
ATOM 3507 C C . LEU A 1 468 ? -4.135 14.722 17.941 1.00 49.66 468 LEU A C 1
ATOM 3509 O O . LEU A 1 468 ? -5.175 15.297 17.623 1.00 49.66 468 LEU A O 1
ATOM 3513 N N . ARG A 1 469 ? -3.485 15.009 19.073 1.00 51.97 469 ARG A N 1
ATOM 3514 C CA . ARG A 1 469 ? -3.919 16.046 20.007 1.00 51.97 469 ARG A CA 1
ATOM 3515 C C . ARG A 1 469 ? -3.934 17.448 19.380 1.00 51.97 469 ARG A C 1
ATOM 3517 O O . ARG A 1 469 ? -4.817 18.217 19.734 1.00 51.97 469 ARG A O 1
ATOM 3524 N N . GLU A 1 470 ? -3.020 17.792 18.474 1.00 55.81 470 GLU A N 1
ATOM 3525 C CA . GLU A 1 470 ? -3.012 19.068 17.727 1.00 55.81 470 GLU A CA 1
ATOM 3526 C C . GLU A 1 470 ? -4.051 19.113 16.593 1.00 55.81 470 GLU A C 1
ATOM 3528 O O . GLU A 1 470 ? -4.823 20.058 16.526 1.00 55.81 470 GLU A O 1
ATOM 3533 N N . THR A 1 471 ? -4.182 18.065 15.777 1.00 55.69 471 THR A N 1
ATOM 3534 C CA . THR A 1 471 ? -5.172 17.967 14.694 1.00 55.69 471 THR A CA 1
ATOM 3535 C C . THR A 1 471 ? -6.598 18.068 15.230 1.00 55.69 471 THR A C 1
ATOM 3537 O O . THR A 1 471 ? -7.436 18.738 14.632 1.00 55.69 471 THR A O 1
ATOM 3540 N N . TYR A 1 472 ? -6.885 17.453 16.385 1.00 58.22 472 TYR A N 1
ATOM 3541 C CA . TYR A 1 472 ? -8.176 17.638 17.048 1.00 58.22 472 TYR A CA 1
ATOM 3542 C C . TYR A 1 472 ? -8.302 19.031 17.692 1.00 58.22 472 TYR A C 1
ATOM 3544 O O . TYR A 1 472 ? -9.390 19.603 17.627 1.00 58.22 472 TYR A O 1
ATOM 3552 N N . LYS A 1 473 ? -7.220 19.613 18.248 1.00 62.41 473 LYS A N 1
ATOM 3553 C CA . LYS A 1 473 ? -7.170 21.009 18.757 1.00 62.41 473 LYS A CA 1
ATOM 3554 C C . LYS A 1 473 ? -7.466 22.058 17.691 1.00 62.41 473 LYS A C 1
ATOM 3556 O O . LYS A 1 473 ? -8.140 23.035 18.012 1.00 62.41 473 LYS A O 1
ATOM 3561 N N . ASP A 1 474 ? -7.049 21.812 16.457 1.00 57.75 474 ASP A N 1
ATOM 3562 C CA . ASP A 1 474 ? -7.230 22.722 15.329 1.00 57.75 474 ASP A CA 1
ATOM 3563 C C . ASP A 1 474 ? -8.578 22.542 14.610 1.00 57.75 474 ASP A C 1
ATOM 3565 O O . ASP A 1 474 ? -8.877 23.299 13.684 1.00 57.75 474 ASP A O 1
ATOM 3569 N N . SER A 1 475 ? -9.432 21.591 15.032 1.00 61.25 475 SER A N 1
ATOM 3570 C CA . SER A 1 475 ? -10.777 21.471 14.450 1.00 61.25 475 SER A CA 1
ATOM 3571 C C . SER A 1 475 ? -11.564 22.770 14.688 1.00 61.25 475 SER A C 1
ATOM 3573 O O . SER A 1 475 ? -11.710 23.192 15.844 1.00 61.25 475 SER A O 1
ATOM 3575 N N . PRO A 1 476 ? -12.097 23.419 13.633 1.00 62.09 476 PRO A N 1
ATOM 3576 C CA . PRO A 1 476 ? -12.772 24.710 13.749 1.00 62.09 476 PRO A CA 1
ATOM 3577 C C . PRO A 1 476 ? -14.175 24.600 14.351 1.00 62.09 476 PRO A C 1
ATOM 3579 O O . PRO A 1 476 ? -14.795 25.623 14.637 1.00 62.09 476 PRO A O 1
ATOM 3582 N N . GLY A 1 477 ? -14.712 23.390 14.505 1.00 68.94 477 GLY A N 1
ATOM 3583 C CA . GLY A 1 477 ? -16.080 23.210 14.956 1.00 68.94 477 GLY A CA 1
ATOM 3584 C C . GLY A 1 477 ? -16.264 23.453 16.460 1.00 68.94 477 GLY A C 1
ATOM 3585 O O . GLY A 1 477 ? -15.315 23.517 17.249 1.00 68.94 477 GLY A O 1
ATOM 3586 N N . PHE A 1 478 ? -17.509 23.703 16.862 1.00 82.00 478 PHE A N 1
ATOM 3587 C CA . PHE A 1 478 ? -17.884 24.152 18.212 1.00 82.00 478 PHE A CA 1
ATOM 3588 C C . PHE A 1 478 ? -18.878 23.210 18.894 1.00 82.00 478 PHE A C 1
ATOM 3590 O O . PHE A 1 478 ? -19.468 23.568 19.914 1.00 82.00 478 PHE A O 1
ATOM 3597 N N . THR A 1 479 ? -19.054 22.007 18.347 1.00 89.94 479 THR A N 1
ATOM 3598 C CA . THR A 1 479 ? -19.920 20.987 18.934 1.00 89.94 479 THR A CA 1
ATOM 3599 C C . THR A 1 479 ? -19.405 20.557 20.313 1.00 89.94 479 THR A C 1
ATOM 3601 O O . THR A 1 479 ? -18.249 20.808 20.676 1.00 89.94 479 THR A O 1
ATOM 3604 N N . VAL A 1 480 ? -20.265 19.944 21.132 1.00 91.81 480 VAL A N 1
ATOM 3605 C CA . VAL A 1 480 ? -19.882 19.494 22.481 1.00 91.81 480 VAL A CA 1
ATOM 3606 C C . VAL A 1 480 ? -18.753 18.472 22.378 1.00 91.81 480 VAL A C 1
ATOM 3608 O O . VAL A 1 480 ? -17.771 18.566 23.117 1.00 91.81 480 VAL A O 1
ATOM 3611 N N . LEU A 1 481 ? -18.857 17.533 21.433 1.00 88.88 481 LEU A N 1
ATOM 3612 C CA . LEU A 1 481 ? -17.862 16.486 21.250 1.00 88.88 481 LEU A CA 1
ATOM 3613 C C . LEU A 1 481 ? -16.514 17.044 20.775 1.00 88.88 481 LEU A C 1
ATOM 3615 O O . LEU A 1 481 ? -15.483 16.672 21.332 1.00 88.88 481 LEU A O 1
ATOM 3619 N N . GLU A 1 482 ? -16.497 17.979 19.821 1.00 86.00 482 GLU A N 1
ATOM 3620 C CA . GLU A 1 482 ? -15.251 18.613 19.376 1.00 86.00 482 GLU A CA 1
ATOM 3621 C C . GLU A 1 482 ? -14.629 19.478 20.473 1.00 86.00 482 GLU A C 1
ATOM 3623 O O . GLU A 1 482 ? -13.420 19.444 20.683 1.00 86.00 482 GLU A O 1
ATOM 3628 N N . ARG A 1 483 ? -15.426 20.234 21.239 1.00 89.00 483 ARG A N 1
ATOM 3629 C CA . ARG A 1 483 ? -14.905 20.950 22.417 1.00 89.00 483 ARG A CA 1
ATOM 3630 C C . ARG A 1 483 ? -14.281 19.986 23.424 1.00 89.00 483 ARG A C 1
ATOM 3632 O O . ARG A 1 483 ? -13.202 20.278 23.934 1.00 89.00 483 ARG A O 1
ATOM 3639 N N . ALA A 1 484 ? -14.908 18.837 23.667 1.00 89.38 484 ALA A N 1
ATOM 3640 C CA . ALA A 1 484 ? -14.371 17.820 24.561 1.00 89.38 484 ALA A CA 1
ATOM 3641 C C . ALA A 1 484 ? -13.079 17.186 24.016 1.00 89.38 484 ALA A C 1
ATOM 3643 O O . ALA A 1 484 ? -12.122 17.045 24.768 1.00 89.38 484 ALA A O 1
ATOM 3644 N N . MET A 1 485 ? -13.005 16.884 22.714 1.00 83.88 485 MET A N 1
ATOM 3645 C CA . MET A 1 485 ? -11.799 16.353 22.054 1.00 83.88 485 MET A CA 1
ATOM 3646 C C . MET A 1 485 ? -10.594 17.307 22.145 1.00 83.88 485 MET A C 1
ATOM 3648 O O . MET A 1 485 ? -9.451 16.854 22.150 1.00 83.88 485 MET A O 1
ATOM 3652 N N . ARG A 1 486 ? -10.838 18.621 22.239 1.00 81.31 486 ARG A N 1
ATOM 3653 C CA . ARG A 1 486 ? -9.797 19.658 22.380 1.00 81.31 486 ARG A CA 1
ATOM 3654 C C . ARG A 1 486 ? -9.379 19.920 23.821 1.00 81.31 486 ARG A C 1
ATOM 3656 O O . ARG A 1 486 ? -8.275 20.415 24.068 1.00 81.31 486 ARG A O 1
ATOM 3663 N N . ALA A 1 487 ? -10.271 19.648 24.766 1.00 84.56 487 ALA A N 1
ATOM 3664 C CA . ALA A 1 487 ? -10.052 19.959 26.164 1.00 84.56 487 ALA A CA 1
ATOM 3665 C C . ALA A 1 487 ? -9.024 19.004 26.781 1.00 84.56 487 ALA A C 1
ATOM 3667 O O . ALA A 1 487 ? -9.113 17.789 26.641 1.00 84.56 487 ALA A O 1
ATOM 3668 N N . THR A 1 488 ? -8.081 19.554 27.550 1.00 82.62 488 THR A N 1
ATOM 3669 C CA . THR A 1 488 ? -7.198 18.744 28.411 1.00 82.62 488 THR A CA 1
ATOM 3670 C C . THR A 1 488 ? -8.006 17.919 29.416 1.00 82.62 488 THR A C 1
ATOM 3672 O O . THR A 1 488 ? -7.609 16.813 29.762 1.00 82.62 488 THR A O 1
ATOM 3675 N N . TRP A 1 489 ? -9.153 18.455 29.844 1.00 88.56 489 TRP A N 1
ATOM 3676 C CA . TRP A 1 489 ? -10.093 17.822 30.762 1.00 88.56 489 TRP A CA 1
ATOM 3677 C C . TRP A 1 489 ? -11.475 17.792 30.093 1.00 88.56 489 TRP A C 1
ATOM 3679 O O . TRP A 1 489 ? -12.200 18.787 30.151 1.00 88.56 489 TRP A O 1
ATOM 3689 N N . PRO A 1 490 ? -11.841 16.701 29.401 1.00 91.94 490 PRO A N 1
ATOM 3690 C CA . PRO A 1 490 ? -13.097 16.624 28.651 1.00 91.94 490 PRO A CA 1
ATOM 3691 C C . PRO A 1 490 ? -14.344 16.561 29.545 1.00 91.94 490 PRO A C 1
ATOM 3693 O O . PRO A 1 490 ? -15.396 17.068 29.164 1.00 91.94 490 PRO A O 1
ATOM 3696 N N . GLY A 1 491 ? -14.240 15.977 30.743 1.00 94.56 491 GLY A N 1
ATOM 3697 C CA . GLY A 1 491 ? -15.359 15.820 31.682 1.00 94.56 491 GLY A CA 1
ATOM 3698 C C . GLY A 1 491 ? -16.134 17.116 31.981 1.00 94.56 491 GLY A C 1
ATOM 3699 O O . GLY A 1 491 ? -17.354 17.139 31.799 1.00 94.56 491 GLY A O 1
ATOM 3700 N N . PRO A 1 492 ? -15.454 18.220 32.353 1.00 95.69 492 PRO A N 1
ATOM 3701 C CA . PRO A 1 492 ? -16.073 19.537 32.524 1.00 95.69 492 PRO A CA 1
ATOM 3702 C C . PRO A 1 492 ? -16.875 20.044 31.321 1.00 95.69 492 PRO A C 1
ATOM 3704 O O . PRO A 1 492 ? -17.896 20.702 31.511 1.00 95.69 492 PRO A O 1
ATOM 3707 N N . VAL A 1 493 ? -16.470 19.724 30.087 1.00 94.94 493 VAL A N 1
ATOM 3708 C CA . VAL A 1 493 ? -17.208 20.137 28.879 1.00 94.94 493 VAL A CA 1
ATOM 3709 C C . VAL A 1 493 ? -18.580 19.464 28.836 1.00 94.94 493 VAL A C 1
ATOM 3711 O O . VAL A 1 493 ? -19.589 20.136 28.620 1.00 94.94 493 VAL A O 1
ATOM 3714 N N . PHE A 1 494 ? -18.634 18.157 29.102 1.00 96.38 494 PHE A N 1
ATOM 3715 C CA . PHE A 1 494 ? -19.889 17.404 29.145 1.00 96.38 494 PHE A CA 1
ATOM 3716 C C . PHE A 1 494 ? -20.770 17.807 30.327 1.00 96.38 494 PHE A C 1
ATOM 3718 O O . PHE A 1 494 ? -21.987 17.905 30.177 1.00 96.38 494 PHE A O 1
ATOM 3725 N N . ALA A 1 495 ? -20.171 18.076 31.488 1.00 96.06 495 ALA A N 1
ATOM 3726 C CA . ALA A 1 495 ? -20.913 18.528 32.659 1.00 96.06 495 ALA A CA 1
ATOM 3727 C C . ALA A 1 495 ? -21.527 19.921 32.441 1.00 96.06 495 ALA A C 1
ATOM 3729 O O . ALA A 1 495 ? -22.687 20.138 32.785 1.00 96.06 495 ALA A O 1
ATOM 3730 N N . HIS A 1 496 ? -20.795 20.833 31.792 1.00 95.81 496 HIS A N 1
ATOM 3731 C CA . HIS A 1 496 ? -21.329 22.132 31.389 1.00 95.81 496 HIS A CA 1
ATOM 3732 C C . HIS A 1 496 ? -22.474 21.989 30.379 1.00 95.81 496 HIS A C 1
ATOM 3734 O O . HIS A 1 496 ? -23.532 22.578 30.581 1.00 95.81 496 HIS A O 1
ATOM 3740 N N . ALA A 1 497 ? -22.304 21.162 29.340 1.00 95.88 497 ALA A N 1
ATOM 3741 C CA . ALA A 1 497 ? -23.357 20.889 28.359 1.00 95.88 497 ALA A CA 1
ATOM 3742 C C . ALA A 1 497 ? -24.624 20.310 29.017 1.00 95.88 497 ALA A C 1
ATOM 3744 O O . ALA A 1 497 ? -25.740 20.688 28.669 1.00 95.88 497 ALA A O 1
ATOM 3745 N N . ALA A 1 498 ? -24.460 19.434 30.011 1.00 95.94 498 ALA A N 1
ATOM 3746 C CA . ALA A 1 498 ? -25.567 18.889 30.787 1.00 95.94 498 ALA A CA 1
ATOM 3747 C C . ALA A 1 498 ? -26.242 19.920 31.704 1.00 95.94 498 ALA A C 1
ATOM 3749 O O . ALA A 1 498 ? -27.454 19.848 31.905 1.00 95.94 498 ALA A O 1
ATOM 3750 N N . ALA A 1 499 ? -25.483 20.869 32.261 1.00 94.94 499 ALA A N 1
ATOM 3751 C CA . ALA A 1 499 ? -26.018 21.953 33.084 1.00 94.94 499 ALA A CA 1
ATOM 3752 C C . ALA A 1 499 ? -26.849 22.946 32.258 1.00 94.94 499 ALA A C 1
ATOM 3754 O O . ALA A 1 499 ? -27.881 23.425 32.723 1.00 94.94 499 ALA A O 1
ATOM 3755 N N . THR A 1 500 ? -26.416 23.241 31.030 1.00 93.88 500 THR A N 1
ATOM 3756 C CA . THR A 1 500 ? -27.074 24.204 30.133 1.00 93.88 500 THR A CA 1
ATOM 3757 C C . THR A 1 500 ? -28.141 23.579 29.234 1.00 93.88 500 THR A C 1
ATOM 3759 O O . THR A 1 500 ? -28.868 24.309 28.560 1.00 93.88 500 THR A O 1
ATOM 3762 N N . GLY A 1 501 ? -28.262 22.246 29.217 1.00 91.06 501 GLY A N 1
ATOM 3763 C CA . GLY A 1 501 ? -29.165 21.526 28.315 1.00 91.06 501 GLY A CA 1
ATOM 3764 C C . GLY A 1 501 ? -28.749 21.638 26.846 1.00 91.06 501 GLY A C 1
ATOM 3765 O O . GLY A 1 501 ? -29.598 21.628 25.952 1.00 91.06 501 GLY A O 1
ATOM 3766 N N . GLU A 1 502 ? -27.451 21.794 26.587 1.00 93.25 502 GLU A N 1
ATOM 3767 C CA . GLU A 1 502 ? -26.906 21.920 25.241 1.00 93.25 502 GLU A CA 1
ATOM 3768 C C . GLU A 1 502 ? -27.138 20.636 24.430 1.00 93.25 502 GLU A C 1
ATOM 3770 O O . GLU A 1 502 ? -27.099 19.516 24.950 1.00 93.25 502 GLU A O 1
ATOM 3775 N N . THR A 1 503 ? -27.371 20.802 23.125 1.00 91.69 503 THR A N 1
ATOM 3776 C CA . THR A 1 503 ? -27.491 19.678 22.191 1.00 91.69 503 THR A CA 1
ATOM 3777 C C . THR A 1 503 ? -26.409 19.764 21.131 1.00 91.69 503 THR A C 1
ATOM 3779 O O . THR A 1 503 ? -26.254 20.794 20.478 1.00 91.69 503 THR A O 1
ATOM 3782 N N . ASP A 1 504 ? -25.686 18.669 20.934 1.00 91.56 504 ASP A N 1
ATOM 3783 C CA . ASP A 1 504 ? -24.710 18.530 19.865 1.00 91.56 504 ASP A CA 1
ATOM 3784 C C . ASP A 1 504 ? -25.436 18.177 18.558 1.00 91.56 504 ASP A C 1
ATOM 3786 O O . ASP A 1 504 ? -26.090 17.130 18.486 1.00 91.56 504 ASP A O 1
ATOM 3790 N N . PRO A 1 505 ? -25.377 19.023 17.518 1.00 89.38 505 PRO A N 1
ATOM 3791 C CA . PRO A 1 5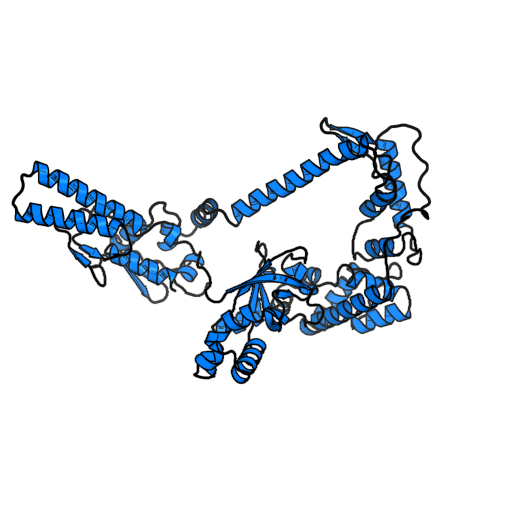05 ? -26.049 18.750 16.257 1.00 89.38 505 PRO A CA 1
ATOM 3792 C C . PRO A 1 505 ? -25.303 17.738 15.371 1.00 89.38 505 PRO A C 1
ATOM 3794 O O . PRO A 1 505 ? -25.836 17.386 14.318 1.00 89.38 505 PRO A O 1
ATOM 3797 N N . LEU A 1 506 ? -24.098 17.291 15.760 1.00 87.56 506 LEU A N 1
ATOM 3798 C CA . LEU A 1 506 ? -23.250 16.358 15.011 1.00 87.56 506 LEU A CA 1
ATOM 3799 C C . LEU A 1 506 ? -23.102 16.776 13.543 1.00 87.56 506 LEU A C 1
ATOM 3801 O O . LEU A 1 506 ? -23.376 16.006 12.612 1.00 87.56 506 LEU A O 1
ATOM 3805 N N . THR A 1 507 ? -22.751 18.046 13.346 1.00 84.62 507 THR A N 1
ATOM 3806 C CA . THR A 1 507 ? -22.520 18.639 12.025 1.00 84.62 507 THR A CA 1
ATOM 3807 C C . THR A 1 507 ? -21.145 18.296 11.471 1.00 84.62 507 THR A C 1
ATOM 3809 O O . THR A 1 507 ? -20.974 18.320 10.257 1.00 84.62 507 THR A O 1
ATOM 3812 N N . ASP A 1 508 ? -20.183 17.971 12.332 1.00 80.62 508 ASP A N 1
ATOM 3813 C CA . ASP A 1 508 ? -18.814 17.654 11.950 1.00 80.62 508 ASP A CA 1
ATOM 3814 C C . ASP A 1 508 ? -18.612 16.152 11.684 1.00 80.62 508 ASP A C 1
ATOM 3816 O O . ASP A 1 508 ? -19.291 15.285 12.243 1.00 80.62 508 ASP A O 1
ATOM 3820 N N . ILE A 1 509 ? -17.667 15.829 10.799 1.00 77.69 509 ILE A N 1
ATOM 3821 C CA . ILE A 1 509 ? -17.395 14.446 10.391 1.00 77.69 509 ILE A CA 1
ATOM 3822 C C . ILE A 1 509 ? -16.904 13.585 11.560 1.00 77.69 509 ILE A C 1
ATOM 3824 O O . ILE A 1 509 ? -17.333 12.439 11.694 1.00 77.69 509 ILE A O 1
ATOM 3828 N N . ASN A 1 510 ? -16.059 14.139 12.432 1.00 77.44 510 ASN A N 1
ATOM 3829 C CA . ASN A 1 510 ? -15.437 13.403 13.528 1.00 77.44 510 ASN A CA 1
ATOM 3830 C C . ASN A 1 510 ? -16.480 12.962 14.554 1.00 77.44 510 ASN A C 1
ATOM 3832 O O . ASN A 1 510 ? -16.509 11.794 14.935 1.00 77.44 510 ASN A O 1
ATOM 3836 N N . GLY A 1 511 ? -17.384 13.859 14.939 1.00 82.88 511 GLY A N 1
ATOM 3837 C CA . GLY A 1 511 ? -18.478 13.585 15.852 1.00 82.88 511 GLY A CA 1
ATOM 3838 C C . GLY A 1 511 ? -19.453 12.571 15.288 1.00 82.88 511 GLY A C 1
ATOM 3839 O O . GLY A 1 511 ? -19.814 11.620 15.983 1.00 82.88 511 GLY A O 1
ATOM 3840 N N . ARG A 1 512 ? -19.811 12.692 14.004 1.00 84.75 512 ARG A N 1
ATOM 3841 C CA . ARG A 1 512 ? -20.666 11.708 13.324 1.00 84.75 512 ARG A CA 1
ATOM 3842 C C . ARG A 1 512 ? -20.029 10.324 13.313 1.00 84.75 512 ARG A C 1
ATOM 3844 O O . ARG A 1 512 ? -20.669 9.369 13.753 1.00 84.75 512 ARG A O 1
ATOM 3851 N N . VAL A 1 513 ? -18.768 10.219 12.898 1.00 79.81 513 VAL A N 1
ATOM 3852 C CA . VAL A 1 513 ? -18.029 8.949 12.873 1.00 79.81 513 VAL A CA 1
ATOM 3853 C C . VAL A 1 513 ? -17.891 8.369 14.281 1.00 79.81 513 VAL A C 1
ATOM 3855 O O . VAL A 1 513 ? -18.164 7.184 14.480 1.00 79.81 513 VAL A O 1
ATOM 3858 N N . PHE A 1 514 ? -17.559 9.193 15.278 1.00 83.81 514 PHE A N 1
ATOM 3859 C CA . PHE A 1 514 ? -17.410 8.774 16.673 1.00 83.81 514 PHE A CA 1
ATOM 3860 C C . PHE A 1 514 ? -18.687 8.118 17.218 1.00 83.81 514 PHE A C 1
ATOM 3862 O O . PHE A 1 514 ? -18.641 7.062 17.863 1.00 83.81 514 PHE A O 1
ATOM 3869 N N . VAL A 1 515 ? -19.853 8.696 16.909 1.00 85.69 515 VAL A N 1
ATOM 3870 C CA . VAL A 1 515 ? -21.146 8.132 17.322 1.00 85.69 515 VAL A CA 1
ATOM 3871 C C . VAL A 1 515 ? -21.654 7.014 16.408 1.00 85.69 515 VAL A C 1
ATOM 3873 O O . VAL A 1 515 ? -22.574 6.281 16.781 1.00 85.69 515 VAL A O 1
ATOM 3876 N N . GLY A 1 516 ? -20.989 6.773 15.278 1.00 78.75 516 GLY A N 1
ATOM 3877 C CA . GLY A 1 516 ? -21.326 5.730 14.309 1.00 78.75 516 GLY A CA 1
ATOM 3878 C C . GLY A 1 516 ? -22.422 6.132 13.321 1.00 78.75 516 GLY A C 1
ATOM 3879 O O . GLY A 1 516 ? -23.171 5.273 12.865 1.00 78.75 516 GLY A O 1
ATOM 3880 N N . LEU A 1 517 ? -22.543 7.424 13.021 1.00 80.31 517 LEU A N 1
ATOM 3881 C CA . LEU A 1 517 ? -23.351 7.951 11.925 1.00 80.31 517 LEU A CA 1
ATOM 3882 C C . LEU A 1 517 ? -22.479 8.168 10.683 1.00 80.31 517 LEU A C 1
ATOM 3884 O O . LEU A 1 517 ? -21.300 8.501 10.791 1.00 80.31 517 LEU A O 1
ATOM 3888 N N . SER A 1 518 ? -23.075 8.045 9.496 1.00 71.25 518 SER A N 1
ATOM 3889 C CA . SER A 1 518 ? -22.396 8.351 8.233 1.00 71.25 518 SER A CA 1
ATOM 3890 C C . SER A 1 518 ? -21.943 9.817 8.181 1.00 71.25 518 SER A C 1
ATOM 3892 O O . SER A 1 518 ? -22.726 10.681 8.610 1.00 71.25 518 SER A O 1
ATOM 3894 N N . PRO A 1 519 ? -20.753 10.118 7.622 1.00 69.62 519 PRO A N 1
ATOM 3895 C CA . PRO A 1 519 ? -20.392 11.469 7.191 1.00 69.62 519 PRO A CA 1
ATOM 3896 C C . PRO A 1 519 ? -21.518 12.049 6.325 1.00 69.62 519 PRO A C 1
ATOM 3898 O O . PRO A 1 519 ? -22.145 11.303 5.571 1.00 69.62 519 PRO A O 1
ATOM 3901 N N . ARG A 1 520 ? -21.850 13.328 6.512 1.00 57.38 520 ARG A N 1
ATOM 3902 C CA . ARG A 1 520 ? -22.870 14.005 5.699 1.00 57.38 520 ARG A CA 1
ATOM 3903 C C . ARG A 1 520 ? -22.270 14.572 4.430 1.00 57.38 520 ARG A C 1
ATOM 3905 O O . ARG A 1 520 ? -21.109 15.024 4.515 1.00 57.38 520 ARG A O 1
#

Foldseek 3Di:
DVLVVLLQLLCLQLQKHWDQDPLWIWIAGHHRPDAKDFALDWAQRLLHRVDTDGIGHDDPVDPLNVVLNVLSVVLNVCVVVVPDPVVNVVSVVVNVVSSNVSQCVSDFLVSLDPPDDAQLKDKFAEDADLVDAQQEKEAEQVSLLSRCLVVLCVVVVHSVCSVVVPPVSVVSSQVVLQLFWKWKAFPPPPDLLNTAIHRYDYDNDRHMHHHPLSCLSNVHDRPGTMIMIGGDDDPVVRVCRVCCRHLLNCCVVPVVCLLSRAQAAQLLLLLQVLQLDPVSQVVLCVLLVHRFDDPLSGAASVSSSVSLVVCCVPVNSVVSSSSRSSSSSSSNVSSVVVPQDADLQAQPPDPFDPQDPDQDLVVQCVSLVVSLVSLLPDSPLVDNRCNSVSSCQVRVRDDHSLLSSLQRFWNGWAAAPVRDIGGFGGHVSVPGDPVNCNRVVVVVVVVVVVVVVVVVVVCCCRPDPVNSLVVLLPPPDDFLSSVLSNDSNSSSSSVVSNVVRNMGSQLDCSSCVSVPHHHD